Protein AF-0000000084729477 (afdb_homodimer)

Nearest PDB structures (foldseek):
  8aan-assembly1_A  TM=8.736E-01  e=3.290E-15  Escherichia coli
  7sgc-assembly1_C  TM=8.597E-01  e=2.446E-15  Escherichia coli
  7uog-assembly1_C  TM=8.609E-01  e=5.286E-15  Escherichia coli K-12
  1rep-assembly1_C  TM=8.759E-01  e=2.805E-13  Escherichia coli
  7spm-assembly1_C  TM=8.538E-01  e=1.461E-13  Escherichia coli

Secondary structure (DSSP, 8-state):
-TT-EEEEEHHHHTS-----HHHHHHHHHHHTTS-TTSPPPTT--EEEEHHHHHHHH--GGGGGGHHHHHHHHHHHHHH--EEEEPGGG-EEEE-SEEEEEEETTTTEEEEEE-GGGGGGTSS--SSEEEEEGGGGTT--SHHHHHHHHHHHHHHHTT-SEEEEEHHHHHHHHT-TTS--SHHHHIIIIIHHHHHHHHHHSSEEEEEEEEEETTEEEEEEEEEEE-------------------------------------------------THHHH---HHHHHHHHHTHHHHHHHTGGGS-TT--S-HHHHHHHHHHHHHSHHHHTT-SSHHHHHS-----/-TT-EEEEEHHHHTS-----HHHHHHHHHHHTTS-TTSPPPTT--EEEEHHHHHHHH--GGGGGGHHHHHHHHHHHHHH--EEEE-GGG-EEEE-SEEEEEEETTTTEEEEEE-GGGGGGTSS--SSEEEEEGGGGTT--SHHHHHHHHHHHHHHHTT-SEEEEEHHHHHHHHT-TTS--SHHHHIIIIIHHHHHHHHHHSSEEEEEEEEEETTEEEEEEEEEEE-------------------------------------------------THHHH---HHHHHHHHTTHHHHHHHTGGGS-TT--S-HHHHHHHHHHHHH-HHHHTT-SSHHHHHS-----

Foldseek 3Di:
DQQFKQKWFLCVLQAFFDAAPLLVLVLRQQLSPDPQQAADDQPDKGKDALVNSCVQANDDPCSVCSLVSNVVSVVVLCVTWGWDQDPPRDIDIGHQFPDWDQDPVRRMIMTGGDPVRRVTRHNDDDRMFMDGNNQCNQPNGLLLVSVVRVCRSQVVVVHFKDKDWPCSVCRSSNNNVHDPDVVCCCVPRPVSSQVRNCPRHQKHKDKDWDDDPPDTTMIMMGMDGHDPPPPPPPPPPPPVPDPPPDDDPDPDDDDPPPDDPPPPPPCPPPPDPDPCLAQFDDPVLLVLVLVVLPVQCVQLVVPDDPPDDDDSNVVSVVCVVQRRDNVRVVSGPCSVVSSPDDPDD/DQQFKQKWFLCVLQAFFDAAPLLVLVLRQQLSPDPQQAADDQPDKGKDALVNSCVQADDFPCSVCSLVSNVVSVVVLCVTWGWDQDPPRDIDIGHQFPDWDQDPVRRMIMTGGDPVRRVTRHNDDDRMFMDGNNQCNQPNGLLLVSVVRVCRSQVVVVHFKDKDWPCSVCRSSNNNVHDPDVVCCCVPRPVSSQVRNCVRHQKHKDKDWDDDPPGTTMIMMGMDGHDPPPPPPPPPPPPVPDPPPPDPDDPDDDDDDDDDPPPPPPCVDSDDDDPCLPQFDDPVLLVLVLVVLPVQCVQLVVPDDPPDDDDSNVVSVVCVVQRRDNVRVVSGPCSVVSSPDDPDD

Solvent-accessible surface area (backbone atoms only — not comparable to full-atom values): 39240 Å² total; per-residue (Å²): 116,51,81,28,45,32,48,35,24,44,68,61,68,64,41,63,59,71,73,52,48,59,29,46,51,54,51,49,57,37,43,22,69,49,61,29,72,39,80,76,57,90,80,54,70,36,71,49,38,36,67,57,48,32,71,55,64,45,65,81,85,58,50,80,44,32,57,60,48,51,54,52,21,51,55,51,42,50,66,41,68,41,80,42,81,45,77,86,72,19,36,36,41,35,29,66,30,42,32,38,34,42,29,69,84,73,38,29,39,33,37,26,68,20,75,89,43,41,76,38,42,20,55,56,86,66,69,56,27,74,47,48,49,53,62,46,44,80,41,79,46,49,50,22,44,53,50,49,54,46,48,51,38,36,45,74,70,72,41,49,61,53,74,35,46,50,68,56,44,27,36,48,66,34,37,71,90,45,55,85,50,64,67,49,34,42,64,67,41,47,47,53,18,42,52,41,41,48,68,66,40,66,35,40,64,48,77,48,75,40,64,60,87,95,40,79,44,34,39,35,39,40,47,47,71,53,77,72,74,66,76,72,74,74,73,77,71,77,66,82,75,75,82,75,80,81,77,82,74,80,83,68,84,76,78,78,79,82,71,82,77,76,82,73,82,70,82,71,72,81,64,71,73,58,68,44,52,70,62,14,45,50,72,68,55,50,53,54,42,49,74,44,20,63,63,49,46,62,63,34,47,86,78,51,61,89,83,65,82,68,54,51,62,53,49,49,61,68,40,41,68,41,36,38,30,29,88,47,27,60,76,50,54,67,54,68,63,51,68,66,54,70,80,77,126,113,51,81,28,43,32,47,34,22,44,68,61,68,62,41,63,58,70,73,52,48,59,29,46,50,54,52,49,57,37,43,23,69,48,63,29,71,40,80,76,58,90,81,54,69,36,70,50,37,37,67,58,47,32,72,55,64,45,64,80,69,58,50,78,45,34,56,61,48,50,54,52,22,50,56,51,42,50,66,41,69,43,80,43,83,45,76,85,73,19,35,36,40,34,29,67,30,41,32,38,33,42,29,69,84,74,38,29,39,34,38,24,65,21,75,88,44,41,77,37,42,20,56,55,85,67,70,56,28,76,47,47,48,55,64,46,42,80,42,79,45,49,48,22,44,52,50,47,53,47,48,51,39,37,46,73,71,71,41,50,62,51,74,35,47,50,69,57,45,25,37,49,66,34,36,71,91,45,55,86,49,64,67,48,34,42,63,69,40,48,48,53,18,43,53,42,41,47,66,66,42,67,35,40,63,47,79,49,75,40,62,60,87,93,39,79,45,34,40,35,37,41,46,46,71,53,76,72,74,66,76,74,74,74,75,76,76,77,68,81,74,76,83,73,81,78,73,80,74,77,88,73,81,83,78,74,86,80,71,83,77,75,82,74,81,70,84,69,72,73,66,70,73,59,67,44,53,71,62,13,45,49,74,69,55,50,53,55,42,51,74,43,20,63,64,46,46,62,63,35,48,87,77,50,61,90,82,65,82,68,54,50,61,52,50,49,60,68,40,43,67,41,37,38,28,28,88,45,29,64,76,51,54,66,56,68,62,54,68,66,53,70,79,76,126

pLDDT: mean 81.52, std 22.79, range [18.45, 98.31]

InterPro domains:
  IPR000525 Initiator Rep protein, WH1 domain [PF01051] (6-151)
  IPR036388 Winged helix-like DNA-binding domain superfamily [G3DSA:1.10.10.10] (1-138)
  IPR036388 Winged helix-like DNA-binding domain superfamily [G3DSA:1.10.10.10] (139-230)
  IPR036390 Winged helix DNA-binding domain superfamily [SSF46785] (8-133)
  IPR036390 Winged helix DNA-binding domain superfamily [SSF46785] (125-227)

Organism: Pneumocystis jirovecii (NCBI:txid42068)

Radius of gyration: 36.99 Å; Cα contacts (8 Å, |Δi|>4): 953; chains: 2; bounding box: 95×132×96 Å

Structure (mmCIF, N/CA/C/O backbone):
data_AF-0000000084729477-model_v1
#
loop_
_entity.id
_entity.type
_entity.pdbx_description
1 polymer 'Initiator Rep protein WH1 domain-containing protein'
#
loop_
_atom_site.group_PDB
_atom_site.id
_atom_site.type_symbol
_atom_site.label_atom_id
_atom_site.label_alt_id
_atom_site.label_comp_id
_atom_site.label_asym_id
_atom_site.label_entity_id
_atom_site.label_seq_id
_atom_site.pdbx_PDB_ins_code
_atom_site.Cartn_x
_atom_site.Cartn_y
_atom_site.Cartn_z
_atom_site.occupancy
_atom_site.B_iso_or_equiv
_atom_site.auth_seq_id
_atom_site.auth_comp_id
_atom_site.auth_asym_id
_atom_site.auth_atom_id
_atom_site.pdbx_PDB_model_num
ATOM 1 N N . MET A 1 1 ? -14.664 13.469 20.062 1 85.44 1 MET A N 1
ATOM 2 C CA . MET A 1 1 ? -13.359 13.219 19.453 1 85.44 1 MET A CA 1
ATOM 3 C C . MET A 1 1 ? -12.539 14.5 19.375 1 85.44 1 MET A C 1
ATOM 5 O O . MET A 1 1 ? -11.305 14.453 19.344 1 85.44 1 MET A O 1
ATOM 9 N N . LYS A 1 2 ? -13.172 15.594 19.5 1 82.69 2 LYS A N 1
ATOM 10 C CA . LYS A 1 2 ? -12.508 16.891 19.312 1 82.69 2 LYS A CA 1
ATOM 11 C C . LYS A 1 2 ? -11.445 17.109 20.391 1 82.69 2 LYS A C 1
ATOM 13 O O . LYS A 1 2 ? -10.414 17.734 20.125 1 82.69 2 LYS A O 1
ATOM 18 N N . ASP A 1 3 ? -11.617 16.531 21.484 1 89.12 3 ASP A N 1
ATOM 19 C CA . ASP A 1 3 ? -10.695 16.781 22.594 1 89.12 3 ASP A CA 1
ATOM 20 C C . ASP A 1 3 ? -9.555 15.773 22.594 1 89.12 3 ASP A C 1
ATOM 22 O O . ASP A 1 3 ? -8.648 15.852 23.438 1 89.12 3 ASP A O 1
ATOM 26 N N . ASN A 1 4 ? -9.617 14.93 21.641 1 94.38 4 ASN A N 1
ATOM 27 C CA . ASN A 1 4 ? -8.516 13.977 21.531 1 94.38 4 ASN A CA 1
ATOM 28 C C . ASN A 1 4 ? -7.199 14.672 21.203 1 94.38 4 ASN A C 1
ATOM 30 O O . ASN A 1 4 ? -7.191 15.758 20.625 1 94.38 4 ASN A O 1
ATOM 34 N N . LEU A 1 5 ? -6.152 14.055 21.609 1 96.44 5 LEU A N 1
ATOM 35 C CA . LEU A 1 5 ? -4.82 14.578 21.328 1 96.44 5 LEU A CA 1
ATOM 36 C C . LEU A 1 5 ? -4.172 13.836 20.172 1 96.44 5 LEU A C 1
ATOM 38 O O . LEU A 1 5 ? -4.172 12.609 20.141 1 96.44 5 LEU A O 1
ATOM 42 N N . VAL A 1 6 ? -3.734 14.609 19.266 1 97.69 6 VAL A N 1
ATOM 43 C CA . VAL A 1 6 ? -2.902 14.062 18.188 1 97.69 6 VAL A CA 1
ATOM 44 C C . VAL A 1 6 ? -1.433 14.125 18.594 1 97.69 6 VAL A C 1
ATOM 46 O O . VAL A 1 6 ? -0.892 15.211 18.828 1 97.69 6 VAL A O 1
ATOM 49 N N . VAL A 1 7 ? -0.83 13 18.734 1 97.75 7 VAL A N 1
ATOM 50 C CA . VAL A 1 7 ? 0.566 12.945 19.156 1 97.75 7 VAL A CA 1
ATOM 51 C C . VAL A 1 7 ? 1.385 12.172 18.125 1 97.75 7 VAL A C 1
ATOM 53 O O . VAL A 1 7 ? 1.021 11.055 17.75 1 97.75 7 VAL A O 1
ATOM 56 N N . GLN A 1 8 ? 2.406 12.758 17.625 1 96.31 8 GLN A N 1
ATOM 57 C CA . GLN A 1 8 ? 3.283 12.172 16.625 1 96.31 8 GLN A CA 1
ATOM 58 C C . GLN A 1 8 ? 4.746 12.484 16.922 1 96.31 8 GLN A C 1
ATOM 60 O O . GLN A 1 8 ? 5.07 13.586 17.359 1 96.31 8 GLN A O 1
ATOM 65 N N . HIS A 1 9 ? 5.578 11.523 16.609 1 95.75 9 HIS A N 1
ATOM 66 C CA . HIS A 1 9 ? 7.004 11.828 16.656 1 95.75 9 HIS A CA 1
ATOM 67 C C . HIS A 1 9 ? 7.359 12.977 15.719 1 95.75 9 HIS A C 1
ATOM 69 O O . HIS A 1 9 ? 6.832 13.062 14.609 1 95.75 9 HIS A O 1
ATOM 75 N N . ASN A 1 10 ? 8.305 13.805 16.094 1 94.69 10 ASN A N 1
ATOM 76 C CA . ASN A 1 10 ? 8.672 14.977 15.312 1 94.69 10 ASN A CA 1
ATOM 77 C C . ASN A 1 10 ? 9.188 14.594 13.93 1 94.69 10 ASN A C 1
ATOM 79 O O . ASN A 1 10 ? 8.984 15.328 12.961 1 94.69 10 ASN A O 1
ATOM 83 N N . ASP A 1 11 ? 9.75 13.453 13.781 1 89.31 11 ASP A N 1
ATOM 84 C CA . ASP A 1 11 ? 10.266 13 12.5 1 89.31 11 ASP A CA 1
ATOM 85 C C . ASP A 1 11 ? 9.133 12.766 11.5 1 89.31 11 ASP A C 1
ATOM 87 O O . ASP A 1 11 ? 9.305 12.969 10.297 1 89.31 11 ASP A O 1
ATOM 91 N N . LEU A 1 12 ? 8.062 12.297 12.039 1 90.12 12 LEU A N 1
ATOM 92 C CA . LEU A 1 12 ? 6.906 12.102 11.172 1 90.12 12 LEU A CA 1
ATOM 93 C C . LEU A 1 12 ? 6.289 13.438 10.781 1 90.12 12 LEU A C 1
ATOM 95 O O . LEU A 1 12 ? 5.883 13.625 9.633 1 90.12 12 LEU A O 1
ATOM 99 N N . VAL A 1 13 ? 6.285 14.344 11.68 1 92.38 13 VAL A N 1
ATOM 100 C CA . VAL A 1 13 ? 5.715 15.672 11.445 1 92.38 13 VAL A CA 1
ATOM 101 C C . VAL A 1 13 ? 6.527 16.406 10.375 1 92.38 13 VAL A C 1
ATOM 103 O O . VAL A 1 13 ? 5.965 17.094 9.531 1 92.38 13 VAL A O 1
ATOM 106 N N . THR A 1 14 ? 7.793 16.188 10.336 1 89.62 14 THR A N 1
ATOM 107 C CA . THR A 1 14 ? 8.656 16.938 9.422 1 89.62 14 THR A CA 1
ATOM 108 C C . THR A 1 14 ? 8.898 16.156 8.141 1 89.62 14 THR A C 1
ATOM 110 O O . THR A 1 14 ? 9.602 16.625 7.242 1 89.62 14 THR A O 1
ATOM 113 N N . ALA A 1 15 ? 8.383 14.953 8.117 1 83.44 15 ALA A N 1
ATOM 114 C CA . ALA A 1 15 ? 8.523 14.172 6.895 1 83.44 15 ALA A CA 1
ATOM 115 C C . ALA A 1 15 ? 7.758 14.812 5.738 1 83.44 15 ALA A C 1
ATOM 117 O O . ALA A 1 15 ? 6.785 15.531 5.957 1 83.44 15 ALA A O 1
ATOM 118 N N . SER A 1 16 ? 8.289 14.516 4.555 1 80 16 SER A N 1
ATOM 119 C CA . SER A 1 16 ? 7.652 15.086 3.369 1 80 16 SER A CA 1
ATOM 120 C C . SER A 1 16 ? 6.609 14.141 2.789 1 80 16 SER A C 1
ATOM 122 O O . SER A 1 16 ? 6.938 13.016 2.4 1 80 16 SER A O 1
ATOM 124 N N . TYR A 1 17 ? 5.406 14.531 2.727 1 80.38 17 TYR A N 1
ATOM 125 C CA . TYR A 1 17 ? 4.344 13.758 2.088 1 80.38 17 TYR A CA 1
ATOM 126 C C . TYR A 1 17 ? 3.207 14.672 1.636 1 80.38 17 TYR A C 1
ATOM 128 O O . TYR A 1 17 ? 3.039 15.773 2.16 1 80.38 17 TYR A O 1
ATOM 136 N N . ALA A 1 18 ? 2.551 14.242 0.608 1 84.88 18 ALA A N 1
ATOM 137 C CA . ALA A 1 18 ? 1.383 14.945 0.091 1 84.88 18 ALA A CA 1
ATOM 138 C C . ALA A 1 18 ? 0.097 14.195 0.411 1 84.88 18 ALA A C 1
ATOM 140 O O . ALA A 1 18 ? 0.065 12.961 0.36 1 84.88 18 ALA A O 1
ATOM 141 N N . MET A 1 19 ? -0.869 14.93 0.823 1 91.31 19 MET A N 1
ATOM 142 C CA . MET A 1 19 ? -2.195 14.383 1.1 1 91.31 19 MET A CA 1
ATOM 143 C C . MET A 1 19 ? -3.275 15.438 0.862 1 91.31 19 MET A C 1
ATOM 145 O O . MET A 1 19 ? -2.984 16.641 0.826 1 91.31 19 MET A O 1
ATOM 149 N N . THR A 1 20 ? -4.473 14.984 0.693 1 93.94 20 THR A N 1
ATOM 150 C CA . THR A 1 20 ? -5.598 15.906 0.644 1 93.94 20 THR A CA 1
ATOM 151 C C . THR A 1 20 ? -6.129 16.188 2.047 1 93.94 20 THR A C 1
ATOM 153 O O . THR A 1 20 ? -5.789 15.477 2.998 1 93.94 20 THR A O 1
ATOM 156 N N . ARG A 1 21 ? -6.906 17.156 2.074 1 94 21 ARG A N 1
ATOM 157 C CA . ARG A 1 21 ? -7.461 17.516 3.373 1 94 21 ARG A CA 1
ATOM 158 C C . ARG A 1 21 ? -8.328 16.391 3.932 1 94 21 ARG A C 1
ATOM 160 O O . ARG A 1 21 ? -8.281 16.094 5.129 1 94 21 ARG A O 1
ATOM 167 N N . HIS A 1 22 ? -9.094 15.742 3.1 1 94.38 22 HIS A N 1
ATOM 168 C CA . HIS A 1 22 ? -9.945 14.648 3.559 1 94.38 22 HIS A CA 1
ATOM 169 C C . HIS A 1 22 ? -9.102 13.469 4.043 1 94.38 22 HIS A C 1
ATOM 171 O O . HIS A 1 22 ? -9.461 12.812 5.027 1 94.38 22 HIS A O 1
ATOM 177 N N . GLU A 1 23 ? -7.996 13.195 3.375 1 96.5 23 GLU A N 1
ATOM 178 C CA . GLU A 1 23 ? -7.066 12.172 3.832 1 96.5 23 GLU A CA 1
ATOM 179 C C . GLU A 1 23 ? -6.484 12.516 5.199 1 96.5 23 GLU A C 1
ATOM 181 O O . GLU A 1 23 ? -6.395 11.656 6.078 1 96.5 23 GLU A O 1
ATOM 186 N N . GLN A 1 24 ? -6.16 13.773 5.355 1 95.62 24 GLN A N 1
ATOM 187 C CA . GLN A 1 24 ? -5.633 14.242 6.633 1 95.62 24 GLN A CA 1
ATOM 188 C C . GLN A 1 24 ? -6.652 14.055 7.75 1 95.62 24 GLN A C 1
ATOM 190 O O . GLN A 1 24 ? -6.293 13.672 8.867 1 95.62 24 GLN A O 1
ATOM 195 N N . ASN A 1 25 ? -7.844 14.398 7.426 1 95.5 25 ASN A N 1
ATOM 196 C CA . ASN A 1 25 ? -8.906 14.258 8.414 1 95.5 25 ASN A CA 1
ATOM 197 C C . ASN A 1 25 ? -9.008 12.82 8.922 1 95.5 25 ASN A C 1
ATOM 199 O O . ASN A 1 25 ? -9.094 12.586 10.125 1 95.5 25 ASN A O 1
ATOM 203 N N . VAL A 1 26 ? -8.938 11.898 7.996 1 96.81 26 VAL A N 1
ATOM 204 C CA . VAL A 1 26 ? -9.031 10.492 8.375 1 96.81 26 VAL A CA 1
ATOM 205 C C . VAL A 1 26 ? -7.797 10.094 9.18 1 96.81 26 VAL A C 1
ATOM 207 O O . VAL A 1 26 ? -7.918 9.531 10.273 1 96.81 26 VAL A O 1
ATOM 210 N N . LEU A 1 27 ? -6.691 10.438 8.688 1 97.12 27 LEU A N 1
ATOM 211 C CA . LEU A 1 27 ? -5.422 10.055 9.297 1 97.12 27 LEU A CA 1
ATOM 212 C C . LEU A 1 27 ? -5.305 10.617 10.711 1 97.12 27 LEU A C 1
ATOM 214 O O . LEU A 1 27 ? -5.07 9.867 11.664 1 97.12 27 LEU A O 1
ATOM 218 N N . LEU A 1 28 ? -5.516 11.898 10.859 1 97 28 LEU A N 1
ATOM 219 C CA . LEU A 1 28 ? -5.285 12.57 12.133 1 97 28 LEU A CA 1
ATOM 220 C C . LEU A 1 28 ? -6.355 12.188 13.148 1 97 28 LEU A C 1
ATOM 222 O O . LEU A 1 28 ? -6.078 12.102 14.344 1 97 28 LEU A O 1
ATOM 226 N N . SER A 1 29 ? -7.574 11.977 12.664 1 97.62 29 SER A N 1
ATOM 227 C CA . SER A 1 29 ? -8.617 11.484 13.562 1 97.62 29 SER A CA 1
ATOM 228 C C . SER A 1 29 ? -8.242 10.125 14.141 1 97.62 29 SER A C 1
ATOM 230 O O . SER A 1 29 ? -8.438 9.875 15.328 1 97.62 29 SER A O 1
ATOM 232 N N . CYS A 1 30 ? -7.695 9.281 13.336 1 97.5 30 CYS A N 1
ATOM 233 C CA . CYS A 1 30 ? -7.312 7.953 13.797 1 97.5 30 CYS A CA 1
ATOM 234 C C . CYS A 1 30 ? -6.086 8.016 14.695 1 97.5 30 CYS A C 1
ATOM 236 O O . CYS A 1 30 ? -6.016 7.316 15.711 1 97.5 30 CYS A O 1
ATOM 238 N N . ILE A 1 31 ? -5.16 8.836 14.367 1 96.88 31 ILE A N 1
ATOM 239 C CA . ILE A 1 31 ? -3.988 9.016 15.219 1 96.88 31 ILE A CA 1
ATOM 240 C C . ILE A 1 31 ? -4.418 9.516 16.594 1 96.88 31 ILE A C 1
ATOM 242 O O . ILE A 1 31 ? -3.854 9.109 17.609 1 96.88 31 ILE A O 1
ATOM 246 N N . SER A 1 32 ? -5.391 10.344 16.625 1 97.5 32 SER A N 1
ATOM 247 C CA . SER A 1 32 ? -5.848 10.945 17.875 1 97.5 32 SER A CA 1
ATOM 248 C C . SER A 1 32 ? -6.438 9.898 18.812 1 97.5 32 SER A C 1
ATOM 250 O O . SER A 1 32 ? -6.633 10.164 20 1 97.5 32 SER A O 1
ATOM 252 N N . GLN A 1 33 ? -6.684 8.75 18.344 1 96.94 33 GLN A N 1
ATOM 253 C CA . GLN A 1 33 ? -7.246 7.668 19.156 1 96.94 33 GLN A CA 1
ATOM 254 C C . GLN A 1 33 ? -6.141 6.832 19.797 1 96.94 33 GLN A C 1
ATOM 256 O O . GLN A 1 33 ? -6.418 5.969 20.641 1 96.94 33 GLN A O 1
ATOM 261 N N . ILE A 1 34 ? -4.977 7.062 19.375 1 96.06 34 ILE A N 1
ATOM 262 C CA . ILE A 1 34 ? -3.846 6.273 19.844 1 96.06 34 ILE A CA 1
ATOM 263 C C . ILE A 1 34 ? -3.336 6.848 21.172 1 96.06 34 ILE A C 1
ATOM 265 O O . ILE A 1 34 ? -3.137 8.062 21.297 1 96.06 34 ILE A O 1
ATOM 269 N N . ASP A 1 35 ? -3.154 6.02 22.188 1 95 35 ASP A N 1
ATOM 270 C CA . ASP A 1 35 ? -2.387 6.41 23.375 1 95 35 ASP A CA 1
ATOM 271 C C . ASP A 1 35 ? -0.885 6.324 23.094 1 95 35 ASP A C 1
ATOM 273 O O . ASP A 1 35 ? -0.298 5.242 23.172 1 95 35 ASP A O 1
ATOM 277 N N . SER A 1 36 ? -0.291 7.406 22.828 1 94.06 36 SER A N 1
ATOM 278 C CA . SER A 1 36 ? 1.078 7.492 22.328 1 94.06 36 SER A CA 1
ATOM 279 C C . SER A 1 36 ? 2.076 6.996 23.375 1 94.06 36 SER A C 1
ATOM 281 O O . SER A 1 36 ? 3.246 6.762 23.062 1 94.06 36 SER A O 1
ATOM 283 N N . ARG A 1 37 ? 1.663 6.824 24.656 1 93.75 37 ARG A N 1
ATOM 284 C CA . ARG A 1 37 ? 2.549 6.379 25.719 1 93.75 37 ARG A CA 1
ATOM 285 C C . ARG A 1 37 ? 2.674 4.855 25.734 1 93.75 37 ARG A C 1
ATOM 287 O O . ARG A 1 37 ? 3.611 4.312 26.312 1 93.75 37 ARG A O 1
ATOM 294 N N . LYS A 1 38 ? 1.701 4.234 25.094 1 93.75 38 LYS A N 1
ATOM 295 C CA . LYS A 1 38 ? 1.644 2.775 25.125 1 93.75 38 LYS A CA 1
ATOM 296 C C . LYS A 1 38 ? 2.084 2.182 23.797 1 93.75 38 LYS A C 1
ATOM 298 O O . LYS A 1 38 ? 2.049 2.861 22.766 1 93.75 38 LYS A O 1
ATOM 303 N N . ARG A 1 39 ? 2.41 0.955 23.906 1 91.19 39 ARG A N 1
ATOM 304 C CA . ARG A 1 39 ? 2.805 0.243 22.688 1 91.19 39 ARG A CA 1
ATOM 305 C C . ARG A 1 39 ? 1.593 -0.066 21.828 1 91.19 39 ARG A C 1
ATOM 307 O O . ARG A 1 39 ? 0.56 -0.518 22.328 1 91.19 39 ARG A O 1
ATOM 314 N N . LEU A 1 40 ? 1.78 0.256 20.578 1 88.88 40 LEU A N 1
ATOM 315 C CA . LEU A 1 40 ? 0.752 -0.112 19.609 1 88.88 40 LEU A CA 1
ATOM 316 C C . LEU A 1 40 ? 0.852 -1.59 19.25 1 88.88 40 LEU A C 1
ATOM 318 O O . LEU A 1 40 ? 1.943 -2.096 18.984 1 88.88 40 LEU A O 1
ATOM 322 N N . GLU A 1 41 ? -0.22 -2.24 19.297 1 82.69 41 GLU A N 1
ATOM 323 C CA . GLU A 1 41 ? -0.249 -3.652 18.938 1 82.69 41 GLU A CA 1
ATOM 324 C C . GLU A 1 41 ? -0.689 -3.842 17.484 1 82.69 41 GLU A C 1
ATOM 326 O O . GLU A 1 41 ? -1.481 -3.055 16.969 1 82.69 41 GLU A O 1
ATOM 331 N N . GLU A 1 42 ? -0.238 -4.918 16.906 1 75.06 42 GLU A N 1
ATOM 332 C CA . GLU A 1 42 ? -0.456 -5.211 15.492 1 75.06 42 GLU A CA 1
ATOM 333 C C . GLU A 1 42 ? -1.944 -5.309 15.172 1 75.06 42 GLU A C 1
ATOM 335 O O . GLU A 1 42 ? -2.375 -4.938 14.078 1 75.06 42 GLU A O 1
ATOM 340 N N . ALA A 1 43 ? -2.602 -5.676 16.031 1 73.75 43 ALA A N 1
ATOM 341 C CA . ALA A 1 43 ? -4.004 -5.996 15.773 1 73.75 43 ALA A CA 1
ATOM 342 C C . ALA A 1 43 ? -4.887 -4.758 15.938 1 73.75 43 ALA A C 1
ATOM 344 O O . ALA A 1 43 ? -6.059 -4.77 15.555 1 73.75 43 ALA A O 1
ATOM 345 N N . GLN A 1 44 ? -4.293 -3.693 16.312 1 89.19 44 GLN A N 1
ATOM 346 C CA . GLN A 1 44 ? -5.156 -2.559 16.625 1 89.19 44 GLN A CA 1
ATOM 347 C C . GLN A 1 44 ? -5.668 -1.89 15.359 1 89.19 44 GLN A C 1
ATOM 349 O O . GLN A 1 44 ? -4.914 -1.7 14.406 1 89.19 44 GLN A O 1
ATOM 354 N N . VAL A 1 45 ? -6.977 -1.598 15.375 1 94 45 VAL A N 1
ATOM 355 C CA . VAL A 1 45 ? -7.688 -0.911 14.297 1 94 45 VAL A CA 1
ATOM 356 C C . VAL A 1 45 ? -8.344 0.358 14.844 1 94 45 VAL A C 1
ATOM 358 O O . VAL A 1 45 ? -8.836 0.375 15.969 1 94 45 VAL A O 1
ATOM 361 N N . PHE A 1 46 ? -8.367 1.397 14.047 1 97 46 PHE A N 1
ATOM 362 C CA . PHE A 1 46 ? -8.938 2.676 14.461 1 97 46 PHE A CA 1
ATOM 363 C C . PHE A 1 46 ? -10.086 3.072 13.539 1 97 46 PHE A C 1
ATOM 365 O O . PHE A 1 46 ? -9.984 2.939 12.32 1 97 46 PHE A O 1
ATOM 372 N N . THR A 1 47 ? -11.125 3.584 14.156 1 97.31 47 THR A N 1
ATOM 373 C CA . THR A 1 47 ? -12.367 3.775 13.43 1 97.31 47 THR A CA 1
ATOM 374 C C . THR A 1 47 ? -12.758 5.25 13.391 1 97.31 47 THR A C 1
ATOM 376 O O . THR A 1 47 ? -12.633 5.957 14.391 1 97.31 47 THR A O 1
ATOM 379 N N . LEU A 1 48 ? -13.18 5.707 12.273 1 97.31 48 LEU A N 1
ATOM 380 C CA . LEU A 1 48 ? -13.836 7 12.102 1 97.31 48 LEU A CA 1
ATOM 381 C C . LEU A 1 48 ? -15.203 6.832 11.461 1 97.31 48 LEU A C 1
ATOM 383 O O . LEU A 1 48 ? -15.312 6.32 10.344 1 97.31 48 LEU A O 1
ATOM 387 N N . THR A 1 49 ? -16.219 7.219 12.188 1 96.5 49 THR A N 1
ATOM 388 C CA . THR A 1 49 ? -17.578 7.133 11.633 1 96.5 49 THR A CA 1
ATOM 389 C C . THR A 1 49 ? -17.906 8.391 10.836 1 96.5 49 THR A C 1
ATOM 391 O O . THR A 1 49 ? -17.297 9.438 11.039 1 96.5 49 THR A O 1
ATOM 394 N N . VAL A 1 50 ? -18.875 8.18 9.984 1 94.19 50 VAL A N 1
ATOM 395 C CA . VAL A 1 50 ? -19.375 9.305 9.203 1 94.19 50 VAL A CA 1
ATOM 396 C C . VAL A 1 50 ? -19.891 10.391 10.148 1 94.19 50 VAL A C 1
ATOM 398 O O . VAL A 1 50 ? -19.672 11.586 9.906 1 94.19 50 VAL A O 1
ATOM 401 N N . GLU A 1 51 ? -20.578 10.008 11.141 1 93.25 51 GLU A N 1
ATOM 402 C CA . GLU A 1 51 ? -21.109 10.953 12.117 1 93.25 51 GLU A CA 1
ATOM 403 C C . GLU A 1 51 ? -19.984 11.734 12.797 1 93.25 51 GLU A C 1
ATOM 405 O O . GLU A 1 51 ? -20.078 12.953 12.938 1 93.25 51 GLU A O 1
ATOM 410 N N . GLN A 1 52 ? -19 11.055 13.211 1 94.12 52 GLN A N 1
ATOM 411 C CA . GLN A 1 52 ? -17.844 11.711 13.828 1 94.12 52 GLN A CA 1
ATOM 412 C C . GLN A 1 52 ? -17.188 12.695 12.859 1 94.12 52 GLN A C 1
ATOM 414 O O . GLN A 1 52 ? -16.859 13.82 13.242 1 94.12 52 GLN A O 1
ATOM 419 N N . ALA A 1 53 ? -17 12.258 11.648 1 93.75 53 ALA A N 1
ATOM 420 C CA . ALA A 1 53 ? -16.406 13.125 10.633 1 93.75 53 ALA A CA 1
ATOM 421 C C . ALA A 1 53 ? -17.25 14.367 10.406 1 93.75 53 ALA A C 1
ATOM 423 O O . ALA A 1 53 ? -16.719 15.477 10.305 1 93.75 53 ALA A O 1
ATOM 424 N N . ARG A 1 54 ? -18.5 14.133 10.352 1 91.06 54 ARG A N 1
ATOM 425 C CA . ARG A 1 54 ? -19.422 15.25 10.148 1 91.06 54 ARG A CA 1
ATOM 426 C C . ARG A 1 54 ? -19.312 16.25 11.297 1 91.06 54 ARG A C 1
ATOM 428 O O . ARG A 1 54 ? -19.25 17.453 11.062 1 91.06 54 ARG A O 1
ATOM 435 N N . ASP A 1 55 ? -19.312 15.797 12.43 1 91 55 ASP A N 1
ATOM 436 C CA . ASP A 1 55 ? -19.266 16.641 13.617 1 91 55 ASP A CA 1
ATOM 437 C C . ASP A 1 55 ? -17.953 17.438 13.68 1 91 55 ASP A C 1
ATOM 439 O O . ASP A 1 55 ? -17.938 18.578 14.141 1 91 55 ASP A O 1
ATOM 443 N N . LEU A 1 56 ? -16.969 16.828 13.156 1 91.31 56 LEU A N 1
ATOM 444 C CA . LEU A 1 56 ? -15.656 17.438 13.289 1 91.31 56 LEU A CA 1
ATOM 445 C C . LEU A 1 56 ? -15.367 18.391 12.141 1 91.31 56 LEU A C 1
ATOM 447 O O . LEU A 1 56 ? -14.859 19.5 12.359 1 91.31 56 LEU A O 1
ATOM 451 N N . PHE A 1 57 ? -15.719 17.938 10.93 1 90.94 57 PHE A N 1
ATOM 452 C CA . PHE A 1 57 ? -15.062 18.609 9.805 1 90.94 57 PHE A CA 1
ATOM 453 C C . PHE A 1 57 ? -16.094 19.266 8.891 1 90.94 57 PHE A C 1
ATOM 455 O O . PHE A 1 57 ? -15.719 19.969 7.945 1 90.94 57 PHE A O 1
ATOM 462 N N . TYR A 1 58 ? -17.25 19 9.109 1 85.06 58 TYR A N 1
ATOM 463 C CA . TYR A 1 58 ? -18.25 19.531 8.188 1 85.06 58 TYR A CA 1
ATOM 464 C C . TYR A 1 58 ? -19.109 20.594 8.875 1 85.06 58 TYR A C 1
ATOM 466 O O . TYR A 1 58 ? -19.344 20.516 10.078 1 85.06 58 TYR A O 1
ATOM 474 N N . ASN A 1 59 ? -19.281 21.562 7.977 1 75.75 59 ASN A N 1
ATOM 475 C CA . ASN A 1 59 ? -20.203 22.609 8.398 1 75.75 59 ASN A CA 1
ATOM 476 C C . ASN A 1 59 ? -21.359 22.75 7.422 1 75.75 59 ASN A C 1
ATOM 478 O O . ASN A 1 59 ? -21.188 22.562 6.215 1 75.75 59 ASN A O 1
ATOM 482 N N . GLY A 1 60 ? -22.5 22.812 7.949 1 67 60 GLY A N 1
ATOM 483 C CA . GLY A 1 60 ? -23.672 23.172 7.168 1 67 60 GLY A CA 1
ATOM 484 C C . GLY A 1 60 ? -24.078 22.078 6.191 1 67 60 GLY A C 1
ATOM 485 O O . GLY A 1 60 ? -24.188 20.906 6.559 1 67 60 GLY A O 1
ATOM 486 N N . ASN A 1 61 ? -24.234 22.422 4.797 1 60.22 61 ASN A N 1
ATOM 487 C CA . ASN A 1 61 ? -24.922 21.672 3.756 1 60.22 61 ASN A CA 1
ATOM 488 C C . ASN A 1 61 ? -24.031 20.578 3.174 1 60.22 61 ASN A C 1
ATOM 490 O O . ASN A 1 61 ? -24.531 19.688 2.469 1 60.22 61 ASN A O 1
ATOM 494 N N . ASP A 1 62 ? -22.781 20.516 3.486 1 68.19 62 ASP A N 1
ATOM 495 C CA . ASP A 1 62 ? -21.938 19.547 2.814 1 68.19 62 ASP A CA 1
ATOM 496 C C . ASP A 1 62 ? -21.891 18.234 3.596 1 68.19 62 ASP A C 1
ATOM 498 O O . ASP A 1 62 ? -21.203 17.281 3.191 1 68.19 62 ASP A O 1
ATOM 502 N N . GLN A 1 63 ? -22.828 18.125 4.566 1 71.69 63 GLN A N 1
ATOM 503 C CA . GLN A 1 63 ? -22.828 16.953 5.43 1 71.69 63 GLN A CA 1
ATOM 504 C C . GLN A 1 63 ? -23.281 15.711 4.672 1 71.69 63 GLN A C 1
ATOM 506 O O . GLN A 1 63 ? -22.906 14.586 5.02 1 71.69 63 GLN A O 1
ATOM 511 N N . TYR A 1 64 ? -23.875 15.977 3.598 1 73.75 64 TYR A N 1
ATOM 512 C CA . TYR A 1 64 ? -24.422 14.859 2.83 1 73.75 64 TYR A CA 1
ATOM 513 C C . TYR A 1 64 ? -23.328 14.141 2.061 1 73.75 64 TYR A C 1
ATOM 515 O O . TYR A 1 64 ? -23.484 12.977 1.681 1 73.75 64 TYR A O 1
ATOM 523 N N . ASN A 1 65 ? -22.203 14.75 1.959 1 86.62 65 ASN A N 1
ATOM 524 C CA . ASN A 1 65 ? -21.094 14.18 1.203 1 86.62 65 ASN A CA 1
ATOM 525 C C . ASN A 1 65 ? -20.109 13.438 2.113 1 86.62 65 ASN A C 1
ATOM 527 O O . ASN A 1 65 ? -19.188 12.789 1.633 1 86.62 65 ASN A O 1
ATOM 531 N N . ALA A 1 66 ? -20.453 13.477 3.363 1 88.38 66 ALA A N 1
ATOM 532 C CA . ALA A 1 66 ? -19.484 12.961 4.328 1 88.38 66 ALA A CA 1
ATOM 533 C C . ALA A 1 66 ? -19.203 11.484 4.082 1 88.38 66 ALA A C 1
ATOM 535 O O . ALA A 1 66 ? -18.047 11.047 4.156 1 88.38 66 ALA A O 1
ATOM 536 N N . TYR A 1 67 ? -20.219 10.828 3.734 1 89.5 67 TYR A N 1
ATOM 537 C CA . TYR A 1 67 ? -20.062 9.398 3.488 1 89.5 67 TYR A CA 1
ATOM 538 C C . TYR A 1 67 ? -19.156 9.156 2.295 1 89.5 67 TYR A C 1
ATOM 540 O O . TYR A 1 67 ? -18.188 8.398 2.395 1 89.5 67 TYR A O 1
ATOM 548 N N . ARG A 1 68 ? -19.438 9.719 1.276 1 90.75 68 ARG A N 1
ATOM 549 C CA . ARG A 1 68 ? -18.656 9.586 0.055 1 90.75 68 ARG A CA 1
ATOM 550 C C . ARG A 1 68 ? -17.219 10.07 0.272 1 90.75 68 ARG A C 1
ATOM 552 O O . ARG A 1 68 ? -16.266 9.414 -0.153 1 90.75 68 ARG A O 1
ATOM 559 N N . ASP A 1 69 ? -17.094 11.211 0.905 1 92.38 69 ASP A N 1
ATOM 560 C CA . ASP A 1 69 ? -15.773 11.797 1.139 1 92.38 69 ASP A CA 1
ATOM 561 C C . ASP A 1 69 ? -14.906 10.883 2.004 1 92.38 69 ASP A C 1
ATOM 563 O O . ASP A 1 69 ? -13.719 10.695 1.725 1 92.38 69 ASP A O 1
ATOM 567 N N . LEU A 1 70 ? -15.562 10.375 2.979 1 93.62 70 LEU A N 1
ATOM 568 C CA . LEU A 1 70 ? -14.836 9.492 3.891 1 93.62 70 LEU A CA 1
ATOM 569 C C . LEU A 1 70 ? -14.367 8.234 3.176 1 93.62 70 LEU A C 1
ATOM 571 O O . LEU A 1 70 ? -13.219 7.812 3.342 1 93.62 70 LEU A O 1
ATOM 575 N N . LYS A 1 71 ? -15.211 7.672 2.42 1 92.69 71 LYS A N 1
ATOM 576 C CA . LYS A 1 71 ? -14.859 6.469 1.668 1 92.69 71 LYS A CA 1
ATOM 577 C C . LYS A 1 71 ? -13.727 6.75 0.681 1 92.69 71 LYS A C 1
ATOM 579 O O . LYS A 1 71 ? -12.727 6.031 0.654 1 92.69 71 LYS A O 1
ATOM 584 N N . THR A 1 72 ? -13.859 7.762 -0.05 1 94.69 72 THR A N 1
ATOM 585 C CA . THR A 1 72 ? -12.867 8.141 -1.048 1 94.69 72 THR A CA 1
ATOM 586 C C . THR A 1 72 ? -11.539 8.5 -0.381 1 94.69 72 THR A C 1
ATOM 588 O O . THR A 1 72 ? -10.477 8.094 -0.851 1 94.69 72 THR A O 1
ATOM 591 N N . ALA A 1 73 ? -11.617 9.219 0.655 1 95.75 73 ALA A N 1
ATOM 592 C CA . ALA A 1 73 ? -10.422 9.648 1.373 1 95.75 73 ALA A CA 1
ATOM 593 C C . ALA A 1 73 ? -9.664 8.445 1.933 1 95.75 73 ALA A C 1
ATOM 595 O O . ALA A 1 73 ? -8.43 8.406 1.882 1 95.75 73 ALA A O 1
ATOM 596 N N . SER A 1 74 ? -10.406 7.523 2.455 1 96 74 SER A N 1
ATOM 597 C CA . SER A 1 74 ? -9.766 6.344 3.033 1 96 74 SER A CA 1
ATOM 598 C C . SER A 1 74 ? -9.094 5.5 1.958 1 96 74 SER A C 1
ATOM 600 O O . SER A 1 74 ? -8 4.965 2.178 1 96 74 SER A O 1
ATOM 602 N N . GLU A 1 75 ? -9.695 5.398 0.844 1 94.69 75 GLU A N 1
ATOM 603 C CA . GLU A 1 75 ? -9.102 4.664 -0.267 1 94.69 75 GLU A CA 1
ATOM 604 C C . GLU A 1 75 ? -7.84 5.359 -0.778 1 94.69 75 GLU A C 1
ATOM 606 O O . GLU A 1 75 ? -6.848 4.703 -1.096 1 94.69 75 GLU A O 1
ATOM 611 N N . ARG A 1 76 ? -7.906 6.617 -0.862 1 95.62 76 ARG A N 1
ATOM 612 C CA . ARG A 1 76 ? -6.742 7.379 -1.298 1 95.62 76 ARG A CA 1
ATOM 613 C C . ARG A 1 76 ? -5.617 7.297 -0.272 1 95.62 76 ARG A C 1
ATOM 615 O O . ARG A 1 76 ? -4.445 7.18 -0.636 1 95.62 76 ARG A O 1
ATOM 622 N N . LEU A 1 77 ? -6.012 7.43 0.936 1 96.44 77 LEU A N 1
ATOM 623 C CA . LEU A 1 77 ? -5.039 7.312 2.016 1 96.44 77 LEU A CA 1
ATOM 624 C C . LEU A 1 77 ? -4.34 5.957 1.971 1 96.44 77 LEU A C 1
ATOM 626 O O . LEU A 1 77 ? -3.127 5.871 2.176 1 96.44 77 LEU A O 1
ATOM 630 N N . PHE A 1 78 ? -5.105 4.945 1.701 1 96 78 PHE A N 1
ATOM 631 C CA . PHE A 1 78 ? -4.582 3.59 1.562 1 96 78 PHE A CA 1
ATOM 632 C C . PHE A 1 78 ? -3.502 3.533 0.491 1 96 78 PHE A C 1
ATOM 634 O O . PHE A 1 78 ? -2.545 2.764 0.606 1 96 78 PHE A O 1
ATOM 641 N N . GLU A 1 79 ? -3.572 4.344 -0.456 1 94.56 79 GLU A N 1
ATOM 642 C CA . GLU A 1 79 ? -2.67 4.312 -1.602 1 94.56 79 GLU A CA 1
ATOM 643 C C . GLU A 1 79 ? -1.415 5.141 -1.338 1 94.56 79 GLU A C 1
ATOM 645 O O . GLU A 1 79 ? -0.42 5.016 -2.055 1 94.56 79 GLU A O 1
ATOM 650 N N . ARG A 1 80 ? -1.469 5.969 -0.402 1 92.38 80 ARG A N 1
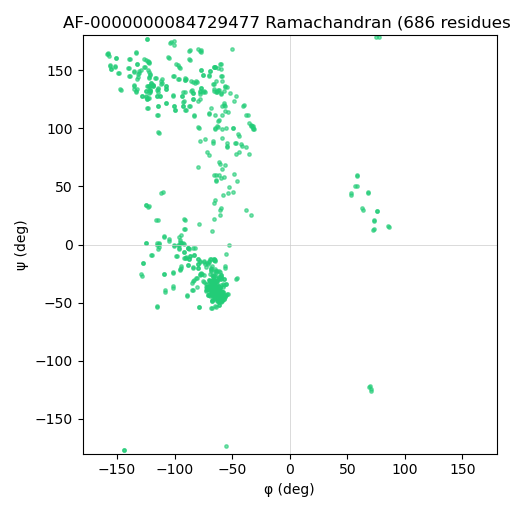ATOM 651 C CA . ARG A 1 80 ? -0.339 6.855 -0.146 1 92.38 80 ARG A CA 1
ATOM 652 C C . ARG A 1 80 ? 0.88 6.066 0.323 1 92.38 80 ARG A C 1
ATOM 654 O O . ARG A 1 80 ? 0.755 5.141 1.127 1 92.38 80 ARG A O 1
ATOM 661 N N . LYS A 1 81 ? 1.952 6.445 -0.193 1 90.56 81 LYS A N 1
ATOM 662 C CA . LYS A 1 81 ? 3.201 5.781 0.173 1 90.56 81 LYS A CA 1
ATOM 663 C C . LYS A 1 81 ? 4.211 6.781 0.734 1 90.56 81 LYS A C 1
ATOM 665 O O . LYS A 1 81 ? 4.09 7.988 0.504 1 90.56 81 LYS A O 1
ATOM 670 N N . ILE A 1 82 ? 5.164 6.316 1.503 1 84.12 82 ILE A N 1
ATOM 671 C CA . ILE A 1 82 ? 6.273 7.07 2.078 1 84.12 82 ILE A CA 1
ATOM 672 C C . ILE A 1 82 ? 7.598 6.418 1.69 1 84.12 82 ILE A C 1
ATOM 674 O O . ILE A 1 82 ? 7.746 5.195 1.79 1 84.12 82 ILE A O 1
ATOM 678 N N . ARG A 1 83 ? 8.438 7.219 1.157 1 82.88 83 ARG A N 1
ATOM 679 C CA . ARG A 1 83 ? 9.797 6.773 0.873 1 82.88 83 ARG A CA 1
ATOM 680 C C . ARG A 1 83 ? 10.789 7.395 1.849 1 82.88 83 ARG A C 1
ATOM 682 O O . ARG A 1 83 ? 10.898 8.617 1.942 1 82.88 83 ARG A O 1
ATOM 689 N N . LEU A 1 84 ? 11.523 6.57 2.576 1 80.5 84 LEU A N 1
ATOM 690 C CA . LEU A 1 84 ? 12.492 7.043 3.561 1 80.5 84 LEU A CA 1
ATOM 691 C C . LEU A 1 84 ? 13.891 6.535 3.23 1 80.5 84 LEU A C 1
ATOM 693 O O . LEU A 1 84 ? 14.07 5.363 2.904 1 80.5 84 LEU A O 1
ATOM 697 N N . GLN A 1 85 ? 14.812 7.457 3.283 1 81.19 85 GLN A N 1
ATOM 698 C CA . GLN A 1 85 ? 16.203 7.051 3.141 1 81.19 85 GLN A CA 1
ATOM 699 C C . GLN A 1 85 ? 16.781 6.586 4.477 1 81.19 85 GLN A C 1
ATOM 701 O O . GLN A 1 85 ? 16.719 7.309 5.473 1 81.19 85 GLN A O 1
ATOM 706 N N . LEU A 1 86 ? 17.281 5.406 4.426 1 85.75 86 LEU A N 1
ATOM 707 C CA . LEU A 1 86 ? 17.891 4.84 5.625 1 85.75 86 LEU A CA 1
ATOM 708 C C . LEU A 1 86 ? 19.422 4.883 5.535 1 85.75 86 LEU A C 1
ATOM 710 O O . LEU A 1 86 ? 19.969 5.402 4.562 1 85.75 86 LEU A O 1
ATOM 714 N N . ASP A 1 87 ? 19.969 4.5 6.645 1 85.31 87 ASP A N 1
ATOM 715 C CA . ASP A 1 87 ? 21.438 4.441 6.648 1 85.31 87 ASP A CA 1
ATOM 716 C C . ASP A 1 87 ? 21.953 3.457 5.598 1 85.31 87 ASP A C 1
ATOM 718 O O . ASP A 1 87 ? 21.219 2.561 5.172 1 85.31 87 ASP A O 1
ATOM 722 N N . ASN A 1 88 ? 23.219 3.674 5.133 1 89.88 88 ASN A N 1
ATOM 723 C CA . ASN A 1 88 ? 23.906 2.758 4.234 1 89.88 88 ASN A CA 1
ATOM 724 C C . ASN A 1 88 ? 23.203 2.641 2.891 1 89.88 88 ASN A C 1
ATOM 726 O O . ASN A 1 88 ? 23.062 1.542 2.348 1 89.88 88 ASN A O 1
ATOM 730 N N . ASP A 1 89 ? 22.516 3.75 2.479 1 86.81 89 ASP A N 1
ATOM 731 C CA . ASP A 1 89 ? 21.922 3.893 1.153 1 86.81 89 ASP A CA 1
ATOM 732 C C . ASP A 1 89 ? 20.688 3.02 1.013 1 86.81 89 ASP A C 1
ATOM 734 O O . ASP A 1 89 ? 20.219 2.764 -0.101 1 86.81 89 ASP A O 1
ATOM 738 N N . LYS A 1 90 ? 20.266 2.549 2.154 1 90.25 90 LYS A N 1
ATOM 739 C CA . LYS A 1 90 ? 19.016 1.789 2.125 1 90.25 90 LYS A CA 1
ATOM 740 C C . LYS A 1 90 ? 17.812 2.715 1.969 1 90.25 90 LYS A C 1
ATOM 742 O O . LYS A 1 90 ? 17.844 3.861 2.42 1 90.25 90 LYS A O 1
ATOM 747 N N . GLU A 1 91 ? 16.875 2.166 1.265 1 89.25 91 GLU A N 1
ATOM 748 C CA . GLU A 1 91 ? 15.633 2.906 1.059 1 89.25 91 GLU A CA 1
ATOM 749 C C . GLU A 1 91 ? 14.43 2.113 1.562 1 89.25 91 GLU A C 1
ATOM 751 O O . GLU A 1 91 ? 14.266 0.941 1.216 1 89.25 91 GLU A O 1
ATOM 756 N N . LEU A 1 92 ? 13.656 2.674 2.396 1 90.88 92 LEU A N 1
ATOM 757 C CA . LEU A 1 92 ? 12.422 2.076 2.891 1 90.88 92 LEU A CA 1
ATOM 758 C C . LEU A 1 92 ? 11.211 2.65 2.162 1 90.88 92 LEU A C 1
ATOM 760 O O . LEU A 1 92 ? 11.008 3.867 2.145 1 90.88 92 LEU A O 1
ATOM 764 N N . LEU A 1 93 ? 10.5 1.785 1.507 1 92.38 93 LEU A N 1
ATOM 765 C CA . LEU A 1 93 ? 9.18 2.098 0.963 1 92.38 93 LEU A CA 1
ATOM 766 C C . LEU A 1 93 ? 8.078 1.565 1.872 1 92.38 93 LEU A C 1
ATOM 768 O O . LEU A 1 93 ? 7.98 0.356 2.096 1 92.38 93 LEU A O 1
ATOM 772 N N . THR A 1 94 ? 7.293 2.439 2.439 1 93.12 94 THR A N 1
ATOM 773 C CA . THR A 1 94 ? 6.211 2.037 3.33 1 93.12 94 THR A CA 1
ATOM 774 C C . THR A 1 94 ? 5.004 2.955 3.162 1 93.12 94 THR A C 1
ATOM 776 O O . THR A 1 94 ? 4.93 3.721 2.197 1 93.12 94 THR A O 1
ATOM 779 N N . ARG A 1 95 ? 3.986 2.664 4.012 1 93.56 95 ARG A N 1
ATOM 780 C CA . ARG A 1 95 ? 2.752 3.443 3.971 1 93.56 95 ARG A CA 1
ATOM 781 C C . ARG A 1 95 ? 2.311 3.848 5.371 1 93.56 95 ARG A C 1
ATOM 783 O O . ARG A 1 95 ? 2.824 3.328 6.363 1 93.56 95 ARG A O 1
ATOM 790 N N . PHE A 1 96 ? 1.349 4.852 5.395 1 93.5 96 PHE A N 1
ATOM 791 C CA . PHE A 1 96 ? 0.738 5.18 6.676 1 93.5 96 PHE A CA 1
ATOM 792 C C . PHE A 1 96 ? -0.211 4.074 7.125 1 93.5 96 PHE A C 1
ATOM 794 O O . PHE A 1 96 ? -0.216 3.691 8.297 1 93.5 96 PHE A O 1
ATOM 801 N N . VAL A 1 97 ? -0.868 3.574 6.109 1 95.56 97 VAL A N 1
ATOM 802 C CA . VAL A 1 97 ? -1.985 2.678 6.387 1 95.56 97 VAL A CA 1
ATOM 803 C C . VAL A 1 97 ? -1.823 1.388 5.586 1 95.56 97 VAL A C 1
ATOM 805 O O . VAL A 1 97 ? -1.667 1.424 4.363 1 95.56 97 VAL A O 1
ATOM 808 N N . GLN A 1 98 ? -1.902 0.275 6.281 1 94.12 98 GLN A N 1
ATOM 809 C CA . GLN A 1 98 ? -1.708 -0.989 5.578 1 94.12 98 GLN A CA 1
ATOM 810 C C . GLN A 1 98 ? -3.045 -1.598 5.16 1 94.12 98 GLN A C 1
ATOM 812 O O . GLN A 1 98 ? -3.098 -2.426 4.25 1 94.12 98 GLN A O 1
ATOM 817 N N . SER A 1 99 ? -4.141 -1.2 5.832 1 95.5 99 SER A N 1
ATOM 818 C CA . SER A 1 99 ? -5.426 -1.746 5.418 1 95.5 99 SER A CA 1
ATOM 819 C C . SER A 1 99 ? -6.574 -0.82 5.816 1 95.5 99 SER A C 1
ATOM 821 O O . SER A 1 99 ? -6.438 -0.022 6.746 1 95.5 99 SER A O 1
ATOM 823 N N . VAL A 1 100 ? -7.602 -0.942 5.074 1 96.12 100 VAL A N 1
ATOM 824 C CA . VAL A 1 100 ? -8.828 -0.191 5.301 1 96.12 100 VAL A CA 1
ATOM 825 C C . VAL A 1 100 ? -10.031 -1.129 5.219 1 96.12 100 VAL A C 1
ATOM 827 O O . VAL A 1 100 ? -10.109 -1.97 4.32 1 96.12 100 VAL A O 1
ATOM 830 N N . ILE A 1 101 ? -10.922 -1.085 6.156 1 94.5 101 ILE A N 1
ATOM 831 C CA . ILE A 1 101 ? -12.211 -1.765 6.094 1 94.5 101 ILE A CA 1
ATOM 832 C C . ILE A 1 101 ? -13.336 -0.734 6.059 1 94.5 101 ILE A C 1
ATOM 834 O O . ILE A 1 101 ? -13.477 0.073 6.98 1 94.5 101 ILE A O 1
ATOM 838 N N . PHE A 1 102 ? -14.039 -0.789 5.039 1 92.75 102 PHE A N 1
ATOM 839 C CA . PHE A 1 102 ? -15.234 0.046 4.949 1 92.75 102 PHE A CA 1
ATOM 840 C C . PHE A 1 102 ? -16.469 -0.718 5.418 1 92.75 102 PHE A C 1
ATOM 842 O O . PHE A 1 102 ? -16.734 -1.821 4.941 1 92.75 102 PHE A O 1
ATOM 849 N N . ASP A 1 103 ? -17.172 -0.129 6.32 1 94.12 103 ASP A N 1
ATOM 850 C CA . ASP A 1 103 ? -18.406 -0.681 6.852 1 94.12 103 ASP A CA 1
ATOM 851 C C . ASP A 1 103 ? -19.609 0.188 6.469 1 94.12 103 ASP A C 1
ATOM 853 O O . ASP A 1 103 ? -19.953 1.127 7.188 1 94.12 103 ASP A O 1
ATOM 857 N N . PRO A 1 104 ? -20.25 -0.191 5.438 1 90.62 104 PRO A N 1
ATOM 858 C CA . PRO A 1 104 ? -21.359 0.648 4.984 1 90.62 104 PRO A CA 1
ATOM 859 C C . PRO A 1 104 ? -22.516 0.694 5.988 1 90.62 104 PRO A C 1
ATOM 861 O O . PRO A 1 104 ? -23.234 1.696 6.066 1 90.62 104 PRO A O 1
ATOM 864 N N . ASN A 1 105 ? -22.75 -0.348 6.688 1 92.31 105 ASN A N 1
ATOM 865 C CA . ASN A 1 105 ? -23.844 -0.39 7.648 1 92.31 105 ASN A CA 1
ATOM 866 C C . ASN A 1 105 ? -23.594 0.559 8.82 1 92.31 105 ASN A C 1
ATOM 868 O O . ASN A 1 105 ? -24.516 1.243 9.273 1 92.31 105 ASN A O 1
ATOM 872 N N . ALA A 1 106 ? -22.406 0.578 9.266 1 92.12 106 ALA A N 1
ATOM 873 C CA . ALA A 1 106 ? -22.062 1.464 10.375 1 92.12 106 ALA A CA 1
ATOM 874 C C . ALA A 1 106 ? -21.688 2.855 9.867 1 92.12 106 ALA A C 1
ATOM 876 O O . ALA A 1 106 ? -21.562 3.797 10.656 1 92.12 106 ALA A O 1
ATOM 877 N N . GLY A 1 107 ? -21.531 2.99 8.562 1 92.19 107 GLY A N 1
ATOM 878 C CA . GLY A 1 107 ? -21.016 4.246 8.047 1 92.19 107 GLY A CA 1
ATOM 879 C C . GLY A 1 107 ? -19.656 4.605 8.617 1 92.19 107 GLY A C 1
ATOM 880 O O . GLY A 1 107 ? -19.469 5.707 9.141 1 92.19 107 GLY A O 1
ATOM 881 N N . ALA A 1 108 ? -18.781 3.689 8.555 1 95.88 108 ALA A N 1
ATOM 882 C CA . ALA A 1 108 ? -17.5 3.873 9.227 1 95.88 108 ALA A CA 1
ATOM 883 C C . ALA A 1 108 ? -16.359 3.322 8.383 1 95.88 108 ALA A C 1
ATOM 885 O O . ALA A 1 108 ? -16.562 2.434 7.551 1 95.88 108 ALA A O 1
ATOM 886 N N . VAL A 1 109 ? -15.25 3.912 8.594 1 96.62 109 VAL A N 1
ATOM 887 C CA . VAL A 1 109 ? -14.008 3.393 8.039 1 96.62 109 VAL A CA 1
ATOM 888 C C . VAL A 1 109 ? -13.086 2.943 9.172 1 96.62 109 VAL A C 1
ATOM 890 O O . VAL A 1 109 ? -12.961 3.627 10.188 1 96.62 109 VAL A O 1
ATOM 893 N N . ASN A 1 110 ? -12.523 1.786 9 1 96.81 110 ASN A N 1
ATOM 894 C CA . ASN A 1 110 ? -11.539 1.237 9.922 1 96.81 110 ASN A CA 1
ATOM 895 C C . ASN A 1 110 ? -10.156 1.147 9.281 1 96.81 110 ASN A C 1
ATOM 897 O O . ASN A 1 110 ? -10.008 0.587 8.195 1 96.81 110 ASN A O 1
ATOM 901 N N . ILE A 1 111 ? -9.195 1.702 9.977 1 96.81 111 ILE A N 1
ATOM 902 C CA . ILE A 1 111 ? -7.867 1.716 9.375 1 96.81 111 ILE A CA 1
ATOM 903 C C . ILE A 1 111 ? -6.879 0.992 10.289 1 96.81 111 ILE A C 1
ATOM 905 O O . ILE A 1 111 ? -7.016 1.03 11.516 1 96.81 111 ILE A O 1
ATOM 909 N N . ARG A 1 112 ? -5.938 0.347 9.688 1 95.62 112 ARG A N 1
ATOM 910 C CA . ARG A 1 112 ? -4.766 -0.205 10.359 1 95.62 112 ARG A CA 1
ATOM 911 C C . ARG A 1 112 ? -3.49 0.48 9.891 1 95.62 112 ARG A C 1
ATOM 913 O O . ARG A 1 112 ? -3.232 0.559 8.688 1 95.62 112 ARG A O 1
ATOM 920 N N . PHE A 1 113 ? -2.746 0.929 10.859 1 94.88 113 PHE A N 1
ATOM 921 C CA . PHE A 1 113 ? -1.503 1.601 10.508 1 94.88 113 PHE A CA 1
ATOM 922 C C . PHE A 1 113 ? -0.432 0.587 10.117 1 94.88 113 PHE A C 1
ATOM 924 O O . PHE A 1 113 ? -0.445 -0.55 10.594 1 94.88 113 PHE A O 1
ATOM 931 N N . ALA A 1 114 ? 0.424 1.035 9.25 1 93.5 114 ALA A N 1
ATOM 932 C CA . ALA A 1 114 ? 1.561 0.199 8.875 1 93.5 114 ALA A CA 1
ATOM 933 C C . ALA A 1 114 ? 2.547 0.061 10.031 1 93.5 114 ALA A C 1
ATOM 935 O O . ALA A 1 114 ? 2.752 1.006 10.797 1 93.5 114 ALA A O 1
ATOM 936 N N . THR A 1 115 ? 3.213 -1.025 10.094 1 91.56 115 THR A N 1
ATOM 937 C CA . THR A 1 115 ? 4.102 -1.354 11.203 1 91.56 115 THR A CA 1
ATOM 938 C C . THR A 1 115 ? 5.262 -0.363 11.281 1 91.56 115 THR A C 1
ATOM 940 O O . THR A 1 115 ? 5.676 0.031 12.375 1 91.56 115 THR A O 1
ATOM 943 N N . ASP A 1 116 ? 5.734 0.064 10.188 1 91.06 116 ASP A N 1
ATOM 944 C CA . ASP A 1 116 ? 6.906 0.934 10.141 1 91.06 116 ASP A CA 1
ATOM 945 C C . ASP A 1 116 ? 6.586 2.316 10.703 1 91.06 116 ASP A C 1
ATOM 947 O O . ASP A 1 116 ? 7.496 3.098 11 1 91.06 116 ASP A O 1
ATOM 951 N N . ILE A 1 117 ? 5.363 2.621 10.898 1 91.06 117 ILE A N 1
ATOM 952 C CA . ILE A 1 117 ? 5.004 3.951 11.383 1 91.06 117 ILE A CA 1
ATOM 953 C C . ILE A 1 117 ? 4.781 3.912 12.891 1 91.06 117 ILE A C 1
ATOM 955 O O . ILE A 1 117 ? 4.715 4.957 13.547 1 91.06 117 ILE A O 1
ATOM 959 N N . TYR A 1 118 ? 4.738 2.748 13.461 1 92.31 118 TYR A N 1
ATOM 960 C CA . TYR A 1 118 ? 4.438 2.57 14.883 1 92.31 118 TYR A CA 1
ATOM 961 C C . TYR A 1 118 ? 5.395 3.375 15.75 1 92.31 118 TYR A C 1
ATOM 963 O O . TYR A 1 118 ? 4.969 4.082 16.656 1 92.31 118 TYR A O 1
ATOM 971 N N . PRO A 1 119 ? 6.652 3.32 15.391 1 91.5 119 PRO A N 1
ATOM 972 C CA . PRO A 1 119 ? 7.59 4.039 16.266 1 91.5 119 PRO A CA 1
ATOM 973 C C . PRO A 1 119 ? 7.352 5.547 16.266 1 91.5 119 PRO A C 1
ATOM 975 O O . PRO A 1 119 ? 7.832 6.246 17.156 1 91.5 119 PRO A O 1
ATOM 978 N N . TYR A 1 120 ? 6.613 5.98 15.359 1 93.31 120 TYR A N 1
ATOM 979 C CA . TYR A 1 120 ? 6.387 7.414 15.242 1 93.31 120 TYR A CA 1
ATOM 980 C C . TYR A 1 120 ? 5.047 7.805 15.852 1 93.31 120 TYR A C 1
ATOM 982 O O . TYR A 1 120 ? 4.711 8.992 15.922 1 93.31 120 TYR A O 1
ATOM 990 N N . LEU A 1 121 ? 4.312 6.836 16.344 1 95.44 121 LEU A N 1
ATOM 991 C CA . LEU A 1 121 ? 2.98 7.109 16.875 1 95.44 121 LEU A CA 1
ATOM 992 C C . LEU A 1 121 ? 2.83 6.555 18.297 1 95.44 121 LEU A C 1
ATOM 994 O O . LEU A 1 121 ? 1.883 6.902 19 1 95.44 121 LEU A O 1
ATOM 998 N N . SER A 1 122 ? 3.74 5.672 18.672 1 94.56 122 SER A N 1
ATOM 999 C CA . SER A 1 122 ? 3.568 4.945 19.922 1 94.56 122 SER A CA 1
ATOM 1000 C C . SER A 1 122 ? 4.852 4.961 20.75 1 94.56 122 SER A C 1
ATOM 1002 O O . SER A 1 122 ? 5.938 5.176 20.219 1 94.56 122 SER A O 1
ATOM 1004 N N . GLU A 1 123 ? 4.684 4.801 22.047 1 95 123 GLU A N 1
ATOM 1005 C CA . GLU A 1 123 ? 5.793 4.781 23 1 95 123 GLU A CA 1
ATOM 1006 C C . GLU A 1 123 ? 6.668 6.02 22.844 1 95 123 GLU A C 1
ATOM 1008 O O . GLU A 1 123 ? 7.895 5.918 22.781 1 95 123 GLU A O 1
ATOM 1013 N N . LEU A 1 124 ? 5.957 7.078 22.719 1 94.62 124 LEU A N 1
ATOM 1014 C CA . LEU A 1 124 ? 6.668 8.344 22.562 1 94.62 124 LEU A CA 1
ATOM 1015 C C . LEU A 1 124 ? 6.988 8.953 23.922 1 94.62 124 LEU A C 1
ATOM 1017 O O . LEU A 1 124 ? 6.086 9.195 24.734 1 94.62 124 LEU A O 1
ATOM 1021 N N . GLU A 1 125 ? 8.227 9.125 24.203 1 93.19 125 GLU A N 1
ATOM 1022 C CA . GLU A 1 125 ? 8.648 9.727 25.469 1 93.19 125 GLU A CA 1
ATOM 1023 C C . GLU A 1 125 ? 9.203 11.133 25.266 1 93.19 125 GLU A C 1
ATOM 1025 O O . GLU A 1 125 ? 8.984 12.016 26.094 1 93.19 125 GLU A O 1
ATOM 1030 N N . LYS A 1 126 ? 9.945 11.203 24.156 1 92.12 126 LYS A N 1
ATOM 1031 C CA . LYS A 1 126 ? 10.531 12.5 23.828 1 92.12 126 LYS A CA 1
ATOM 1032 C C . LYS A 1 126 ? 10.453 12.773 22.328 1 92.12 126 LYS A C 1
ATOM 1034 O O . LYS A 1 126 ? 10.102 11.891 21.547 1 92.12 126 LYS A O 1
ATOM 1039 N N . ASN A 1 127 ? 10.57 14.086 22 1 94.06 127 ASN A N 1
ATOM 1040 C CA . ASN A 1 127 ? 10.68 14.508 20.609 1 94.06 127 ASN A CA 1
ATOM 1041 C C . ASN A 1 127 ? 9.383 14.25 19.844 1 94.06 127 ASN A C 1
ATOM 1043 O O . ASN A 1 127 ? 9.398 13.625 18.781 1 94.06 127 ASN A O 1
ATOM 1047 N N . PHE A 1 128 ? 8.375 14.617 20.516 1 96.56 128 PHE A N 1
ATOM 1048 C CA . PHE A 1 128 ? 7.09 14.461 19.844 1 96.56 128 PHE A CA 1
ATOM 1049 C C . PHE A 1 128 ? 6.316 15.773 19.844 1 96.56 128 PHE A C 1
ATOM 1051 O O . PHE A 1 128 ? 6.664 16.703 20.562 1 96.56 128 PHE A O 1
ATOM 1058 N N . THR A 1 129 ? 5.371 15.906 18.953 1 97.12 129 THR A N 1
ATOM 1059 C CA . THR A 1 129 ? 4.434 17.016 18.797 1 97.12 129 THR A CA 1
ATOM 1060 C C . THR A 1 129 ? 3.031 16.594 19.234 1 97.12 129 THR A C 1
ATOM 1062 O O . THR A 1 129 ? 2.584 15.484 18.938 1 97.12 129 THR A O 1
ATOM 1065 N N . LYS A 1 130 ? 2.428 17.453 20.016 1 97.25 130 LYS A N 1
ATOM 1066 C CA . LYS A 1 130 ? 1.097 17.141 20.531 1 97.25 130 LYS A CA 1
ATOM 1067 C C . LYS A 1 130 ? 0.175 18.359 20.422 1 97.25 130 LYS A C 1
ATOM 1069 O O . LYS A 1 130 ? 0.587 19.484 20.688 1 97.25 130 LYS A O 1
ATOM 1074 N N . TYR A 1 131 ? -1.038 18.156 20 1 96.62 131 TYR A N 1
ATOM 1075 C CA . TYR A 1 131 ? -2.07 19.188 19.938 1 96.62 131 TYR A CA 1
ATOM 1076 C C . TYR A 1 131 ? -3.461 18.562 19.938 1 96.62 131 TYR A C 1
ATOM 1078 O O . TYR A 1 131 ? -3.611 17.359 19.734 1 96.62 131 TYR A O 1
ATOM 1086 N N . ARG A 1 132 ? -4.449 19.359 20.203 1 96.38 132 ARG A N 1
ATOM 1087 C CA . ARG A 1 132 ? -5.824 18.859 20.172 1 96.38 132 ARG A CA 1
ATOM 1088 C C . ARG A 1 132 ? -6.355 18.812 18.75 1 96.38 132 ARG A C 1
ATOM 1090 O O . ARG A 1 132 ? -6.102 19.734 17.953 1 96.38 132 ARG A O 1
ATOM 1097 N N . LEU A 1 133 ? -7.094 17.75 18.469 1 96.5 133 LEU A N 1
ATOM 1098 C CA . LEU A 1 133 ? -7.711 17.609 17.141 1 96.5 133 LEU A CA 1
ATOM 1099 C C . LEU A 1 133 ? -8.57 18.828 16.828 1 96.5 133 LEU A C 1
ATOM 1101 O O . LEU A 1 133 ? -8.609 19.281 15.672 1 96.5 133 LEU A O 1
ATOM 1105 N N . ALA A 1 134 ? -9.211 19.453 17.75 1 94.69 134 ALA A N 1
ATOM 1106 C CA . ALA A 1 134 ? -10.094 20.609 17.609 1 94.69 134 ALA A CA 1
ATOM 1107 C C . ALA A 1 134 ? -9.352 21.797 17 1 94.69 134 ALA A C 1
ATOM 1109 O O . ALA A 1 134 ? -9.953 22.641 16.328 1 94.69 134 ALA A O 1
ATOM 1110 N N . ASN A 1 135 ? -8.023 21.797 17.219 1 95.31 135 ASN A N 1
ATOM 1111 C CA . ASN A 1 135 ? -7.234 22.938 16.781 1 95.31 135 ASN A CA 1
ATOM 1112 C C . ASN A 1 135 ? -7.16 23.031 15.258 1 95.31 135 ASN A C 1
ATOM 1114 O O . ASN A 1 135 ? -6.848 24.078 14.711 1 95.31 135 ASN A O 1
ATOM 1118 N N . ILE A 1 136 ? -7.422 21.906 14.594 1 95.5 136 ILE A N 1
ATOM 1119 C CA . ILE A 1 136 ? -7.195 21.938 13.156 1 95.5 136 ILE A CA 1
ATOM 1120 C C . ILE A 1 136 ? -8.523 21.797 12.422 1 95.5 136 ILE A C 1
ATOM 1122 O O . ILE A 1 136 ? -8.562 21.797 11.188 1 95.5 136 ILE A O 1
ATOM 1126 N N . VAL A 1 137 ? -9.594 21.688 13.078 1 93.69 137 VAL A N 1
ATOM 1127 C CA . VAL A 1 137 ? -10.883 21.391 12.469 1 93.69 137 VAL A CA 1
ATOM 1128 C C . VAL A 1 137 ? -11.32 22.531 11.57 1 93.69 137 VAL A C 1
ATOM 1130 O O . VAL A 1 137 ? -11.977 22.328 10.547 1 93.69 137 VAL A O 1
ATOM 1133 N N . GLN A 1 138 ? -10.922 23.734 11.922 1 93.5 138 GLN A N 1
ATOM 1134 C CA . GLN A 1 138 ? -11.367 24.906 11.172 1 93.5 138 GLN A CA 1
ATOM 1135 C C . GLN A 1 138 ? -10.383 25.25 10.047 1 93.5 138 GLN A C 1
ATOM 1137 O O . GLN A 1 138 ? -10.625 26.156 9.258 1 93.5 138 GLN A O 1
ATOM 1142 N N . LEU A 1 139 ? -9.328 24.562 10.047 1 96.25 139 LEU A N 1
ATOM 1143 C CA . LEU A 1 139 ? -8.367 24.766 8.969 1 96.25 139 LEU A CA 1
ATOM 1144 C C . LEU A 1 139 ? -8.758 23.953 7.73 1 96.25 139 LEU A C 1
ATOM 1146 O O . LEU A 1 139 ? -8.562 22.734 7.691 1 96.25 139 LEU A O 1
ATOM 1150 N N . THR A 1 140 ? -9.156 24.609 6.688 1 93 140 THR A N 1
ATOM 1151 C CA . THR A 1 140 ? -9.711 23.922 5.531 1 93 140 THR A CA 1
ATOM 1152 C C . THR A 1 140 ? -8.633 23.656 4.484 1 93 140 THR A C 1
ATOM 1154 O O . THR A 1 140 ? -8.797 22.797 3.617 1 93 140 THR A O 1
ATOM 1157 N N . SER A 1 141 ? -7.562 24.391 4.605 1 94.69 141 SER A N 1
ATOM 1158 C CA . SER A 1 141 ? -6.449 24.172 3.693 1 94.69 141 SER A CA 1
ATOM 1159 C C . SER A 1 141 ? -5.527 23.062 4.207 1 94.69 141 SER A C 1
ATOM 1161 O O . SER A 1 141 ? -5.148 23.062 5.379 1 94.69 141 SER A O 1
ATOM 1163 N N . VAL A 1 142 ? -5.211 22.156 3.264 1 95.25 142 VAL A N 1
ATOM 1164 C CA . VAL A 1 142 ? -4.289 21.094 3.621 1 95.25 142 VAL A CA 1
ATOM 1165 C C . VAL A 1 142 ? -2.951 21.672 4.059 1 95.25 142 VAL A C 1
ATOM 1167 O O . VAL A 1 142 ? -2.299 21.156 4.961 1 95.25 142 VAL A O 1
ATOM 1170 N N . TYR A 1 143 ? -2.607 22.828 3.553 1 96.75 143 TYR A N 1
ATOM 1171 C CA . TYR A 1 143 ? -1.328 23.453 3.85 1 96.75 143 TYR A CA 1
ATOM 1172 C C . TYR A 1 143 ? -1.372 24.172 5.195 1 96.75 143 TYR A C 1
ATOM 1174 O O . TYR A 1 143 ? -0.353 24.281 5.883 1 96.75 143 TYR A O 1
ATOM 1182 N N . ALA A 1 144 ? -2.535 24.625 5.555 1 97.69 144 ALA A N 1
ATOM 1183 C CA . ALA A 1 144 ? -2.688 25.234 6.871 1 97.69 144 ALA A CA 1
ATOM 1184 C C . ALA A 1 144 ? -2.467 24.219 7.984 1 97.69 144 ALA A C 1
ATOM 1186 O O . ALA A 1 144 ? -1.775 24.5 8.969 1 97.69 144 ALA A O 1
ATOM 1187 N N . VAL A 1 145 ? -3.016 23.062 7.766 1 97.25 145 VAL A N 1
ATOM 1188 C CA . VAL A 1 145 ? -2.852 22 8.758 1 97.25 145 VAL A CA 1
ATOM 1189 C C . VAL A 1 145 ? -1.381 21.609 8.852 1 97.25 145 VAL A C 1
ATOM 1191 O O . VAL A 1 145 ? -0.829 21.484 9.945 1 97.25 145 VAL A O 1
ATOM 1194 N N . ARG A 1 146 ? -0.799 21.422 7.738 1 96.56 146 ARG A N 1
ATOM 1195 C CA . ARG A 1 146 ? 0.604 21.031 7.676 1 96.56 146 ARG A CA 1
ATOM 1196 C C . ARG A 1 146 ? 1.495 22.062 8.352 1 96.56 146 ARG A C 1
ATOM 1198 O O . ARG A 1 146 ? 2.352 21.719 9.164 1 96.56 146 ARG A O 1
ATOM 1205 N N . LEU A 1 147 ? 1.312 23.312 8.023 1 97.31 147 LEU A N 1
ATOM 1206 C CA . LEU A 1 147 ? 2.107 24.375 8.609 1 97.31 147 LEU A CA 1
ATOM 1207 C C . LEU A 1 147 ? 1.847 24.484 10.109 1 97.31 147 LEU A C 1
ATOM 1209 O O . LEU A 1 147 ? 2.77 24.75 10.891 1 97.31 147 LEU A O 1
ATOM 1213 N N . TYR A 1 148 ? 0.609 24.312 10.5 1 98 148 TYR A N 1
ATOM 1214 C CA . TYR A 1 148 ? 0.258 24.344 11.914 1 98 148 TYR A CA 1
ATOM 1215 C C . TYR A 1 148 ? 1.019 23.266 12.68 1 98 148 TYR A C 1
ATOM 1217 O O . TYR A 1 148 ? 1.587 23.531 13.742 1 98 148 TYR A O 1
ATOM 1225 N N . GLU A 1 149 ? 1.065 22.047 12.172 1 96.75 149 GLU A N 1
ATOM 1226 C CA . GLU A 1 149 ? 1.79 20.969 12.82 1 96.75 149 GLU A CA 1
ATOM 1227 C C . GLU A 1 149 ? 3.273 21.297 12.953 1 96.75 149 GLU A C 1
ATOM 1229 O O . GLU A 1 149 ? 3.879 21.031 14 1 96.75 149 GLU A O 1
ATOM 1234 N N . LEU A 1 150 ? 3.797 21.828 11.914 1 96.56 150 LEU A N 1
ATOM 1235 C CA . LEU A 1 150 ? 5.203 22.219 11.938 1 96.56 150 LEU A CA 1
ATOM 1236 C C . LEU A 1 150 ? 5.449 23.297 12.992 1 96.56 150 LEU A C 1
ATOM 1238 O O . LEU A 1 150 ? 6.43 23.219 13.742 1 96.56 150 LEU A O 1
ATOM 1242 N N . LEU A 1 151 ? 4.543 24.219 13.039 1 97.56 151 LEU A N 1
ATOM 1243 C CA . LEU A 1 151 ? 4.629 25.297 14.008 1 97.56 151 LEU A CA 1
ATOM 1244 C C . LEU A 1 151 ? 4.625 24.766 15.438 1 97.56 151 LEU A C 1
ATOM 1246 O O . LEU A 1 151 ? 5.453 25.156 16.25 1 97.56 151 LEU A O 1
ATOM 1250 N N . ILE A 1 152 ? 3.711 23.891 15.695 1 97.62 152 ILE A N 1
ATOM 1251 C CA . ILE A 1 152 ? 3.609 23.312 17.031 1 97.62 152 ILE A CA 1
ATOM 1252 C C . ILE A 1 152 ? 4.879 22.516 17.344 1 97.62 152 ILE A C 1
ATOM 1254 O O . ILE A 1 152 ? 5.379 22.562 18.469 1 97.62 152 ILE A O 1
ATOM 1258 N N . CYS A 1 153 ? 5.383 21.797 16.406 1 97.19 153 CYS A N 1
ATOM 1259 C CA . CYS A 1 153 ? 6.625 21.047 16.562 1 97.19 153 CYS A CA 1
ATOM 1260 C C . CYS A 1 153 ? 7.773 21.969 16.953 1 97.19 153 CYS A C 1
ATOM 1262 O O . CYS A 1 153 ? 8.484 21.688 17.922 1 97.19 153 CYS A O 1
ATOM 1264 N N . TRP A 1 154 ? 7.906 23.062 16.281 1 97.38 154 TRP A N 1
ATOM 1265 C CA . TRP A 1 154 ? 9 24 16.516 1 97.38 154 TRP A CA 1
ATOM 1266 C C . TRP A 1 154 ? 8.836 24.703 17.859 1 97.38 154 TRP A C 1
ATOM 1268 O O . TRP A 1 154 ? 9.805 24.875 18.609 1 97.38 154 TRP A O 1
ATOM 1278 N N . LEU A 1 155 ? 7.656 25.094 18.125 1 97 155 LEU A N 1
ATOM 1279 C CA . LEU A 1 155 ? 7.391 25.719 19.406 1 97 155 LEU A CA 1
ATOM 1280 C C . LEU A 1 155 ? 7.734 24.781 20.547 1 97 155 LEU A C 1
ATOM 1282 O O . LEU A 1 155 ? 8.297 25.203 21.562 1 97 155 LEU A O 1
ATOM 1286 N N . GLY A 1 156 ? 7.383 23.516 20.359 1 95.38 156 GLY A N 1
ATOM 1287 C CA . GLY A 1 156 ? 7.715 22.5 21.344 1 95.38 156 GLY A CA 1
ATOM 1288 C C . GLY A 1 156 ? 9.211 22.344 21.562 1 95.38 156 GLY A C 1
ATOM 1289 O O . GLY A 1 156 ? 9.641 21.891 22.625 1 95.38 156 GLY A O 1
ATOM 1290 N N . GLN A 1 157 ? 9.945 22.734 20.594 1 95.88 157 GLN A N 1
ATOM 1291 C CA . GLN A 1 157 ? 11.406 22.656 20.672 1 95.88 157 GLN A CA 1
ATOM 1292 C C . GLN A 1 157 ? 12 23.969 21.141 1 95.88 157 GLN A C 1
ATOM 1294 O O . GLN A 1 157 ? 13.227 24.141 21.125 1 95.88 157 GLN A O 1
ATOM 1299 N N . GLY A 1 158 ? 11.18 24.875 21.422 1 95.44 158 GLY A N 1
ATOM 1300 C CA . GLY A 1 158 ? 11.617 26.172 21.938 1 95.44 158 GLY A CA 1
ATOM 1301 C C . GLY A 1 158 ? 11.984 27.141 20.828 1 95.44 158 GLY A C 1
ATOM 1302 O O . GLY A 1 158 ? 12.617 28.172 21.094 1 95.44 158 GLY A O 1
ATOM 1303 N N . LEU A 1 159 ? 11.586 26.828 19.688 1 96.62 159 LEU A N 1
ATOM 1304 C CA . LEU A 1 159 ? 11.891 27.703 18.562 1 96.62 159 LEU A CA 1
ATOM 1305 C C . LEU A 1 159 ? 10.711 28.641 18.25 1 96.62 159 LEU A C 1
ATOM 1307 O O . LEU A 1 159 ? 9.555 28.219 18.328 1 96.62 159 LEU A O 1
ATOM 1311 N N . HIS A 1 160 ? 11.086 29.875 17.875 1 97.44 160 HIS A N 1
ATOM 1312 C CA . HIS A 1 160 ? 10.047 30.859 17.562 1 97.44 160 HIS A CA 1
ATOM 1313 C C . HIS A 1 160 ? 10.25 31.438 16.172 1 97.44 160 HIS A C 1
ATOM 1315 O O . HIS A 1 160 ? 9.5 32.312 15.75 1 97.44 160 HIS A O 1
ATOM 1321 N N . ASN A 1 161 ? 11.242 30.938 15.555 1 97.44 161 ASN A N 1
ATOM 1322 C CA . ASN A 1 161 ? 11.523 31.328 14.172 1 97.44 161 ASN A CA 1
ATOM 1323 C C . ASN A 1 161 ? 12.18 30.188 13.398 1 97.44 161 ASN A C 1
ATOM 1325 O O . ASN A 1 161 ? 12.883 29.359 13.984 1 97.44 161 ASN A O 1
ATOM 1329 N N . LYS A 1 162 ? 11.891 30.125 12.148 1 97.25 162 LYS A N 1
ATOM 1330 C CA . LYS A 1 162 ? 12.469 29.125 11.242 1 97.25 162 LYS A CA 1
ATOM 1331 C C . LYS A 1 162 ? 12.641 29.703 9.836 1 97.25 162 LYS A C 1
ATOM 1333 O O . LYS A 1 162 ? 11.734 30.359 9.32 1 97.25 162 LYS A O 1
ATOM 1338 N N . GLU A 1 163 ? 13.828 29.469 9.266 1 97 163 GLU A N 1
ATOM 1339 C CA . GLU A 1 163 ? 14.102 29.891 7.898 1 97 163 GLU A CA 1
ATOM 1340 C C . GLU A 1 163 ? 14.367 28.688 6.988 1 97 163 GLU A C 1
ATOM 1342 O O . GLU A 1 163 ? 15.023 27.734 7.391 1 97 163 GLU A O 1
ATOM 1347 N N . PHE A 1 164 ? 13.883 28.828 5.738 1 95.88 164 PHE A N 1
ATOM 1348 C CA . PHE A 1 164 ? 14.039 27.766 4.762 1 95.88 164 PHE A CA 1
ATOM 1349 C C . PHE A 1 164 ? 14.477 28.312 3.412 1 95.88 164 PHE A C 1
ATOM 1351 O O . PHE A 1 164 ? 14.078 29.422 3.033 1 95.88 164 PHE A O 1
ATOM 1358 N N . ASP A 1 165 ? 15.227 27.359 2.82 1 95.56 165 ASP A N 1
ATOM 1359 C CA . ASP A 1 165 ? 15.273 27.5 1.369 1 95.56 165 ASP A CA 1
ATOM 1360 C C . ASP A 1 165 ? 13.93 27.156 0.735 1 95.56 165 ASP A C 1
ATOM 1362 O O . ASP A 1 165 ? 13.258 26.219 1.161 1 95.56 165 ASP A O 1
ATOM 1366 N N . ILE A 1 166 ? 13.664 27.891 -0.325 1 95.44 166 ILE A N 1
ATOM 1367 C CA . ILE A 1 166 ? 12.344 27.734 -0.92 1 95.44 166 ILE A CA 1
ATOM 1368 C C . ILE A 1 166 ? 12.148 26.297 -1.375 1 95.44 166 ILE A C 1
ATOM 1370 O O . ILE A 1 166 ? 11.055 25.734 -1.231 1 95.44 166 ILE A O 1
ATOM 1374 N N . ASP A 1 167 ? 13.102 25.703 -1.915 1 93.5 167 ASP A N 1
ATOM 1375 C CA . ASP A 1 167 ? 12.984 24.328 -2.371 1 93.5 167 ASP A CA 1
ATOM 1376 C C . ASP A 1 167 ? 12.789 23.375 -1.193 1 93.5 167 ASP A C 1
ATOM 1378 O O . ASP A 1 167 ? 12.023 22.406 -1.282 1 93.5 167 ASP A O 1
ATOM 1382 N N . ASP A 1 168 ? 13.438 23.641 -0.149 1 93.5 168 ASP A N 1
ATOM 1383 C CA . ASP A 1 168 ? 13.273 22.844 1.062 1 93.5 168 ASP A CA 1
ATOM 1384 C C . ASP A 1 168 ? 11.859 23 1.629 1 93.5 168 ASP A C 1
ATOM 1386 O O . ASP A 1 168 ? 11.273 22.031 2.113 1 93.5 168 ASP A O 1
ATOM 1390 N N . PHE A 1 169 ? 11.422 24.172 1.54 1 95.44 169 PHE A N 1
ATOM 1391 C CA . PHE A 1 169 ? 10.07 24.422 2.016 1 95.44 169 PHE A CA 1
ATOM 1392 C C . PHE A 1 169 ? 9.047 23.672 1.168 1 95.44 169 PHE A C 1
ATOM 1394 O O . PHE A 1 169 ? 8.102 23.094 1.7 1 95.44 169 PHE A O 1
ATOM 1401 N N . ARG A 1 170 ? 9.266 23.688 -0.094 1 94.88 170 ARG A N 1
ATOM 1402 C CA . ARG A 1 170 ? 8.375 22.953 -0.992 1 94.88 170 ARG A CA 1
ATOM 1403 C C . ARG A 1 170 ? 8.344 21.469 -0.64 1 94.88 170 ARG A C 1
ATOM 1405 O O . ARG A 1 170 ? 7.273 20.859 -0.616 1 94.88 170 ARG A O 1
ATOM 1412 N N . ARG A 1 171 ? 9.445 20.969 -0.356 1 90.88 171 ARG A N 1
ATOM 1413 C CA . ARG A 1 171 ? 9.531 19.578 0.027 1 90.88 171 ARG A CA 1
ATOM 1414 C C . ARG A 1 171 ? 8.797 19.312 1.338 1 90.88 171 ARG A C 1
ATOM 1416 O O . ARG A 1 171 ? 8.062 18.328 1.462 1 90.88 171 ARG A O 1
ATOM 1423 N N . LEU A 1 172 ? 9 20.203 2.203 1 91.31 172 LEU A N 1
ATOM 1424 C CA . LEU A 1 172 ? 8.391 20.062 3.523 1 91.31 172 LEU A CA 1
ATOM 1425 C C . LEU A 1 172 ? 6.871 20.109 3.43 1 91.31 172 LEU A C 1
ATOM 1427 O O . LEU A 1 172 ? 6.18 19.359 4.133 1 91.31 172 LEU A O 1
ATOM 1431 N N . MET A 1 173 ? 6.418 20.938 2.51 1 94.19 173 MET A N 1
ATOM 1432 C CA . MET A 1 173 ? 4.977 21.109 2.375 1 94.19 173 MET A CA 1
ATOM 1433 C C . MET A 1 173 ? 4.383 20.094 1.416 1 94.19 173 MET A C 1
ATOM 1435 O O . MET A 1 173 ? 3.166 20.031 1.245 1 94.19 173 MET A O 1
ATOM 1439 N N . GLY A 1 174 ? 5.199 19.328 0.854 1 89.69 174 GLY A N 1
ATOM 1440 C CA . GLY A 1 174 ? 4.734 18.297 -0.057 1 89.69 174 GLY A CA 1
ATOM 1441 C C . GLY A 1 174 ? 4.32 18.828 -1.412 1 89.69 174 GLY A C 1
ATOM 1442 O O . GLY A 1 174 ? 3.395 18.312 -2.037 1 89.69 174 GLY A O 1
ATOM 1443 N N . VAL A 1 175 ? 4.879 19.922 -1.896 1 93.19 175 VAL A N 1
ATOM 1444 C CA . VAL A 1 175 ? 4.488 20.531 -3.164 1 93.19 175 VAL A CA 1
ATOM 1445 C C . VAL A 1 175 ? 5.715 20.672 -4.062 1 93.19 175 VAL A C 1
ATOM 1447 O O . VAL A 1 175 ? 5.844 21.672 -4.789 1 93.19 175 VAL A O 1
ATOM 1450 N N . ASP A 1 176 ? 6.605 19.75 -3.975 1 87.44 176 ASP A N 1
ATOM 1451 C CA . ASP A 1 176 ? 7.855 19.812 -4.727 1 87.44 176 ASP A CA 1
ATOM 1452 C C . ASP A 1 176 ? 7.594 19.766 -6.23 1 87.44 176 ASP A C 1
ATOM 1454 O O . ASP A 1 176 ? 8.383 20.281 -7.023 1 87.44 176 ASP A O 1
ATOM 1458 N N . ASP A 1 177 ? 6.523 19.266 -6.664 1 87.38 177 ASP A N 1
ATOM 1459 C CA . ASP A 1 177 ? 6.211 19.141 -8.086 1 87.38 177 ASP A CA 1
ATOM 1460 C C . ASP A 1 177 ? 5.105 20.109 -8.492 1 87.38 177 ASP A C 1
ATOM 1462 O O . ASP A 1 177 ? 4.598 20.047 -9.617 1 87.38 177 ASP A O 1
ATOM 1466 N N . LYS A 1 178 ? 4.766 20.953 -7.555 1 88.81 178 LYS A N 1
ATOM 1467 C CA . LYS A 1 178 ? 3.682 21.906 -7.789 1 88.81 178 LYS A CA 1
ATOM 1468 C C . LYS A 1 178 ? 4.137 23.328 -7.516 1 88.81 178 LYS A C 1
ATOM 1470 O O . LYS A 1 178 ? 5.109 23.547 -6.789 1 88.81 178 LYS A O 1
ATOM 1475 N N . TYR A 1 179 ? 3.475 24.219 -8.203 1 90.38 179 TYR A N 1
ATOM 1476 C CA . TYR A 1 179 ? 3.658 25.641 -7.957 1 90.38 179 TYR A CA 1
ATOM 1477 C C . TYR A 1 179 ? 5.113 26.047 -8.156 1 90.38 179 TYR A C 1
ATOM 1479 O O . TYR A 1 179 ? 5.719 26.672 -7.281 1 90.38 179 TYR A O 1
ATOM 1487 N N . SER A 1 180 ? 5.598 25.859 -9.266 1 89.62 180 SER A N 1
ATOM 1488 C CA . SER A 1 180 ? 7.004 26.094 -9.578 1 89.62 180 SER A CA 1
ATOM 1489 C C . SER A 1 180 ? 7.34 27.578 -9.5 1 89.62 180 SER A C 1
ATOM 1491 O O . SER A 1 180 ? 8.445 27.953 -9.102 1 89.62 180 SER A O 1
ATOM 1493 N N . GLN A 1 181 ? 6.344 28.375 -9.812 1 92.62 181 GLN A N 1
ATOM 1494 C CA . GLN A 1 181 ? 6.551 29.812 -9.672 1 92.62 181 GLN A CA 1
ATOM 1495 C C . GLN A 1 181 ? 6.305 30.266 -8.234 1 92.62 181 GLN A C 1
ATOM 1497 O O . GLN A 1 181 ? 5.312 29.875 -7.617 1 92.62 181 GLN A O 1
ATOM 1502 N N . PHE A 1 182 ? 7.137 31.141 -7.793 1 94.25 182 PHE A N 1
ATOM 1503 C CA . PHE A 1 182 ? 7.055 31.562 -6.406 1 94.25 182 PHE A CA 1
ATOM 1504 C C . PHE A 1 182 ? 5.719 32.25 -6.125 1 94.25 182 PHE A C 1
ATOM 1506 O O . PHE A 1 182 ? 5.145 32.062 -5.047 1 94.25 182 PHE A O 1
ATOM 1513 N N . GLY A 1 183 ? 5.305 33 -7 1 95.06 183 GLY A N 1
ATOM 1514 C CA . GLY A 1 183 ? 4.02 33.656 -6.824 1 95.06 183 GLY A CA 1
ATOM 1515 C C . GLY A 1 183 ? 2.889 32.688 -6.543 1 95.06 183 GLY A C 1
ATOM 1516 O O . GLY A 1 183 ? 2.037 32.938 -5.691 1 95.06 183 GLY A O 1
ATOM 1517 N N . GLN A 1 184 ? 2.9 31.625 -7.258 1 96.31 184 GLN A N 1
ATOM 1518 C CA . GLN A 1 184 ? 1.874 30.609 -7.059 1 96.31 184 GLN A CA 1
ATOM 1519 C C . GLN A 1 184 ? 2.018 29.953 -5.691 1 96.31 184 GLN A C 1
ATOM 1521 O O . GLN A 1 184 ? 1.02 29.672 -5.027 1 96.31 184 GLN A O 1
ATOM 1526 N N . LEU A 1 185 ? 3.238 29.703 -5.34 1 96.94 185 LEU A N 1
ATOM 1527 C CA . LEU A 1 185 ? 3.496 29.125 -4.023 1 96.94 185 LEU A CA 1
ATOM 1528 C C . LEU A 1 185 ? 2.969 30.031 -2.922 1 96.94 185 LEU A C 1
ATOM 1530 O O . LEU A 1 185 ? 2.293 29.578 -1.998 1 96.94 185 LEU A O 1
ATOM 1534 N N . LYS A 1 186 ? 3.285 31.297 -3.027 1 97.06 186 LYS A N 1
ATOM 1535 C CA . LYS A 1 186 ? 2.871 32.281 -2.051 1 97.06 186 LYS A CA 1
ATOM 1536 C C . LYS A 1 186 ? 1.35 32.375 -1.973 1 97.06 186 LYS A C 1
ATOM 1538 O O . LYS A 1 186 ? 0.773 32.312 -0.885 1 97.06 186 LYS A O 1
ATOM 1543 N N . ASP A 1 187 ? 0.692 32.375 -3.092 1 97.06 187 ASP A N 1
ATOM 1544 C CA . ASP A 1 187 ? -0.734 32.688 -3.16 1 97.06 187 ASP A CA 1
ATOM 1545 C C . ASP A 1 187 ? -1.575 31.438 -2.828 1 97.06 187 ASP A C 1
ATOM 1547 O O . ASP A 1 187 ? -2.672 31.562 -2.279 1 97.06 187 ASP A O 1
ATOM 1551 N N . ARG A 1 188 ? -0.981 30.328 -3.188 1 96.75 188 ARG A N 1
ATOM 1552 C CA . ARG A 1 188 ? -1.811 29.125 -3.102 1 96.75 188 ARG A CA 1
ATOM 1553 C C . ARG A 1 188 ? -1.487 28.328 -1.845 1 96.75 188 ARG A C 1
ATOM 1555 O O . ARG A 1 188 ? -2.342 27.609 -1.323 1 96.75 188 ARG A O 1
ATOM 1562 N N . VAL A 1 189 ? -0.326 28.484 -1.35 1 97.12 189 VAL A N 1
ATOM 1563 C CA . VAL A 1 189 ? 0.106 27.641 -0.247 1 97.12 189 VAL A CA 1
ATOM 1564 C C . VAL A 1 189 ? 0.323 28.484 1.006 1 97.12 189 VAL A C 1
ATOM 1566 O O . VAL A 1 189 ? -0.346 28.281 2.021 1 97.12 189 VAL A O 1
ATOM 1569 N N . ILE A 1 190 ? 1.084 29.5 0.926 1 98.06 190 ILE A N 1
ATOM 1570 C CA . ILE A 1 190 ? 1.591 30.203 2.098 1 98.06 190 ILE A CA 1
ATOM 1571 C C . ILE A 1 190 ? 0.507 31.125 2.654 1 98.06 190 ILE A C 1
ATOM 1573 O O . ILE A 1 190 ? 0.123 31.016 3.82 1 98.06 190 ILE A O 1
ATOM 1577 N N . THR A 1 191 ? -0.002 31.938 1.829 1 98.12 191 THR A N 1
ATOM 1578 C CA . THR A 1 191 ? -0.926 32.969 2.279 1 98.12 191 THR A CA 1
ATOM 1579 C C . THR A 1 191 ? -2.186 32.344 2.875 1 98.12 191 THR A C 1
ATOM 1581 O O . THR A 1 191 ? -2.582 32.688 3.992 1 98.12 191 THR A O 1
ATOM 1584 N N . PRO A 1 192 ? -2.705 31.422 2.141 1 97.81 192 PRO A N 1
ATOM 1585 C CA . PRO A 1 192 ? -3.902 30.828 2.736 1 97.81 192 PRO A CA 1
ATOM 1586 C C . PRO A 1 192 ? -3.615 30.125 4.062 1 97.81 192 PRO A C 1
ATOM 1588 O O . PRO A 1 192 ? -4.438 30.172 4.984 1 97.81 192 PRO A O 1
ATOM 1591 N N . ALA A 1 193 ? -2.545 29.5 4.199 1 98.12 193 ALA A N 1
ATOM 1592 C CA . ALA A 1 193 ? -2.182 28.797 5.434 1 98.12 193 ALA A CA 1
ATOM 1593 C C . ALA A 1 193 ? -2.002 29.781 6.586 1 98.12 193 ALA A C 1
ATOM 1595 O O . ALA A 1 193 ? -2.514 29.562 7.684 1 98.12 193 ALA A O 1
ATOM 1596 N N . LEU A 1 194 ? -1.363 30.875 6.328 1 98.31 194 LEU A N 1
ATOM 1597 C CA . LEU A 1 194 ? -1.133 31.891 7.344 1 98.31 194 LEU A CA 1
ATOM 1598 C C . LEU A 1 194 ? -2.451 32.5 7.812 1 98.31 194 LEU A C 1
ATOM 1600 O O . LEU A 1 194 ? -2.668 32.656 9.016 1 98.31 194 LEU A O 1
ATOM 1604 N N . GLU A 1 195 ? -3.24 32.812 6.871 1 98.25 195 GLU A N 1
ATOM 1605 C CA . GLU A 1 195 ? -4.52 33.438 7.18 1 98.25 195 GLU A CA 1
ATOM 1606 C C . GLU A 1 195 ? -5.375 32.531 8.07 1 98.25 195 GLU A C 1
ATOM 1608 O O . GLU A 1 195 ? -5.934 32.969 9.07 1 98.25 195 GLU A O 1
ATOM 1613 N N . GLN A 1 196 ? -5.379 31.297 7.734 1 98 196 GLN A N 1
ATOM 1614 C CA . GLN A 1 196 ? -6.207 30.375 8.5 1 98 196 GLN A CA 1
ATOM 1615 C C . GLN A 1 196 ? -5.633 30.156 9.891 1 98 196 GLN A C 1
ATOM 1617 O O . GLN A 1 196 ? -6.367 30.156 10.883 1 98 196 GLN A O 1
ATOM 1622 N N . ILE A 1 197 ? -4.371 29.984 10.023 1 98.19 197 ILE A N 1
ATOM 1623 C CA . ILE A 1 197 ? -3.744 29.75 11.32 1 98.19 197 ILE A CA 1
ATOM 1624 C C . ILE A 1 197 ? -3.959 30.969 12.211 1 98.19 197 ILE A C 1
ATOM 1626 O O . ILE A 1 197 ? -4.344 30.844 13.375 1 98.19 197 ILE A O 1
ATOM 1630 N N . ASN A 1 198 ? -3.793 32.094 11.68 1 98.06 198 ASN A N 1
ATOM 1631 C CA . ASN A 1 198 ? -3.93 33.344 12.453 1 98.06 198 ASN A CA 1
ATOM 1632 C C . ASN A 1 198 ? -5.379 33.594 12.859 1 98.06 198 ASN A C 1
ATOM 1634 O O . ASN A 1 198 ? -5.645 34.156 13.922 1 98.06 198 ASN A O 1
ATOM 1638 N N . GLU A 1 199 ? -6.184 33.156 12.031 1 97.38 199 GLU A N 1
ATOM 1639 C CA . GLU A 1 199 ? -7.598 33.406 12.281 1 97.38 199 GLU A CA 1
ATOM 1640 C C . GLU A 1 199 ? -8.195 32.375 13.227 1 97.38 199 GLU A C 1
ATOM 1642 O O . GLU A 1 199 ? -8.977 32.719 14.125 1 97.38 199 GLU A O 1
ATOM 1647 N N . PHE A 1 200 ? -7.793 31.156 13.078 1 96.44 200 PHE A N 1
ATOM 1648 C CA . PHE A 1 200 ? -8.617 30.125 13.688 1 96.44 200 PHE A CA 1
ATOM 1649 C C . PHE A 1 200 ? -7.852 29.406 14.797 1 96.44 200 PHE A C 1
ATOM 1651 O O . PHE A 1 200 ? -8.383 28.484 15.43 1 96.44 200 PHE A O 1
ATOM 1658 N N . THR A 1 201 ? -6.664 29.75 15.094 1 96.56 201 THR A N 1
ATOM 1659 C CA . THR A 1 201 ? -5.91 29.094 16.156 1 96.56 201 THR A CA 1
ATOM 1660 C C . THR A 1 201 ? -5.422 30.109 17.188 1 96.56 201 THR A C 1
ATOM 1662 O O . THR A 1 201 ? -5.68 31.297 17.047 1 96.56 201 THR A O 1
ATOM 1665 N N . ASP A 1 202 ? -4.793 29.578 18.188 1 95.88 202 ASP A N 1
ATOM 1666 C CA . ASP A 1 202 ? -4.266 30.438 19.25 1 95.88 202 ASP A CA 1
ATOM 1667 C C . ASP A 1 202 ? -2.824 30.844 18.969 1 95.88 202 ASP A C 1
ATOM 1669 O O . ASP A 1 202 ? -2.088 31.234 19.875 1 95.88 202 ASP A O 1
ATOM 1673 N N . HIS A 1 203 ? -2.479 30.766 17.766 1 97.25 203 HIS A N 1
ATOM 1674 C CA . HIS A 1 203 ? -1.109 31.094 17.375 1 97.25 203 HIS A CA 1
ATOM 1675 C C . HIS A 1 203 ? -1.078 32.188 16.344 1 97.25 203 HIS A C 1
ATOM 1677 O O . HIS A 1 203 ? -2.029 32.375 15.57 1 97.25 203 HIS A O 1
ATOM 1683 N N . GLU A 1 204 ? -0.044 32.938 16.406 1 97.44 204 GLU A N 1
ATOM 1684 C CA . GLU A 1 204 ? 0.238 33.938 15.391 1 97.44 204 GLU A CA 1
ATOM 1685 C C . GLU A 1 204 ? 1.498 33.625 14.602 1 97.44 204 GLU A C 1
ATOM 1687 O O . GLU A 1 204 ? 2.51 33.219 15.18 1 97.44 204 GLU A O 1
ATOM 1692 N N . ILE A 1 205 ? 1.41 33.688 13.336 1 97.94 205 ILE A N 1
ATOM 1693 C CA . ILE A 1 205 ? 2.541 33.375 12.469 1 97.94 205 ILE A CA 1
ATOM 1694 C C . ILE A 1 205 ? 2.703 34.469 11.406 1 97.94 205 ILE A C 1
ATOM 1696 O O . ILE A 1 205 ? 1.715 34.969 10.859 1 97.94 205 ILE A O 1
ATOM 1700 N N . ARG A 1 206 ? 3.877 34.906 11.203 1 98.19 206 ARG A N 1
ATOM 1701 C CA . ARG A 1 206 ? 4.254 35.875 10.18 1 98.19 206 ARG A CA 1
ATOM 1702 C C . ARG A 1 206 ? 5.32 35.312 9.25 1 98.19 206 ARG A C 1
ATOM 1704 O O . ARG A 1 206 ? 6.016 34.344 9.609 1 98.19 206 ARG A O 1
ATOM 1711 N N . VAL A 1 207 ? 5.352 35.906 8.031 1 98.06 207 VAL A N 1
ATOM 1712 C CA . VAL A 1 207 ? 6.297 35.375 7.047 1 98.06 207 VAL A CA 1
ATOM 1713 C C . VAL A 1 207 ? 7.066 36.531 6.41 1 98.06 207 VAL A C 1
ATOM 1715 O O . VAL A 1 207 ? 6.539 37.625 6.273 1 98.06 207 VAL A O 1
ATOM 1718 N N . SER A 1 208 ? 8.297 36.344 6.148 1 97.44 208 SER A N 1
ATOM 1719 C CA . SER A 1 208 ? 9.125 37.25 5.336 1 97.44 208 SER A CA 1
ATOM 1720 C C . SER A 1 208 ? 9.859 36.469 4.246 1 97.44 208 SER A C 1
ATOM 1722 O O . SER A 1 208 ? 10.117 35.281 4.391 1 97.44 208 SER A O 1
ATOM 1724 N N . TYR A 1 209 ? 10.102 37.156 3.166 1 96.88 209 TYR A N 1
ATOM 1725 C CA . TYR A 1 209 ? 10.781 36.562 2.018 1 96.88 209 TYR A CA 1
ATOM 1726 C C . TYR A 1 209 ? 12.094 37.281 1.727 1 96.88 209 TYR A C 1
ATOM 1728 O O . TYR A 1 209 ? 12.164 38.5 1.831 1 96.88 209 TYR A O 1
ATOM 1736 N N . ARG A 1 210 ? 13.102 36.531 1.44 1 95.31 210 ARG A N 1
ATOM 1737 C CA . ARG A 1 210 ? 14.391 37.156 1.132 1 95.31 210 ARG A CA 1
ATOM 1738 C C . ARG A 1 210 ? 14.859 36.781 -0.271 1 95.31 210 ARG A C 1
ATOM 1740 O O . ARG A 1 210 ? 14.812 35.594 -0.649 1 95.31 210 ARG A O 1
ATOM 1747 N N . LYS A 1 211 ? 15.344 37.75 -0.938 1 94 211 LYS A N 1
ATOM 1748 C CA . LYS A 1 211 ? 15.859 37.562 -2.291 1 94 211 LYS A CA 1
ATOM 1749 C C . LYS A 1 211 ? 17.375 37.469 -2.291 1 94 211 LYS A C 1
ATOM 1751 O O . LYS A 1 211 ? 18.047 38.031 -1.417 1 94 211 LYS A O 1
ATOM 1756 N N . VAL A 1 212 ? 17.828 36.688 -3.129 1 92.5 212 VAL A N 1
ATOM 1757 C CA . VAL A 1 212 ? 19.234 36.688 -3.525 1 92.5 212 VAL A CA 1
ATOM 1758 C C . VAL A 1 212 ? 19.359 37.094 -4.996 1 92.5 212 VAL A C 1
ATOM 1760 O O . VAL A 1 212 ? 18.953 36.344 -5.883 1 92.5 212 VAL A O 1
ATOM 1763 N N . GLY A 1 213 ? 19.906 38.25 -5.223 1 92.31 213 GLY A N 1
ATOM 1764 C CA . GLY A 1 213 ? 19.797 38.812 -6.559 1 92.31 213 GLY A CA 1
ATOM 1765 C C . GLY A 1 213 ? 18.391 39.219 -6.918 1 92.31 213 GLY A C 1
ATOM 1766 O O . GLY A 1 213 ? 17.766 40.031 -6.211 1 92.31 213 GLY A O 1
ATOM 1767 N N . ARG A 1 214 ? 17.859 38.688 -7.98 1 91.31 214 ARG A N 1
ATOM 1768 C CA . ARG A 1 214 ? 16.547 39.062 -8.453 1 91.31 214 ARG A CA 1
ATOM 1769 C C . ARG A 1 214 ? 15.516 37.969 -8.133 1 91.31 214 ARG A C 1
ATOM 1771 O O . ARG A 1 214 ? 14.344 38.094 -8.492 1 91.31 214 ARG A O 1
ATOM 1778 N N . VAL A 1 215 ? 16 36.969 -7.422 1 91.38 215 VAL A N 1
ATOM 1779 C CA . VAL A 1 215 ? 15.109 35.812 -7.254 1 91.38 215 VAL A CA 1
ATOM 1780 C C . VAL A 1 215 ? 14.883 35.562 -5.766 1 91.38 215 VAL A C 1
ATOM 1782 O O . VAL A 1 215 ? 15.812 35.656 -4.961 1 91.38 215 VAL A O 1
ATOM 1785 N N . PHE A 1 216 ? 13.672 35.312 -5.414 1 94.06 216 PHE A N 1
ATOM 1786 C CA . PHE A 1 216 ? 13.367 34.875 -4.055 1 94.06 216 PHE A CA 1
ATOM 1787 C C . PHE A 1 216 ? 14.023 33.531 -3.75 1 94.06 216 PHE A C 1
ATOM 1789 O O . PHE A 1 216 ? 13.883 32.594 -4.52 1 94.06 216 PHE A O 1
ATOM 1796 N N . ARG A 1 217 ? 14.695 33.469 -2.598 1 94.56 217 ARG A N 1
ATOM 1797 C CA . ARG A 1 217 ? 15.43 32.25 -2.322 1 94.56 217 ARG A CA 1
ATOM 1798 C C . ARG A 1 217 ? 15.078 31.688 -0.943 1 94.56 217 ARG A C 1
ATOM 1800 O O . ARG A 1 217 ? 15.141 30.484 -0.719 1 94.56 217 ARG A O 1
ATOM 1807 N N . PHE A 1 218 ? 14.664 32.656 -0.071 1 96.75 218 PHE A N 1
ATOM 1808 C CA . PHE A 1 218 ? 14.477 32.188 1.301 1 96.75 218 PHE A CA 1
ATOM 1809 C C . PHE A 1 218 ? 13.117 32.656 1.835 1 96.75 218 PHE A C 1
ATOM 1811 O O . PHE A 1 218 ? 12.617 33.719 1.452 1 96.75 218 PHE A O 1
ATOM 1818 N N . ILE A 1 219 ? 12.594 31.781 2.695 1 97.62 219 ILE A N 1
ATOM 1819 C CA . ILE A 1 219 ? 11.367 32.062 3.434 1 97.62 219 ILE A CA 1
ATOM 1820 C C . ILE A 1 219 ? 11.633 31.969 4.934 1 97.62 219 ILE A C 1
ATOM 1822 O O . ILE A 1 219 ? 12.219 31 5.41 1 97.62 219 ILE A O 1
ATOM 1826 N N . ALA A 1 220 ? 11.195 33 5.621 1 97.69 220 ALA A N 1
ATOM 1827 C CA . ALA A 1 220 ? 11.398 33 7.07 1 97.69 220 ALA A CA 1
ATOM 1828 C C . ALA A 1 220 ? 10.07 33.188 7.805 1 97.69 220 ALA A C 1
ATOM 1830 O O . ALA A 1 220 ? 9.289 34.094 7.48 1 97.69 220 ALA A O 1
ATOM 1831 N N . PHE A 1 221 ? 9.898 32.312 8.797 1 98.31 221 PHE A N 1
ATOM 1832 C CA . PHE A 1 221 ? 8.688 32.375 9.609 1 98.31 221 PHE A CA 1
ATOM 1833 C C . PHE A 1 221 ? 9.016 32.812 11.031 1 98.31 221 PHE A C 1
ATOM 1835 O O . PHE A 1 221 ? 10.047 32.438 11.578 1 98.31 221 PHE A O 1
ATOM 1842 N N . SER A 1 222 ? 8.117 33.656 11.594 1 98.31 222 SER A N 1
ATOM 1843 C CA . SER A 1 222 ? 8.086 33.969 13.016 1 98.31 222 SER A CA 1
ATOM 1844 C C . SER A 1 222 ? 6.727 33.656 13.625 1 98.31 222 SER A C 1
ATOM 1846 O O . SER A 1 222 ? 5.688 33.969 13.039 1 98.31 222 SER A O 1
ATOM 1848 N N . PHE A 1 223 ? 6.762 33.062 14.781 1 97.31 223 PHE A N 1
ATOM 1849 C CA . PHE A 1 223 ? 5.496 32.594 15.32 1 97.31 223 PHE A CA 1
ATOM 1850 C C . PHE A 1 223 ? 5.523 32.562 16.844 1 97.31 223 PHE A C 1
ATOM 1852 O O . PHE A 1 223 ? 6.59 32.469 17.453 1 97.31 223 PHE A O 1
ATOM 1859 N N . ASN A 1 224 ? 4.297 32.719 17.406 1 96.12 224 ASN A N 1
ATOM 1860 C CA . ASN A 1 224 ? 4.094 32.75 18.859 1 96.12 224 ASN A CA 1
ATOM 1861 C C . ASN A 1 224 ? 2.662 32.375 19.234 1 96.12 224 ASN A C 1
ATOM 1863 O O . ASN A 1 224 ? 1.788 32.312 18.359 1 96.12 224 ASN A O 1
ATOM 1867 N N . VAL A 1 225 ? 2.535 32.031 20.5 1 95.06 225 VAL A N 1
ATOM 1868 C CA . VAL A 1 225 ? 1.188 31.844 21.031 1 95.06 225 VAL A CA 1
ATOM 1869 C C . VAL A 1 225 ? 0.525 33.188 21.266 1 95.06 225 VAL A C 1
ATOM 1871 O O . VAL A 1 225 ? 1.152 34.125 21.797 1 95.06 225 VAL A O 1
ATOM 1874 N N . LYS A 1 226 ? -0.68 33.312 20.781 1 93 226 LYS A N 1
ATOM 1875 C CA . LYS A 1 226 ? -1.399 34.562 20.984 1 93 226 LYS A CA 1
ATOM 1876 C C . LYS A 1 226 ? -1.623 34.844 22.469 1 93 226 LYS A C 1
ATOM 1878 O O . LYS A 1 226 ? -1.813 33.906 23.266 1 93 226 LYS A O 1
ATOM 1883 N N . ASP A 1 227 ? -1.33 36.094 22.875 1 81.44 227 ASP A N 1
ATOM 1884 C CA . ASP A 1 227 ? -1.569 36.5 24.266 1 81.44 227 ASP A CA 1
ATOM 1885 C C . ASP A 1 227 ? -3.053 36.406 24.609 1 81.44 227 ASP A C 1
ATOM 1887 O O . ASP A 1 227 ? -3.91 36.75 23.781 1 81.44 227 ASP A O 1
ATOM 1891 N N . ARG A 1 228 ? -3.424 35.469 25.359 1 58.84 228 ARG A N 1
ATOM 1892 C CA . ARG A 1 228 ? -4.805 35.438 25.828 1 58.84 228 ARG A CA 1
ATOM 1893 C C . ARG A 1 228 ? -5.234 36.812 26.344 1 58.84 228 ARG A C 1
ATOM 1895 O O . ARG A 1 228 ? -4.539 37.406 27.172 1 58.84 228 ARG A O 1
ATOM 1902 N N . GLU A 1 229 ? -5.707 37.688 25.578 1 49.34 229 GLU A N 1
ATOM 1903 C CA . GLU A 1 229 ? -6.234 38.906 26.188 1 49.34 229 GLU A CA 1
ATOM 1904 C C . GLU A 1 229 ? -6.816 38.625 27.578 1 49.34 229 GLU A C 1
ATOM 1906 O O . GLU A 1 229 ? -7.598 37.688 27.75 1 49.34 229 GLU A O 1
ATOM 1911 N N . LYS A 1 230 ? -6.059 38.906 28.641 1 43.66 230 LYS A N 1
ATOM 1912 C CA . LYS A 1 230 ? -6.684 39 29.953 1 43.66 230 LYS A CA 1
ATOM 1913 C C . LYS A 1 230 ? -8.07 39.625 29.859 1 43.66 230 LYS A C 1
ATOM 1915 O O . LYS A 1 230 ? -8.266 40.594 29.125 1 43.66 230 LYS A O 1
ATOM 1920 N N . PRO A 1 231 ? -9.125 38.844 30.109 1 41.91 231 PRO A N 1
ATOM 1921 C CA . PRO A 1 231 ? -10.398 39.562 30.125 1 41.91 231 PRO A CA 1
ATOM 1922 C C . PRO A 1 231 ? -10.258 41 30.625 1 41.91 231 PRO A C 1
ATOM 1924 O O . PRO A 1 231 ? -9.562 41.25 31.609 1 41.91 231 PRO A O 1
ATOM 1927 N N . LYS A 1 232 ? -10.203 41.906 29.719 1 40.34 232 LYS A N 1
ATOM 1928 C CA . LYS A 1 232 ? -10.305 43.281 30.188 1 40.34 232 LYS A CA 1
ATOM 1929 C C . LYS A 1 232 ? -11.211 43.406 31.406 1 40.34 232 LYS A C 1
ATOM 1931 O O . LYS A 1 232 ? -12.352 42.938 31.375 1 40.34 232 LYS A O 1
ATOM 1936 N N . ALA A 1 233 ? -10.633 43.531 32.531 1 38.19 233 ALA A N 1
ATOM 1937 C CA . ALA A 1 233 ? -11.391 43.875 33.75 1 38.19 233 ALA A CA 1
ATOM 1938 C C . ALA A 1 233 ? -12.422 44.938 33.438 1 38.19 233 ALA A C 1
ATOM 1940 O O . ALA A 1 233 ? -12.078 46.031 32.969 1 38.19 233 ALA A O 1
ATOM 1941 N N . ILE A 1 234 ? -13.617 44.531 32.938 1 36.78 234 ILE A N 1
ATOM 1942 C CA . ILE A 1 234 ? -14.711 45.469 32.906 1 36.78 234 ILE A CA 1
ATOM 1943 C C . ILE A 1 234 ? -14.672 46.375 34.125 1 36.78 234 ILE A C 1
ATOM 1945 O O . ILE A 1 234 ? -14.797 45.875 35.25 1 36.78 234 ILE A O 1
ATOM 1949 N N . GLU A 1 235 ? -13.82 47.344 34.125 1 32.44 235 GLU A N 1
ATOM 1950 C CA . GLU A 1 235 ? -13.922 48.375 35.156 1 32.44 235 GLU A CA 1
ATOM 1951 C C . GLU A 1 235 ? -15.375 48.812 35.344 1 32.44 235 GLU A C 1
ATOM 1953 O O . GLU A 1 235 ? -16.016 49.344 34.438 1 32.44 235 GLU A O 1
ATOM 1958 N N . THR A 1 236 ? -16.188 48 36.094 1 31.66 236 THR A N 1
ATOM 1959 C CA . THR A 1 236 ? -17.531 48.344 36.531 1 31.66 236 THR A CA 1
ATOM 1960 C C . THR A 1 236 ? -17.562 49.781 37.094 1 31.66 236 THR A C 1
ATOM 1962 O O . THR A 1 236 ? -17.047 50 38.188 1 31.66 236 THR A O 1
ATOM 1965 N N . THR A 1 237 ? -17.094 50.75 36.281 1 29.03 237 THR A N 1
ATOM 1966 C CA . THR A 1 237 ? -17.297 52.062 36.812 1 29.03 237 THR A CA 1
ATOM 1967 C C . THR A 1 237 ? -18.766 52.312 37.156 1 29.03 237 THR A C 1
ATOM 1969 O O . THR A 1 237 ? -19.609 52.312 36.25 1 29.03 237 THR A O 1
ATOM 1972 N N . THR A 1 238 ? -19.25 51.906 38.312 1 26.09 238 THR A N 1
ATOM 1973 C CA . THR A 1 238 ? -20.531 52.156 38.969 1 26.09 238 THR A CA 1
ATOM 1974 C C . THR A 1 238 ? -20.859 53.625 38.969 1 26.09 238 THR A C 1
ATOM 1976 O O . THR A 1 238 ? -20.297 54.406 39.75 1 26.09 238 THR A O 1
ATOM 1979 N N . LYS A 1 239 ? -20.656 54.281 37.75 1 28.56 239 LYS A N 1
ATOM 1980 C CA . LYS A 1 239 ? -21.125 55.625 38.031 1 28.56 239 LYS A CA 1
ATOM 1981 C C . LYS A 1 239 ? -22.562 55.625 38.531 1 28.56 239 LYS A C 1
ATOM 1983 O O . LYS A 1 239 ? -23.438 54.969 37.938 1 28.56 239 LYS A O 1
ATOM 1988 N N . PRO A 1 240 ? -22.953 56.094 39.75 1 27.03 240 PRO A N 1
ATOM 1989 C CA . PRO A 1 240 ? -24.281 56.219 40.312 1 27.03 240 PRO A CA 1
ATOM 1990 C C . PRO A 1 240 ? -25.234 57.062 39.5 1 27.03 240 PRO A C 1
ATOM 1992 O O . PRO A 1 240 ? -25 58.281 39.312 1 27.03 240 PRO A O 1
ATOM 1995 N N . SER A 1 241 ? -25.453 56.656 38.219 1 23.92 241 SER A N 1
ATOM 1996 C CA . SER A 1 241 ? -26.141 57.625 37.344 1 23.92 241 SER A CA 1
ATOM 1997 C C . SER A 1 241 ? -27.469 58.031 37.938 1 23.92 241 SER A C 1
ATOM 1999 O O . SER A 1 241 ? -28.219 57.219 38.469 1 23.92 241 SER A O 1
ATOM 2001 N N . LYS A 1 242 ? -27.562 59.25 38.281 1 20.36 242 LYS A N 1
ATOM 2002 C CA . LYS A 1 242 ? -28.625 60.125 38.812 1 20.36 242 LYS A CA 1
ATOM 2003 C C . LYS A 1 242 ? -29.906 59.969 38 1 20.36 242 LYS A C 1
ATOM 2005 O O . LYS A 1 242 ? -29.859 59.812 36.781 1 20.36 242 LYS A O 1
ATOM 2010 N N . ARG A 1 243 ? -31.016 59.625 38.656 1 23.33 243 ARG A N 1
ATOM 2011 C CA . ARG A 1 243 ? -32.406 59.312 38.344 1 23.33 243 ARG A CA 1
ATOM 2012 C C . ARG A 1 243 ? -33.062 60.469 37.625 1 23.33 243 ARG A C 1
ATOM 2014 O O . ARG A 1 243 ? -33.781 61.281 38.25 1 23.33 243 ARG A O 1
ATOM 2021 N N . SER A 1 244 ? -32.375 61.156 36.625 1 18.45 244 SER A N 1
ATOM 2022 C CA . SER A 1 244 ? -33.031 62.406 36.219 1 18.45 244 SER A CA 1
ATOM 2023 C C . SER A 1 244 ? -34.438 62.156 35.75 1 18.45 244 SER A C 1
ATOM 2025 O O . SER A 1 244 ? -34.719 61.156 35.094 1 18.45 244 SER A O 1
ATOM 2027 N N . LYS A 1 245 ? -35.406 62.844 36.438 1 22.88 245 LYS A N 1
ATOM 2028 C CA . LYS A 1 245 ? -36.875 62.969 36.375 1 22.88 245 LYS A CA 1
ATOM 2029 C C . LYS A 1 245 ? -37.344 63.5 35.031 1 22.88 245 LYS A C 1
ATOM 2031 O O . LYS A 1 245 ? -38.469 63.969 34.875 1 22.88 245 LYS A O 1
ATOM 2036 N N . THR A 1 246 ? -36.562 63.188 33.781 1 19.78 246 THR A N 1
ATOM 2037 C CA . THR A 1 246 ? -36.844 64 32.594 1 19.78 246 THR A CA 1
ATOM 2038 C C . THR A 1 246 ? -38.312 63.938 32.219 1 19.78 246 THR A C 1
ATOM 2040 O O . THR A 1 246 ? -38.938 62.875 32.344 1 19.78 246 THR A O 1
ATOM 2043 N N . GLN A 1 247 ? -38.938 65.125 31.859 1 20.89 247 GLN A N 1
ATOM 2044 C CA . GLN A 1 247 ? -40.156 65.812 31.562 1 20.89 247 GLN A CA 1
ATOM 2045 C C . GLN A 1 247 ? -40.906 65.188 30.391 1 20.89 247 GLN A C 1
ATOM 2047 O O . GLN A 1 247 ? -40.281 64.562 29.531 1 20.89 247 GLN A O 1
ATOM 2052 N N . ASN A 1 248 ? -42.188 65.125 30.5 1 22.45 248 ASN A N 1
ATOM 2053 C CA . ASN A 1 248 ? -43.375 64.438 29.891 1 22.45 248 ASN A CA 1
ATOM 2054 C C . ASN A 1 248 ? -43.562 64.938 28.438 1 22.45 248 ASN A C 1
ATOM 2056 O O . ASN A 1 248 ? -44.594 64.688 27.844 1 22.45 248 ASN A O 1
ATOM 2060 N N . ARG A 1 249 ? -42.531 65.688 27.844 1 22 249 ARG A N 1
ATOM 2061 C CA . ARG A 1 249 ? -43.188 66.438 26.781 1 22 249 ARG A CA 1
ATOM 2062 C C . ARG A 1 249 ? -43.844 65.5 25.766 1 22 249 ARG A C 1
ATOM 2064 O O . ARG A 1 249 ? -43.375 64.375 25.516 1 22 249 ARG A O 1
ATOM 2071 N N . PRO A 1 250 ? -44.906 66.062 25.188 1 23.92 250 PRO A N 1
ATOM 2072 C CA . PRO A 1 250 ? -46 65.562 24.328 1 23.92 250 PRO A CA 1
ATOM 2073 C C . PRO A 1 250 ? -45.5 65.062 22.969 1 23.92 250 PRO A C 1
ATOM 2075 O O . PRO A 1 250 ? -44.688 65.75 22.328 1 23.92 250 PRO A O 1
ATOM 2078 N N . LEU A 1 251 ? -45.344 63.75 22.766 1 22.88 251 LEU A N 1
ATOM 2079 C CA . LEU A 1 251 ? -44.656 62.938 21.766 1 22.88 251 LEU A CA 1
ATOM 2080 C C . LEU A 1 251 ? -45.219 63.25 20.359 1 22.88 251 LEU A C 1
ATOM 2082 O O . LEU A 1 251 ? -46.344 62.875 20.047 1 22.88 251 LEU A O 1
ATOM 2086 N N . SER A 1 252 ? -44.969 64.5 20 1 20.98 252 SER A N 1
ATOM 2087 C CA . SER A 1 252 ? -45.5 64.938 18.719 1 20.98 252 SER A CA 1
ATOM 2088 C C . SER A 1 252 ? -45.156 63.969 17.609 1 20.98 252 SER A C 1
ATOM 2090 O O . SER A 1 252 ? -44.25 63.156 17.75 1 20.98 252 SER A O 1
ATOM 2092 N N . GLU A 1 253 ? -45.812 64.125 16.391 1 23.16 253 GLU A N 1
ATOM 2093 C CA . GLU A 1 253 ? -46.344 63.406 15.25 1 23.16 253 GLU A CA 1
ATOM 2094 C C . GLU A 1 253 ? -45.219 63.031 14.273 1 23.16 253 GLU A C 1
ATOM 2096 O O . GLU A 1 253 ? -44.625 63.906 13.641 1 23.16 253 GLU A O 1
ATOM 2101 N N . PRO A 1 254 ? -44.281 62.156 14.602 1 22.02 254 PRO A N 1
ATOM 2102 C CA . PRO A 1 254 ? -43.031 62.031 13.875 1 22.02 254 PRO A CA 1
ATOM 2103 C C . PRO A 1 254 ? -43.219 61.688 12.398 1 22.02 254 PRO A C 1
ATOM 2105 O O . PRO A 1 254 ? -44.094 60.906 12.062 1 22.02 254 PRO A O 1
ATOM 2108 N N . PHE A 1 255 ? -42.906 62.625 11.562 1 22.08 255 PHE A N 1
ATOM 2109 C CA . PHE A 1 255 ? -42.969 62.688 10.102 1 22.08 255 PHE A CA 1
ATOM 2110 C C . PHE A 1 255 ? -42.188 61.531 9.484 1 22.08 255 PHE A C 1
ATOM 2112 O O . PHE A 1 255 ? -41 61.344 9.805 1 22.08 255 PHE A O 1
ATOM 2119 N N . ARG A 1 256 ? -42.812 60.438 9.023 1 22.44 256 ARG A N 1
ATOM 2120 C CA . ARG A 1 256 ? -42.469 59.125 8.547 1 22.44 256 ARG A CA 1
ATOM 2121 C C . ARG A 1 256 ? -41.562 59.188 7.324 1 22.44 256 ARG A C 1
ATOM 2123 O O . ARG A 1 256 ? -42 59.469 6.219 1 22.44 256 ARG A O 1
ATOM 2130 N N . ASP A 1 257 ? -40.375 59.875 7.449 1 21.16 257 ASP A N 1
ATOM 2131 C CA . ASP A 1 257 ? -39.75 60.094 6.152 1 21.16 257 ASP A CA 1
ATOM 2132 C C . ASP A 1 257 ? -39.469 58.75 5.457 1 21.16 257 ASP A C 1
ATOM 2134 O O . ASP A 1 257 ? -38.906 57.844 6.066 1 21.16 257 ASP A O 1
ATOM 2138 N N . PRO A 1 258 ? -39.969 58.344 4.293 1 22.67 258 PRO A N 1
ATOM 2139 C CA . PRO A 1 258 ? -40.188 57.156 3.502 1 22.67 258 PRO A CA 1
ATOM 2140 C C . PRO A 1 258 ? -38.906 56.469 3.104 1 22.67 258 PRO A C 1
ATOM 2142 O O . PRO A 1 258 ? -38.875 55.25 2.879 1 22.67 258 PRO A O 1
ATOM 2145 N N . ASN A 1 259 ? -37.844 57.156 2.715 1 23.89 259 ASN A N 1
ATOM 2146 C CA . ASN A 1 259 ? -37.125 56.812 1.485 1 23.89 259 ASN A CA 1
ATOM 2147 C C . ASN A 1 259 ? -36.094 55.719 1.717 1 23.89 259 ASN A C 1
ATOM 2149 O O . ASN A 1 259 ? -35.438 55.25 0.779 1 23.89 259 ASN A O 1
ATOM 2153 N N . THR A 1 260 ? -35.406 55.562 2.859 1 23.28 260 THR A N 1
ATOM 2154 C CA . THR A 1 260 ? -34.062 55.062 2.686 1 23.28 260 THR A CA 1
ATOM 2155 C C . THR A 1 260 ? -34.094 53.562 2.428 1 23.28 260 THR A C 1
ATOM 2157 O O . THR A 1 260 ? -34.469 52.781 3.295 1 23.28 260 THR A O 1
ATOM 2160 N N . LEU A 1 261 ? -34.188 53.062 1.227 1 22.17 261 LEU A N 1
ATOM 2161 C CA . LEU A 1 261 ? -34.344 51.688 0.754 1 22.17 261 LEU A CA 1
ATOM 2162 C C . LEU A 1 261 ? -33.188 50.812 1.186 1 22.17 261 LEU A C 1
ATOM 2164 O O . LEU A 1 261 ? -32.062 51 0.727 1 22.17 261 LEU A O 1
ATOM 2168 N N . ASP A 1 262 ? -32.938 50.438 2.424 1 21.11 262 ASP A N 1
ATOM 2169 C CA . ASP A 1 262 ? -31.797 49.625 2.867 1 21.11 262 ASP A CA 1
ATOM 2170 C C . ASP A 1 262 ? -31.781 48.281 2.172 1 21.11 262 ASP A C 1
ATOM 2172 O O . ASP A 1 262 ? -32.75 47.531 2.242 1 21.11 262 ASP A O 1
ATOM 2176 N N . LEU A 1 263 ? -30.984 48.062 1.115 1 23.11 263 LEU A N 1
ATOM 2177 C CA . LEU A 1 263 ? -30.859 46.906 0.243 1 23.11 263 LEU A CA 1
ATOM 2178 C C . LEU A 1 263 ? -30.359 45.688 1.021 1 23.11 263 LEU A C 1
ATOM 2180 O O . LEU A 1 263 ? -29.172 45.594 1.348 1 23.11 263 LEU A O 1
ATOM 2184 N N . PHE A 1 264 ? -30.875 45.188 2.061 1 22.3 264 PHE A N 1
ATOM 2185 C CA . PHE A 1 264 ? -30.406 44.062 2.85 1 22.3 264 PHE A CA 1
ATOM 2186 C C . PHE A 1 264 ? -30.484 42.75 2.047 1 22.3 264 PHE A C 1
ATOM 2188 O O . PHE A 1 264 ? -31.562 42.219 1.875 1 22.3 264 PHE A O 1
ATOM 2195 N N . THR A 1 265 ? -29.828 42.531 0.878 1 25.5 265 THR A N 1
ATOM 2196 C CA . THR A 1 265 ? -30.172 41.25 0.251 1 25.5 265 THR A CA 1
ATOM 2197 C C . THR A 1 265 ? -29.672 40.094 1.095 1 25.5 265 THR A C 1
ATOM 2199 O O . THR A 1 265 ? -28.469 39.969 1.354 1 25.5 265 THR A O 1
ATOM 2202 N N . GLY A 1 266 ? -30.266 39.531 1.995 1 26.05 266 GLY A N 1
ATOM 2203 C CA . GLY A 1 266 ? -30.125 38.438 2.941 1 26.05 266 GLY A CA 1
ATOM 2204 C C . GLY A 1 266 ? -29.938 37.062 2.271 1 26.05 266 GLY A C 1
ATOM 2205 O O . GLY A 1 266 ? -30.125 36.031 2.9 1 26.05 266 GLY A O 1
ATOM 2206 N N . ILE A 1 267 ? -29.438 36.906 1.053 1 26.75 267 ILE A N 1
ATOM 2207 C CA . ILE A 1 267 ? -29.656 35.562 0.5 1 26.75 267 ILE A CA 1
ATOM 2208 C C . ILE A 1 267 ? -28.766 34.562 1.229 1 26.75 267 ILE A C 1
ATOM 2210 O O . ILE A 1 267 ? -27.547 34.656 1.181 1 26.75 267 ILE A O 1
ATOM 2214 N N . MET A 1 268 ? -29.094 34.156 2.305 1 26.78 268 MET A N 1
ATOM 2215 C CA . MET A 1 268 ? -28.484 33.094 3.121 1 26.78 268 MET A CA 1
ATOM 2216 C C . MET A 1 268 ? -28.328 31.812 2.328 1 26.78 268 MET A C 1
ATOM 2218 O O . MET A 1 268 ? -28 30.766 2.895 1 26.78 268 MET A O 1
ATOM 2222 N N . ASP A 1 269 ? -28.734 31.719 1.031 1 28.17 269 ASP A N 1
ATOM 2223 C CA . ASP A 1 269 ? -28.984 30.375 0.556 1 28.17 269 ASP A CA 1
ATOM 2224 C C . ASP A 1 269 ? -27.719 29.531 0.587 1 28.17 269 ASP A C 1
ATOM 2226 O O . ASP A 1 269 ? -26.656 29.969 0.141 1 28.17 269 ASP A O 1
ATOM 2230 N N . ASN A 1 270 ? -27.547 28.719 1.528 1 31.83 270 ASN A N 1
ATOM 2231 C CA . ASN A 1 270 ? -26.656 27.562 1.559 1 31.83 270 ASN A CA 1
ATOM 2232 C C . ASN A 1 270 ? -26.531 26.906 0.182 1 31.83 270 ASN A C 1
ATOM 2234 O O . ASN A 1 270 ? -27.062 25.828 -0.05 1 31.83 270 ASN A O 1
ATOM 2238 N N . GLU A 1 271 ? -26.734 27.578 -0.91 1 33.31 271 GLU A N 1
ATOM 2239 C CA . GLU A 1 271 ? -26.891 26.969 -2.225 1 33.31 271 GLU A CA 1
ATOM 2240 C C . GLU A 1 271 ? -25.609 26.266 -2.658 1 33.31 271 GLU A C 1
ATOM 2242 O O . GLU A 1 271 ? -24.547 26.875 -2.697 1 33.31 271 GLU A O 1
ATOM 2247 N N . LYS A 1 272 ? -25.594 24.906 -2.471 1 41.47 272 LYS A N 1
ATOM 2248 C CA . LYS A 1 272 ? -24.609 23.984 -3.053 1 41.47 272 LYS A CA 1
ATOM 2249 C C . LYS A 1 272 ? -24.141 24.469 -4.422 1 41.47 272 LYS A C 1
ATOM 2251 O O . LYS A 1 272 ? -24.969 24.812 -5.277 1 41.47 272 LYS A O 1
ATOM 2256 N N . GLN A 1 273 ? -23.125 24.969 -4.434 1 50.12 273 GLN A N 1
ATOM 2257 C CA . GLN A 1 273 ? -22.625 25.344 -5.754 1 50.12 273 GLN A CA 1
ATOM 2258 C C . GLN A 1 273 ? -22.953 24.266 -6.789 1 50.12 273 GLN A C 1
ATOM 2260 O O . GLN A 1 273 ? -22.719 23.078 -6.551 1 50.12 273 GLN A O 1
ATOM 2265 N N . PRO A 1 274 ? -23.641 24.5 -7.781 1 60.41 274 PRO A N 1
ATOM 2266 C CA . PRO A 1 274 ? -24.094 23.484 -8.734 1 60.41 274 PRO A CA 1
ATOM 2267 C C . PRO A 1 274 ? -22.922 22.688 -9.328 1 60.41 274 PRO A C 1
ATOM 2269 O O . PRO A 1 274 ? -21.828 23.219 -9.492 1 60.41 274 PRO A O 1
ATOM 2272 N N . ALA A 1 275 ? -23.109 21.391 -9.391 1 65 275 ALA A N 1
ATOM 2273 C CA . ALA A 1 275 ? -22.094 20.438 -9.836 1 65 275 ALA A CA 1
ATOM 2274 C C . ALA A 1 275 ? -21.406 20.906 -11.117 1 65 275 ALA A C 1
ATOM 2276 O O . ALA A 1 275 ? -20.219 20.672 -11.312 1 65 275 ALA A O 1
ATOM 2277 N N . TRP A 1 276 ? -22.094 21.625 -11.867 1 73.75 276 TRP A N 1
ATOM 2278 C CA . TRP A 1 276 ? -21.547 22.031 -13.164 1 73.75 276 TRP A CA 1
ATOM 2279 C C . TRP A 1 276 ? -20.484 23.109 -13 1 73.75 276 TRP A C 1
ATOM 2281 O O . TRP A 1 276 ? -19.625 23.281 -13.875 1 73.75 276 TRP A O 1
ATOM 2291 N N . GLN A 1 277 ? -20.406 23.672 -11.922 1 73.25 277 GLN A N 1
ATOM 2292 C CA . GLN A 1 277 ? -19.406 24.703 -11.68 1 73.25 277 GLN A CA 1
ATOM 2293 C C . GLN A 1 277 ? -18.031 24.109 -11.375 1 73.25 277 GLN A C 1
ATOM 2295 O O . GLN A 1 277 ? -17 24.734 -11.625 1 73.25 277 GLN A O 1
ATOM 2300 N N . ILE A 1 278 ? -18.078 22.875 -10.977 1 70.94 278 ILE A N 1
ATOM 2301 C CA . ILE A 1 278 ? -16.844 22.203 -10.57 1 70.94 278 ILE A CA 1
ATOM 2302 C C . ILE A 1 278 ? -16.359 21.297 -11.695 1 70.94 278 ILE A C 1
ATOM 2304 O O . ILE A 1 278 ? -15.156 21.203 -11.938 1 70.94 278 ILE A O 1
ATOM 2308 N N . LYS A 1 279 ? -17.203 20.688 -12.414 1 73.81 279 LYS A N 1
ATOM 2309 C CA . LYS A 1 279 ? -16.812 19.656 -13.359 1 73.81 279 LYS A CA 1
ATOM 2310 C C . LYS A 1 279 ? -17.078 20.078 -14.797 1 73.81 279 LYS A C 1
ATOM 2312 O O . LYS A 1 279 ? -16.719 19.375 -15.742 1 73.81 279 LYS A O 1
ATOM 2317 N N . GLY A 1 280 ? -17.641 21.156 -14.961 1 80.5 280 GLY A N 1
ATOM 2318 C CA . GLY A 1 280 ? -18.141 21.547 -16.266 1 80.5 280 GLY A CA 1
ATOM 2319 C C . GLY A 1 280 ? -19.438 20.875 -16.641 1 80.5 280 GLY A C 1
ATOM 2320 O O . GLY A 1 280 ? -19.922 20 -15.922 1 80.5 280 GLY A O 1
ATOM 2321 N N . LEU A 1 281 ? -19.922 21.188 -17.734 1 84.38 281 LEU A N 1
ATOM 2322 C CA . LEU A 1 281 ? -21.203 20.656 -18.188 1 84.38 281 LEU A CA 1
ATOM 2323 C C . LEU A 1 281 ? -21.016 19.375 -18.984 1 84.38 281 LEU A C 1
ATOM 2325 O O . LEU A 1 281 ? -20.031 19.234 -19.734 1 84.38 281 LEU A O 1
ATOM 2329 N N . THR A 1 282 ? -21.859 18.438 -18.828 1 83.06 282 THR A N 1
ATOM 2330 C CA . THR A 1 282 ? -21.906 17.234 -19.641 1 83.06 282 THR A CA 1
ATOM 2331 C C . THR A 1 282 ? -22.547 17.516 -21 1 83.06 282 THR A C 1
ATOM 2333 O O . THR A 1 282 ? -23.219 18.531 -21.172 1 83.06 282 THR A O 1
ATOM 2336 N N . ASP A 1 283 ? -22.375 16.578 -21.891 1 83.5 283 ASP A N 1
ATOM 2337 C CA . ASP A 1 283 ? -23 16.734 -23.203 1 83.5 283 ASP A CA 1
ATOM 2338 C C . ASP A 1 283 ? -24.516 16.781 -23.094 1 83.5 283 ASP A C 1
ATOM 2340 O O . ASP A 1 283 ? -25.188 17.547 -23.797 1 83.5 283 ASP A O 1
ATOM 2344 N N . LYS A 1 284 ? -25.047 16.047 -22.203 1 82.94 284 LYS A N 1
ATOM 2345 C CA . LYS A 1 284 ? -26.5 16.031 -22 1 82.94 284 LYS A CA 1
ATOM 2346 C C . LYS A 1 284 ? -26.984 17.359 -21.469 1 82.94 284 LYS A C 1
ATOM 2348 O O . LYS A 1 284 ? -28.031 17.859 -21.891 1 82.94 284 LYS A O 1
ATOM 2353 N N . GLN A 1 285 ? -26.297 17.906 -20.641 1 83.19 285 GLN A N 1
ATOM 2354 C CA . GLN A 1 285 ? -26.625 19.203 -20.047 1 83.19 285 GLN A CA 1
ATOM 2355 C C . GLN A 1 285 ? -26.516 20.312 -21.078 1 83.19 285 GLN A C 1
ATOM 2357 O O . GLN A 1 285 ? -27.375 21.203 -21.141 1 83.19 285 GLN A O 1
ATOM 2362 N N . ILE A 1 286 ? -25.531 20.219 -21.859 1 87.88 286 ILE A N 1
ATOM 2363 C CA . ILE A 1 286 ? -25.312 21.219 -22.891 1 87.88 286 ILE A CA 1
ATOM 2364 C C . ILE A 1 286 ? -26.422 21.125 -23.938 1 87.88 286 ILE A C 1
ATOM 2366 O O . ILE A 1 286 ? -26.953 22.141 -24.406 1 87.88 286 ILE A O 1
ATOM 2370 N N . ASN A 1 287 ? -26.828 19.953 -24.172 1 84.5 287 ASN A N 1
ATOM 2371 C CA . ASN A 1 287 ? -27.922 19.75 -25.109 1 84.5 287 ASN A CA 1
ATOM 2372 C C . ASN A 1 287 ? -29.234 20.297 -24.547 1 84.5 287 ASN A C 1
ATOM 2374 O O . ASN A 1 287 ? -30.062 20.844 -25.281 1 84.5 287 ASN A O 1
ATOM 2378 N N . LYS A 1 288 ? -29.406 20.188 -23.297 1 85 288 LYS A N 1
ATOM 2379 C CA . LYS A 1 288 ? -30.578 20.75 -22.625 1 85 288 LYS A CA 1
ATOM 2380 C C . LYS A 1 288 ? -30.578 22.281 -22.703 1 85 288 LYS A C 1
ATOM 2382 O O . LYS A 1 288 ? -31.609 22.891 -22.953 1 85 288 LYS A O 1
ATOM 2387 N N . ILE A 1 289 ? -29.469 22.781 -22.547 1 86.62 289 ILE A N 1
ATOM 2388 C CA . ILE A 1 289 ? -29.297 24.234 -22.609 1 86.62 289 ILE A CA 1
ATOM 2389 C C . ILE A 1 289 ? -29.5 24.719 -24.031 1 86.62 289 ILE A C 1
ATOM 2391 O O . ILE A 1 289 ? -30.094 25.766 -24.266 1 86.62 289 ILE A O 1
ATOM 2395 N N . ALA A 1 290 ? -29.156 23.875 -24.906 1 84.88 290 ALA A N 1
ATOM 2396 C CA . ALA A 1 290 ? -29.234 24.219 -26.328 1 84.88 290 ALA A CA 1
ATOM 2397 C C . ALA A 1 290 ? -30.688 24.359 -26.766 1 84.88 290 ALA A C 1
ATOM 2399 O O . ALA A 1 290 ? -30.984 25.062 -27.734 1 84.88 290 ALA A O 1
ATOM 2400 N N . ILE A 1 291 ? -31.547 23.766 -26.078 1 85.12 291 ILE A N 1
ATOM 2401 C CA . ILE A 1 291 ? -32.969 23.906 -26.359 1 85.12 291 ILE A CA 1
ATOM 2402 C C . ILE A 1 291 ? -33.406 25.359 -26.188 1 85.12 291 ILE A C 1
ATOM 2404 O O . ILE A 1 291 ? -34.25 25.859 -26.922 1 85.12 291 ILE A O 1
ATOM 2408 N N . TYR A 1 292 ? -32.75 26.031 -25.328 1 84.75 292 TYR A N 1
ATOM 2409 C CA . TYR A 1 292 ? -33 27.438 -25.062 1 84.75 292 TYR A CA 1
ATOM 2410 C C . TYR A 1 292 ? -31.875 28.312 -25.562 1 84.75 292 TYR A C 1
ATOM 2412 O O . TYR A 1 292 ? -31.438 29.234 -24.875 1 84.75 292 TYR A O 1
ATOM 2420 N N . ALA A 1 293 ? -31.469 28.047 -26.672 1 85.75 293 ALA A N 1
ATOM 2421 C CA . ALA A 1 293 ? -30.266 28.641 -27.219 1 85.75 293 ALA A CA 1
ATOM 2422 C C . ALA A 1 293 ? -30.375 30.156 -27.297 1 85.75 293 ALA A C 1
ATOM 2424 O O . ALA A 1 293 ? -29.438 30.875 -26.969 1 85.75 293 ALA A O 1
ATOM 2425 N N . ASP A 1 294 ? -31.484 30.625 -27.562 1 83.19 294 ASP A N 1
ATOM 2426 C CA . ASP A 1 294 ? -31.703 32.062 -27.719 1 83.19 294 ASP A CA 1
ATOM 2427 C C . ASP A 1 294 ? -31.531 32.781 -26.391 1 83.19 294 ASP A C 1
ATOM 2429 O O . ASP A 1 294 ? -30.844 33.812 -26.312 1 83.19 294 ASP A O 1
ATOM 2433 N N . GLU A 1 295 ? -32.156 32.25 -25.438 1 84.06 295 GLU A N 1
ATOM 2434 C CA . GLU A 1 295 ? -32.125 32.844 -24.109 1 84.06 295 GLU A CA 1
ATOM 2435 C C . GLU A 1 295 ? -30.703 32.781 -23.531 1 84.06 295 GLU A C 1
ATOM 2437 O O . GLU A 1 295 ? -30.219 33.75 -22.938 1 84.06 295 GLU A O 1
ATOM 2442 N N . PHE A 1 296 ? -30.062 31.672 -23.719 1 88.06 296 PHE A N 1
ATOM 2443 C CA . PHE A 1 296 ? -28.719 31.469 -23.172 1 88.06 296 PHE A CA 1
ATOM 2444 C C . PHE A 1 296 ? -27.703 32.344 -23.859 1 88.06 296 PHE A C 1
ATOM 2446 O O . PHE A 1 296 ? -26.859 32.969 -23.219 1 88.06 296 PHE A O 1
ATOM 2453 N N . THR A 1 297 ? -27.781 32.438 -25.188 1 86 297 THR A N 1
ATOM 2454 C CA . THR A 1 297 ? -26.828 33.219 -25.938 1 86 297 THR A CA 1
ATOM 2455 C C . THR A 1 297 ? -27.062 34.719 -25.672 1 86 297 THR A C 1
ATOM 2457 O O . THR A 1 297 ? -26.094 35.5 -25.578 1 86 297 THR A O 1
ATOM 2460 N N . SER A 1 298 ? -28.234 35.062 -25.422 1 82.81 298 SER A N 1
ATOM 2461 C CA . SER A 1 298 ? -28.547 36.438 -25.109 1 82.81 298 SER A CA 1
ATOM 2462 C C . SER A 1 298 ? -28 36.844 -23.734 1 82.81 298 SER A C 1
ATOM 2464 O O . SER A 1 298 ? -27.484 37.938 -23.562 1 82.81 298 SER A O 1
ATOM 2466 N N . ALA A 1 299 ? -28.094 35.906 -22.859 1 83.31 299 ALA A N 1
ATOM 2467 C CA . ALA A 1 299 ? -27.625 36.188 -21.5 1 83.31 299 ALA A CA 1
ATOM 2468 C C . ALA A 1 299 ? -26.109 36.219 -21.438 1 83.31 299 ALA A C 1
ATOM 2470 O O . ALA A 1 299 ? -25.547 36.812 -20.516 1 83.31 299 ALA A O 1
ATOM 2471 N N . ASN A 1 300 ? -25.469 35.656 -22.469 1 86.56 300 ASN A N 1
ATOM 2472 C CA . ASN A 1 300 ? -24.016 35.562 -22.453 1 86.56 300 ASN A CA 1
ATOM 2473 C C . ASN A 1 300 ? -23.406 36.25 -23.688 1 86.56 300 ASN A C 1
ATOM 2475 O O . ASN A 1 300 ? -22.328 35.875 -24.141 1 86.56 300 ASN A O 1
ATOM 2479 N N . SER A 1 301 ? -24 37.219 -24.141 1 81.94 301 SER A N 1
ATOM 2480 C CA . SER A 1 301 ? -23.625 37.906 -25.359 1 81.94 301 SER A CA 1
ATOM 2481 C C . SER A 1 301 ? -22.25 38.562 -25.219 1 81.94 301 SER A C 1
ATOM 2483 O O . SER A 1 301 ? -21.562 38.781 -26.203 1 81.94 301 SER A O 1
ATOM 2485 N N . LYS A 1 302 ? -21.922 38.781 -24.016 1 80.56 302 LYS A N 1
ATOM 2486 C CA . LYS A 1 302 ? -20.625 39.406 -23.781 1 80.56 302 LYS A CA 1
ATOM 2487 C C . LYS A 1 302 ? -19.484 38.469 -24.172 1 80.56 302 LYS A C 1
ATOM 2489 O O . LYS A 1 302 ? -18.375 38.906 -24.453 1 80.56 302 LYS A O 1
ATOM 2494 N N . LEU A 1 303 ? -19.766 37.188 -24.281 1 81.31 303 LEU A N 1
ATOM 2495 C CA . LEU A 1 303 ? -18.75 36.188 -24.609 1 81.31 303 LEU A CA 1
ATOM 2496 C C . LEU A 1 303 ? -18.719 35.906 -26.094 1 81.31 303 LEU A C 1
ATOM 2498 O O . LEU A 1 303 ? -17.875 35.125 -26.578 1 81.31 303 LEU A O 1
ATOM 2502 N N . MET A 1 304 ? -19.516 36.562 -26.797 1 77.75 304 MET A N 1
ATOM 2503 C CA . MET A 1 304 ? -19.656 36.375 -28.234 1 77.75 304 MET A CA 1
ATOM 2504 C C . MET A 1 304 ? -18.703 37.312 -28.984 1 77.75 304 MET A C 1
ATOM 2506 O O . MET A 1 304 ? -18.578 38.5 -28.625 1 77.75 304 MET A O 1
ATOM 2510 N N . SER A 1 305 ? -18.031 36.688 -29.891 1 74.19 305 SER A N 1
ATOM 2511 C CA . SER A 1 305 ? -17.234 37.531 -30.781 1 74.19 305 SER A CA 1
ATOM 2512 C C . SER A 1 305 ? -18.125 38.406 -31.641 1 74.19 305 SER A C 1
ATOM 2514 O O . SER A 1 305 ? -19.156 37.969 -32.125 1 74.19 305 SER A O 1
ATOM 2516 N N . PRO A 1 306 ? -17.766 39.625 -31.672 1 72.19 306 PRO A N 1
ATOM 2517 C CA . PRO A 1 306 ? -18.547 40.562 -32.5 1 72.19 306 PRO A CA 1
ATOM 2518 C C . PRO A 1 306 ? -18.641 40.125 -33.938 1 72.19 306 PRO A C 1
ATOM 2520 O O . PRO A 1 306 ? -19.609 40.469 -34.625 1 72.19 306 PRO A O 1
ATOM 2523 N N . SER A 1 307 ? -17.797 39.281 -34.469 1 68.5 307 SER A N 1
ATOM 2524 C CA . SER A 1 307 ? -17.781 38.875 -35.844 1 68.5 307 SER A CA 1
ATOM 2525 C C . SER A 1 307 ? -18.547 37.594 -36.062 1 68.5 307 SER A C 1
ATOM 2527 O O . SER A 1 307 ? -18.609 37.062 -37.188 1 68.5 307 SER A O 1
ATOM 2529 N N . PHE A 1 308 ? -19.203 37.188 -35.031 1 73.81 308 PHE A N 1
ATOM 2530 C CA . PHE A 1 308 ? -19.875 35.906 -35.188 1 73.81 308 PHE A CA 1
ATOM 2531 C C . PHE A 1 308 ? -21.172 36.031 -35.938 1 73.81 308 PHE A C 1
ATOM 2533 O O . PHE A 1 308 ? -22.016 36.875 -35.594 1 73.81 308 PHE A O 1
ATOM 2540 N N . LYS A 1 309 ? -21.375 35.344 -37 1 72.25 309 LYS A N 1
ATOM 2541 C CA . LYS A 1 309 ? -22.562 35.406 -37.875 1 72.25 309 LYS A CA 1
ATOM 2542 C C . LYS A 1 309 ? -23.344 34.094 -37.844 1 72.25 309 LYS A C 1
ATOM 2544 O O . LYS A 1 309 ? -24.297 33.906 -38.594 1 72.25 309 LYS A O 1
ATOM 2549 N N . GLY A 1 310 ? -23.203 33.344 -36.906 1 73.06 310 GLY A N 1
ATOM 2550 C CA . GLY A 1 310 ? -23.891 32.062 -36.906 1 73.06 310 GLY A CA 1
ATOM 2551 C C . GLY A 1 310 ? -25.141 32.062 -36.062 1 73.06 310 GLY A C 1
ATOM 2552 O O . GLY A 1 310 ? -25.5 33.094 -35.469 1 73.06 310 GLY A O 1
ATOM 2553 N N . ASP A 1 311 ? -25.891 30.953 -36.094 1 79.19 311 ASP A N 1
ATOM 2554 C CA . ASP A 1 311 ? -27.125 30.859 -35.312 1 79.19 311 ASP A CA 1
ATOM 2555 C C . ASP A 1 311 ? -26.812 30.547 -33.844 1 79.19 311 ASP A C 1
ATOM 2557 O O . ASP A 1 311 ? -25.672 30.234 -33.5 1 79.19 311 ASP A O 1
ATOM 2561 N N . TYR A 1 312 ? -27.781 30.672 -33.031 1 80 312 TYR A N 1
ATOM 2562 C CA . TYR A 1 312 ? -27.641 30.484 -31.594 1 80 312 TYR A CA 1
ATOM 2563 C C . TYR A 1 312 ? -27.094 29.094 -31.281 1 80 312 TYR A C 1
ATOM 2565 O O . TYR A 1 312 ? -26.266 28.922 -30.391 1 80 312 TYR A O 1
ATOM 2573 N N . ASN A 1 313 ? -27.516 28.188 -32.094 1 81.31 313 ASN A N 1
ATOM 2574 C CA . ASN A 1 313 ? -27.047 26.828 -31.875 1 81.31 313 ASN A CA 1
ATOM 2575 C C . ASN A 1 313 ? -25.578 26.656 -32.25 1 81.31 313 ASN A C 1
ATOM 2577 O O . ASN A 1 313 ? -24.844 25.922 -31.609 1 81.31 313 ASN A O 1
ATOM 2581 N N . ASP A 1 314 ? -25.203 27.297 -33.281 1 81.12 314 ASP A N 1
ATOM 2582 C CA . ASP A 1 314 ? -23.797 27.297 -33.656 1 81.12 314 ASP A CA 1
ATOM 2583 C C . ASP A 1 314 ? -22.922 27.906 -32.562 1 81.12 314 ASP A C 1
ATOM 2585 O O . ASP A 1 314 ? -21.812 27.438 -32.312 1 81.12 314 ASP A O 1
ATOM 2589 N N . LEU A 1 315 ? -23.453 28.844 -32 1 82.69 315 LEU A N 1
ATOM 2590 C CA . LEU A 1 315 ? -22.703 29.531 -30.953 1 82.69 315 LEU A CA 1
ATOM 2591 C C . LEU A 1 315 ? -22.547 28.641 -29.734 1 82.69 315 LEU A C 1
ATOM 2593 O O . LEU A 1 315 ? -21.469 28.594 -29.125 1 82.69 315 LEU A O 1
ATOM 2597 N N . ILE A 1 316 ? -23.453 27.922 -29.438 1 85.12 316 ILE A N 1
ATOM 2598 C CA . ILE A 1 316 ? -23.375 27 -28.328 1 85.12 316 ILE A CA 1
ATOM 2599 C C . ILE A 1 316 ? -22.375 25.891 -28.641 1 85.12 316 ILE A C 1
ATOM 2601 O O . ILE A 1 316 ? -21.578 25.484 -27.797 1 85.12 316 ILE A O 1
ATOM 2605 N N . ASN A 1 317 ? -22.391 25.484 -29.875 1 83.88 317 ASN A N 1
ATOM 2606 C CA . ASN A 1 317 ? -21.438 24.469 -30.297 1 83.88 317 ASN A CA 1
ATOM 2607 C C . ASN A 1 317 ? -20 25 -30.25 1 83.88 317 ASN A C 1
ATOM 2609 O O . ASN A 1 317 ? -19.078 24.281 -29.891 1 83.88 317 ASN A O 1
ATOM 2613 N N . LEU A 1 318 ? -19.891 26.219 -30.5 1 82.44 318 LEU A N 1
ATOM 2614 C CA . LEU A 1 318 ? -18.594 26.891 -30.406 1 82.44 318 LEU A CA 1
ATOM 2615 C C . LEU A 1 318 ? -18.156 27.016 -28.953 1 82.44 318 LEU A C 1
ATOM 2617 O O . LEU A 1 318 ? -16.969 26.891 -28.641 1 82.44 318 LEU A O 1
ATOM 2621 N N . TRP A 1 319 ? -19.172 27.25 -28.109 1 86.12 319 TRP A N 1
ATOM 2622 C CA . TRP A 1 319 ? -18.875 27.422 -26.703 1 86.12 319 TRP A CA 1
ATOM 2623 C C . TRP A 1 319 ? -18.734 26.078 -26 1 86.12 319 TRP A C 1
ATOM 2625 O O . TRP A 1 319 ? -18.328 26.016 -24.828 1 86.12 319 TRP A O 1
ATOM 2635 N N . ARG A 1 320 ? -18.938 25.016 -26.656 1 86.12 320 ARG A N 1
ATOM 2636 C CA . ARG A 1 320 ? -19.016 23.688 -26.047 1 86.12 320 ARG A CA 1
ATOM 2637 C C . ARG A 1 320 ? -17.734 23.359 -25.297 1 86.12 320 ARG A C 1
ATOM 2639 O O . ARG A 1 320 ? -17.781 22.875 -24.156 1 86.12 320 ARG A O 1
ATOM 2646 N N . PRO A 1 321 ? -16.594 23.656 -25.891 1 83.56 321 PRO A N 1
ATOM 2647 C CA . PRO A 1 321 ? -15.383 23.375 -25.109 1 83.56 321 PRO A CA 1
ATOM 2648 C C . PRO A 1 321 ? -15.273 24.219 -23.844 1 83.56 321 PRO A C 1
ATOM 2650 O O . PRO A 1 321 ? -14.789 23.75 -22.812 1 83.56 321 PRO A O 1
ATOM 2653 N N . MET A 1 322 ? -15.789 25.422 -23.844 1 84.19 322 MET A N 1
ATOM 2654 C CA . MET A 1 322 ? -15.758 26.312 -22.688 1 84.19 322 MET A CA 1
ATOM 2655 C C . MET A 1 322 ? -16.766 25.859 -21.641 1 84.19 322 MET A C 1
ATOM 2657 O O . MET A 1 322 ? -16.5 25.969 -20.438 1 84.19 322 MET A O 1
ATOM 2661 N N . LEU A 1 323 ? -17.75 25.344 -22.094 1 88.75 323 LEU A N 1
ATOM 2662 C CA . LEU A 1 323 ? -18.828 24.922 -21.203 1 88.75 323 LEU A CA 1
ATOM 2663 C C . LEU A 1 323 ? -18.453 23.609 -20.5 1 88.75 323 LEU A C 1
ATOM 2665 O O . LEU A 1 323 ? -18.906 23.359 -19.375 1 88.75 323 LEU A O 1
ATOM 2669 N N . LYS A 1 324 ? -17.578 22.875 -21.141 1 85.44 324 LYS A N 1
ATOM 2670 C CA . LYS A 1 324 ? -17.141 21.609 -20.547 1 85.44 324 LYS A CA 1
ATOM 2671 C C . LYS A 1 324 ? -15.969 21.828 -19.609 1 85.44 324 LYS A C 1
ATOM 2673 O O . LYS A 1 324 ? -15.641 20.953 -18.797 1 85.44 324 LYS A O 1
ATOM 2678 N N . ASP A 1 325 ? -15.43 22.953 -19.688 1 81.19 325 ASP A N 1
ATOM 2679 C CA . ASP A 1 325 ? -14.297 23.328 -18.844 1 81.19 325 ASP A CA 1
ATOM 2680 C C . ASP A 1 325 ? -14.766 24.031 -17.562 1 81.19 325 ASP A C 1
ATOM 2682 O O . ASP A 1 325 ? -15.367 25.109 -17.625 1 81.19 325 ASP A O 1
ATOM 2686 N N . PRO A 1 326 ? -14.406 23.516 -16.469 1 80.12 326 PRO A N 1
ATOM 2687 C CA . PRO A 1 326 ? -14.883 24.094 -15.211 1 80.12 326 PRO A CA 1
ATOM 2688 C C . PRO A 1 326 ? -14.328 25.5 -14.969 1 80.12 326 PRO A C 1
ATOM 2690 O O . PRO A 1 326 ? -14.961 26.297 -14.281 1 80.12 326 PRO A O 1
ATOM 2693 N N . THR A 1 327 ? -13.242 25.766 -15.484 1 80.62 327 THR A N 1
ATOM 2694 C CA . THR A 1 327 ? -12.648 27.078 -15.258 1 80.62 327 THR A CA 1
ATOM 2695 C C . THR A 1 327 ? -13.289 28.125 -16.172 1 80.62 327 THR A C 1
ATOM 2697 O O . THR A 1 327 ? -13.242 29.312 -15.867 1 80.62 327 THR A O 1
ATOM 2700 N N . GLN A 1 328 ? -13.945 27.672 -17.156 1 83.94 328 GLN A N 1
ATOM 2701 C CA . GLN A 1 328 ? -14.5 28.625 -18.109 1 83.94 328 GLN A CA 1
ATOM 2702 C C . GLN A 1 328 ? -16.031 28.688 -18 1 83.94 328 GLN A C 1
ATOM 2704 O O . GLN A 1 328 ? -16.625 29.719 -18.25 1 83.94 328 GLN A O 1
ATOM 2709 N N . VAL A 1 329 ? -16.594 27.641 -17.547 1 87.62 329 VAL A N 1
ATOM 2710 C CA . VAL A 1 329 ? -18.047 27.531 -17.547 1 87.62 329 VAL A CA 1
ATOM 2711 C C . VAL A 1 329 ? -18.641 28.547 -16.562 1 87.62 329 VAL A C 1
ATOM 2713 O O . VAL A 1 329 ? -19.75 29.031 -16.75 1 87.62 329 VAL A O 1
ATOM 2716 N N . ILE A 1 330 ? -17.922 28.844 -15.688 1 80.75 330 ILE A N 1
ATOM 2717 C CA . ILE A 1 330 ? -18.391 29.719 -14.617 1 80.75 330 ILE A CA 1
ATOM 2718 C C . ILE A 1 330 ? -18.594 31.141 -15.156 1 80.75 330 ILE A C 1
ATOM 2720 O O . ILE A 1 330 ? -19.312 31.938 -14.555 1 80.75 330 ILE A O 1
ATOM 2724 N N . LYS A 1 331 ? -18.094 31.406 -16.25 1 82.62 331 LYS A N 1
ATOM 2725 C CA . LYS A 1 331 ? -18.234 32.719 -16.844 1 82.62 331 LYS A CA 1
ATOM 2726 C C . LYS A 1 331 ? -19.609 32.875 -17.5 1 82.62 331 LYS A C 1
ATOM 2728 O O . LYS A 1 331 ? -20.016 34 -17.844 1 82.62 331 LYS A O 1
ATOM 2733 N N . PHE A 1 332 ? -20.172 31.797 -17.594 1 87.5 332 PHE A N 1
ATOM 2734 C CA . PHE A 1 332 ? -21.453 31.812 -18.281 1 87.5 332 PHE A CA 1
ATOM 2735 C C . PHE A 1 332 ? -22.594 32.062 -17.281 1 87.5 332 PHE A C 1
ATOM 2737 O O . PHE A 1 332 ? -22.547 31.547 -16.156 1 87.5 332 PHE A O 1
ATOM 2744 N N . ALA A 1 333 ? -23.484 32.781 -17.75 1 83.69 333 ALA A N 1
ATOM 2745 C CA . ALA A 1 333 ? -24.641 33.125 -16.938 1 83.69 333 ALA A CA 1
ATOM 2746 C C . ALA A 1 333 ? -25.828 32.188 -17.25 1 83.69 333 ALA A C 1
ATOM 2748 O O . ALA A 1 333 ? -25.844 31.531 -18.281 1 83.69 333 ALA A O 1
ATOM 2749 N N . LYS A 1 334 ? -26.797 31.938 -16.344 1 84.44 334 LYS A N 1
ATOM 2750 C CA . LYS A 1 334 ? -28.109 31.312 -16.453 1 84.44 334 LYS A CA 1
ATOM 2751 C C . LYS A 1 334 ? -27.984 29.812 -16.625 1 84.44 334 LYS A C 1
ATOM 2753 O O . LYS A 1 334 ? -28.906 29.156 -17.141 1 84.44 334 LYS A O 1
ATOM 2758 N N . ILE A 1 335 ? -26.875 29.328 -16.25 1 85.06 335 ILE A N 1
ATOM 2759 C CA . ILE A 1 335 ? -26.641 27.891 -16.406 1 85.06 335 ILE A CA 1
ATOM 2760 C C . ILE A 1 335 ? -27.562 27.109 -15.477 1 85.06 335 ILE A C 1
ATOM 2762 O O . ILE A 1 335 ? -28.328 26.25 -15.914 1 85.06 335 ILE A O 1
ATOM 2766 N N . GLN A 1 336 ? -27.516 27.406 -14.328 1 81.75 336 GLN A N 1
ATOM 2767 C CA . GLN A 1 336 ? -28.297 26.672 -13.336 1 81.75 336 GLN A CA 1
ATOM 2768 C C . GLN A 1 336 ? -29.797 26.828 -13.594 1 81.75 336 GLN A C 1
ATOM 2770 O O . GLN A 1 336 ? -30.547 25.859 -13.484 1 81.75 336 GLN A O 1
ATOM 2775 N N . GLU A 1 337 ? -30.219 27.906 -13.906 1 82.88 337 GLU A N 1
ATOM 2776 C CA . GLU A 1 337 ? -31.609 28.203 -14.172 1 82.88 337 GLU A CA 1
ATOM 2777 C C . GLU A 1 337 ? -32.156 27.359 -15.32 1 82.88 337 GLU A C 1
ATOM 2779 O O . GLU A 1 337 ? -33.25 26.828 -15.25 1 82.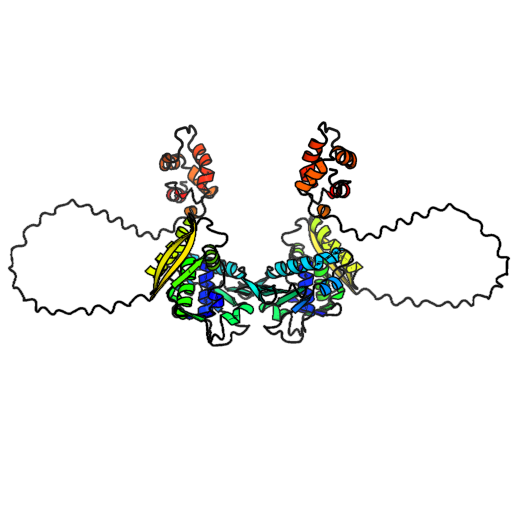88 337 GLU A O 1
ATOM 2784 N N . LEU A 1 338 ? -31.344 27.219 -16.359 1 84.94 338 LEU A N 1
ATOM 2785 C CA . LEU A 1 338 ? -31.781 26.5 -17.547 1 84.94 338 LEU A CA 1
ATOM 2786 C C . LEU A 1 338 ? -31.719 24.984 -17.312 1 84.94 338 LEU A C 1
ATOM 2788 O O . LEU A 1 338 ? -32.531 24.234 -17.859 1 84.94 338 LEU A O 1
ATOM 2792 N N . LEU A 1 339 ? -30.844 24.625 -16.422 1 83.06 339 LEU A N 1
ATOM 2793 C CA . LEU A 1 339 ? -30.734 23.219 -16.062 1 83.06 339 LEU A CA 1
ATOM 2794 C C . LEU A 1 339 ? -31.891 22.781 -15.18 1 83.06 339 LEU A C 1
ATOM 2796 O O . LEU A 1 339 ? -32.312 21.625 -15.203 1 83.06 339 LEU A O 1
ATOM 2800 N N . ASP A 1 340 ? -32.469 23.594 -14.484 1 80.25 340 ASP A N 1
ATOM 2801 C CA . ASP A 1 340 ? -33.531 23.297 -13.531 1 80.25 340 ASP A CA 1
ATOM 2802 C C . ASP A 1 340 ? -34.906 23.391 -14.195 1 80.25 340 ASP A C 1
ATOM 2804 O O . ASP A 1 340 ? -35.906 23.031 -13.594 1 80.25 340 ASP A O 1
ATOM 2808 N N . ARG A 1 341 ? -34.938 23.891 -15.289 1 77.88 341 ARG A N 1
ATOM 2809 C CA . ARG A 1 341 ? -36.219 24.047 -15.953 1 77.88 341 ARG A CA 1
ATOM 2810 C C . ARG A 1 341 ? -36.781 22.688 -16.391 1 77.88 341 ARG A C 1
ATOM 2812 O O . ARG A 1 341 ? -36.062 21.859 -16.938 1 77.88 341 ARG A O 1
ATOM 2819 N N . LYS A 1 342 ? -37.844 22.25 -15.812 1 63.56 342 LYS A N 1
ATOM 2820 C CA . LYS A 1 342 ? -38.562 21.047 -16.188 1 63.56 342 LYS A CA 1
ATOM 2821 C C . LYS A 1 342 ? -39.062 21.109 -17.641 1 63.56 342 LYS A C 1
ATOM 2823 O O . LYS A 1 342 ? -39.406 22.188 -18.125 1 63.56 342 LYS A O 1
ATOM 2828 N N . LYS A 1 343 ? -38.781 20.062 -18.406 1 51.25 343 LYS A N 1
ATOM 2829 C CA . LYS A 1 343 ? -39.25 19.953 -19.766 1 51.25 343 LYS A CA 1
ATOM 2830 C C . LYS A 1 343 ? -40.719 20.375 -19.875 1 51.25 343 LYS A C 1
ATOM 2832 O O . LYS A 1 343 ? -41.562 19.859 -19.141 1 51.25 343 LYS A O 1
ATOM 2837 N N . GLN A 1 344 ? -40.906 21.469 -20.156 1 37.69 344 GLN A N 1
ATOM 2838 C CA . GLN A 1 344 ? -42.312 21.672 -20.547 1 37.69 344 GLN A CA 1
ATOM 2839 C C . GLN A 1 344 ? -42.75 20.625 -21.578 1 37.69 344 GLN A C 1
ATOM 2841 O O . GLN A 1 344 ? -42.094 20.484 -22.625 1 37.69 344 GLN A O 1
ATOM 2846 N N . ASN A 1 345 ? -43.438 19.609 -21.141 1 34.81 345 ASN A N 1
ATOM 2847 C CA . ASN A 1 345 ? -44.25 18.938 -22.156 1 34.81 345 ASN A CA 1
ATOM 2848 C C . ASN A 1 345 ? -44.969 19.922 -23.062 1 34.81 345 ASN A C 1
ATOM 2850 O O . ASN A 1 345 ? -45.531 20.906 -22.578 1 34.81 345 ASN A O 1
ATOM 2854 N N . MET B 1 1 ? 17.703 -22.203 -1.335 1 85.25 1 MET B N 1
ATOM 2855 C CA . MET B 1 1 ? 16.328 -21.719 -1.211 1 85.25 1 MET B CA 1
ATOM 2856 C C . MET B 1 1 ? 15.375 -22.609 -2.004 1 85.25 1 MET B C 1
ATOM 2858 O O . MET B 1 1 ? 14.188 -22.703 -1.678 1 85.25 1 MET B O 1
ATOM 2862 N N . LYS B 1 2 ? 15.891 -23.359 -2.902 1 82.75 2 LYS B N 1
ATOM 2863 C CA . LYS B 1 2 ? 15.062 -24.141 -3.812 1 82.75 2 LYS B CA 1
ATOM 2864 C C . LYS B 1 2 ? 14.281 -25.219 -3.055 1 82.75 2 LYS B C 1
ATOM 2866 O O . LYS B 1 2 ? 13.156 -25.547 -3.43 1 82.75 2 LYS B O 1
ATOM 2871 N N . ASP B 1 3 ? 14.789 -25.625 -1.982 1 89 3 ASP B N 1
ATOM 2872 C CA . ASP B 1 3 ? 14.156 -26.719 -1.255 1 89 3 ASP B CA 1
ATOM 2873 C C . ASP B 1 3 ? 13.172 -26.203 -0.212 1 89 3 ASP B C 1
ATOM 2875 O O . ASP B 1 3 ? 12.508 -26.984 0.467 1 89 3 ASP B O 1
ATOM 2879 N N . ASN B 1 4 ? 13.078 -24.922 -0.209 1 94.25 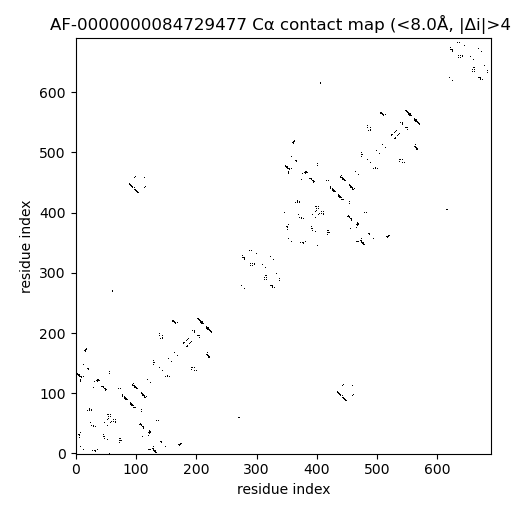4 ASN B N 1
ATOM 2880 C CA . ASN B 1 4 ? 12.102 -24.344 0.708 1 94.25 4 ASN B CA 1
ATOM 2881 C C . ASN B 1 4 ? 10.672 -24.719 0.318 1 94.25 4 ASN B C 1
ATOM 2883 O O . ASN B 1 4 ? 10.398 -25.016 -0.849 1 94.25 4 ASN B O 1
ATOM 2887 N N . LEU B 1 5 ? 9.852 -24.734 1.304 1 96.38 5 LEU B N 1
ATOM 2888 C CA . LEU B 1 5 ? 8.438 -25.031 1.078 1 96.38 5 LEU B CA 1
ATOM 2889 C C . LEU B 1 5 ? 7.605 -23.75 1.069 1 96.38 5 LEU B C 1
ATOM 2891 O O . LEU B 1 5 ? 7.742 -22.922 1.964 1 96.38 5 LEU B O 1
ATOM 2895 N N . VAL B 1 6 ? 6.855 -23.641 0.041 1 97.62 6 VAL B N 1
ATOM 2896 C CA . VAL B 1 6 ? 5.852 -22.578 -0.007 1 97.62 6 VAL B CA 1
ATOM 2897 C C . VAL B 1 6 ? 4.535 -23.094 0.567 1 97.62 6 VAL B C 1
ATOM 2899 O O . VAL B 1 6 ? 3.947 -24.047 0.04 1 97.62 6 VAL B O 1
ATOM 2902 N N . VAL B 1 7 ? 4.121 -22.531 1.642 1 97.75 7 VAL B N 1
ATOM 2903 C CA . VAL B 1 7 ? 2.893 -22.969 2.297 1 97.75 7 VAL B CA 1
ATOM 2904 C C . VAL B 1 7 ? 1.934 -21.781 2.438 1 97.75 7 VAL B C 1
ATOM 2906 O O . VAL B 1 7 ? 2.316 -20.719 2.938 1 97.75 7 VAL B O 1
ATOM 2909 N N . GLN B 1 8 ? 0.762 -21.922 1.951 1 96.31 8 GLN B N 1
ATOM 2910 C CA . GLN B 1 8 ? -0.268 -20.891 1.984 1 96.31 8 GLN B CA 1
ATOM 2911 C C . GLN B 1 8 ? -1.637 -21.484 2.299 1 96.31 8 GLN B C 1
ATOM 2913 O O . GLN B 1 8 ? -1.961 -22.594 1.84 1 96.31 8 GLN B O 1
ATOM 2918 N N . HIS B 1 9 ? -2.404 -20.719 3.02 1 95.69 9 HIS B N 1
ATOM 2919 C CA . HIS B 1 9 ? -3.795 -21.125 3.186 1 95.69 9 HIS B CA 1
ATOM 2920 C C . HIS B 1 9 ? -4.504 -21.219 1.839 1 95.69 9 HIS B C 1
ATOM 2922 O O . HIS B 1 9 ? -4.281 -20.391 0.953 1 95.69 9 HIS B O 1
ATOM 2928 N N . ASN B 1 10 ? -5.41 -22.156 1.695 1 94.62 10 ASN B N 1
ATOM 2929 C CA . ASN B 1 10 ? -6.098 -22.391 0.43 1 94.62 10 ASN B CA 1
ATOM 2930 C C . ASN B 1 10 ? -6.898 -21.172 -0.014 1 94.62 10 ASN B C 1
ATOM 2932 O O . ASN B 1 10 ? -7.027 -20.906 -1.211 1 94.62 10 ASN B O 1
ATOM 2936 N N . ASP B 1 11 ? -7.344 -20.375 0.886 1 89.25 11 ASP B N 1
ATOM 2937 C CA . ASP B 1 11 ? -8.109 -19.188 0.557 1 89.25 11 ASP B CA 1
ATOM 2938 C C . ASP B 1 11 ? -7.242 -18.156 -0.167 1 89.25 11 ASP B C 1
ATOM 2940 O O . ASP B 1 11 ? -7.73 -17.422 -1.022 1 89.25 11 ASP B O 1
ATOM 2944 N N . LEU B 1 12 ? -6.027 -18.125 0.248 1 90 12 LEU B N 1
ATOM 2945 C CA . LEU B 1 12 ? -5.109 -17.219 -0.432 1 90 12 LEU B CA 1
ATOM 2946 C C . LEU B 1 12 ? -4.766 -17.734 -1.826 1 90 12 LEU B C 1
ATOM 2948 O O . LEU B 1 12 ? -4.691 -16.953 -2.779 1 90 12 LEU B O 1
ATOM 2952 N N . VAL B 1 13 ? -4.648 -18.984 -1.958 1 92.31 13 VAL B N 1
ATOM 2953 C CA . VAL B 1 13 ? -4.312 -19.625 -3.229 1 92.31 13 VAL B CA 1
ATOM 2954 C C . VAL B 1 13 ? -5.445 -19.406 -4.23 1 92.31 13 VAL B C 1
ATOM 2956 O O . VAL B 1 13 ? -5.195 -19.156 -5.414 1 92.31 13 VAL B O 1
ATOM 2959 N N . THR B 1 14 ? -6.648 -19.391 -3.771 1 89.44 14 THR B N 1
ATOM 2960 C CA . THR B 1 14 ? -7.789 -19.297 -4.676 1 89.44 14 THR B CA 1
ATOM 2961 C C . THR B 1 14 ? -8.266 -17.859 -4.82 1 89.44 14 THR B C 1
ATOM 2963 O O . THR B 1 14 ? -9.211 -17.578 -5.555 1 89.44 14 THR B O 1
ATOM 2966 N N . ALA B 1 15 ? -7.633 -17 -4.086 1 83.38 15 ALA B N 1
ATOM 2967 C CA . ALA B 1 15 ? -7.988 -15.586 -4.223 1 83.38 15 ALA B CA 1
ATOM 2968 C C . ALA B 1 15 ? -7.621 -15.062 -5.609 1 83.38 15 ALA B C 1
ATOM 2970 O O . ALA B 1 15 ? -6.719 -15.594 -6.262 1 83.38 15 ALA B O 1
ATOM 2971 N N . SER B 1 16 ? -8.383 -14.047 -5.988 1 79.88 16 SER B N 1
ATOM 2972 C CA . SER B 1 16 ? -8.141 -13.469 -7.305 1 79.88 16 SER B CA 1
ATOM 2973 C C . SER B 1 16 ? -7.172 -12.289 -7.219 1 79.88 16 SER B C 1
ATOM 2975 O O . SER B 1 16 ? -7.453 -11.297 -6.539 1 79.88 16 SER B O 1
ATOM 2977 N N . TYR B 1 17 ? -6.078 -12.367 -7.852 1 80.19 17 TYR B N 1
ATOM 2978 C CA . TYR B 1 17 ? -5.129 -11.266 -7.938 1 80.19 17 TYR B CA 1
ATOM 2979 C C . TYR B 1 17 ? -4.254 -11.391 -9.18 1 80.19 17 TYR B C 1
ATOM 2981 O O . TYR B 1 17 ? -4.09 -12.484 -9.719 1 80.19 17 TYR B O 1
ATOM 2989 N N . ALA B 1 18 ? -3.828 -10.273 -9.656 1 84.69 18 ALA B N 1
ATOM 2990 C CA . ALA B 1 18 ? -2.92 -10.211 -10.805 1 84.69 18 ALA B CA 1
ATOM 2991 C C . ALA B 1 18 ? -1.517 -9.805 -10.367 1 84.69 18 ALA B C 1
ATOM 2993 O O . ALA B 1 18 ? -1.355 -8.953 -9.492 1 84.69 18 ALA B O 1
ATOM 2994 N N . MET B 1 19 ? -0.578 -10.469 -10.898 1 91.25 19 MET B N 1
ATOM 2995 C CA . MET B 1 19 ? 0.828 -10.156 -10.656 1 91.25 19 MET B CA 1
ATOM 2996 C C . MET B 1 19 ? 1.688 -10.547 -11.852 1 91.25 19 MET B C 1
ATOM 2998 O O . MET B 1 19 ? 1.262 -11.344 -12.695 1 91.25 19 MET B O 1
ATOM 3002 N N . THR B 1 20 ? 2.846 -9.977 -11.922 1 93.75 20 THR B N 1
ATOM 3003 C CA . THR B 1 20 ? 3.812 -10.422 -12.914 1 93.75 20 THR B CA 1
ATOM 3004 C C . THR B 1 20 ? 4.645 -11.586 -12.391 1 93.75 20 THR B C 1
ATOM 3006 O O . THR B 1 20 ? 4.637 -11.867 -11.188 1 93.75 20 THR B O 1
ATOM 3009 N N . ARG B 1 21 ? 5.289 -12.148 -13.289 1 93.88 21 ARG B N 1
ATOM 3010 C CA . ARG B 1 21 ? 6.109 -13.289 -12.891 1 93.88 21 ARG B CA 1
ATOM 3011 C C . ARG B 1 21 ? 7.211 -12.859 -11.93 1 93.88 21 ARG B C 1
ATOM 3013 O O . ARG B 1 21 ? 7.496 -13.562 -10.953 1 93.88 21 ARG B O 1
ATOM 3020 N N . HIS B 1 22 ? 7.812 -11.734 -12.156 1 94.25 22 HIS B N 1
ATOM 3021 C CA . HIS B 1 22 ? 8.867 -11.25 -11.273 1 94.25 22 HIS B CA 1
ATOM 3022 C C . HIS B 1 22 ? 8.32 -10.938 -9.883 1 94.25 22 HIS B C 1
ATOM 3024 O O . HIS B 1 22 ? 8.984 -11.195 -8.875 1 94.25 22 HIS B O 1
ATOM 3030 N N . GLU B 1 23 ? 7.117 -10.391 -9.82 1 96.38 23 GLU B N 1
ATOM 3031 C C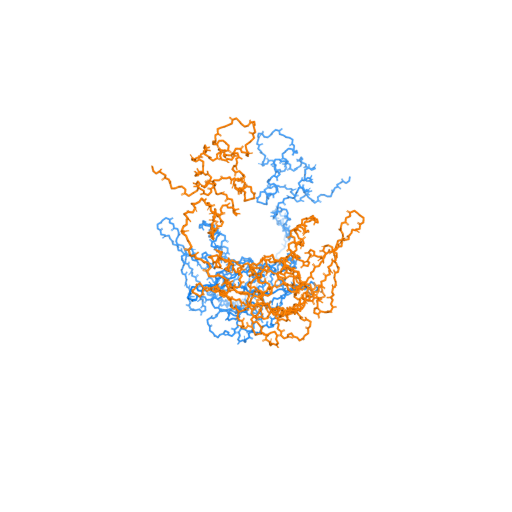A . GLU B 1 23 ? 6.461 -10.156 -8.539 1 96.38 23 GLU B CA 1
ATOM 3032 C C . GLU B 1 23 ? 6.199 -11.469 -7.805 1 96.38 23 GLU B C 1
ATOM 3034 O O . GLU B 1 23 ? 6.43 -11.57 -6.598 1 96.38 23 GLU B O 1
ATOM 3039 N N . GLN B 1 24 ? 5.785 -12.445 -8.555 1 95.5 24 GLN B N 1
ATOM 3040 C CA . GLN B 1 24 ? 5.539 -13.766 -7.98 1 95.5 24 GLN B CA 1
ATOM 3041 C C . GLN B 1 24 ? 6.82 -14.359 -7.402 1 95.5 24 GLN B C 1
ATOM 3043 O O . GLN B 1 24 ? 6.801 -14.977 -6.34 1 95.5 24 GLN B O 1
ATOM 3048 N N . ASN B 1 25 ? 7.844 -14.203 -8.156 1 95.38 25 ASN B N 1
ATOM 3049 C CA . ASN B 1 25 ? 9.133 -14.719 -7.711 1 95.38 25 ASN B CA 1
ATOM 3050 C C . ASN B 1 25 ? 9.523 -14.148 -6.352 1 95.38 25 ASN B C 1
ATOM 3052 O O . ASN B 1 25 ? 9.93 -14.883 -5.453 1 95.38 25 ASN B O 1
ATOM 3056 N N . VAL B 1 26 ? 9.336 -12.867 -6.219 1 96.75 26 VAL B N 1
ATOM 3057 C CA . VAL B 1 26 ? 9.68 -12.211 -4.961 1 96.75 26 VAL B CA 1
ATOM 3058 C C . VAL B 1 26 ? 8.742 -12.695 -3.854 1 96.75 26 VAL B C 1
ATOM 3060 O O . VAL B 1 26 ? 9.195 -13.125 -2.791 1 96.75 26 VAL B O 1
ATOM 3063 N N . LEU B 1 27 ? 7.512 -12.68 -4.148 1 97.06 27 LEU B N 1
ATOM 3064 C CA . LEU B 1 27 ? 6.488 -13.023 -3.168 1 97.06 27 LEU B CA 1
ATOM 3065 C C . LEU B 1 27 ? 6.668 -14.461 -2.678 1 97.06 27 LEU B C 1
ATOM 3067 O O . LEU B 1 27 ? 6.766 -14.703 -1.472 1 97.06 27 LEU B O 1
ATOM 3071 N N . LEU B 1 28 ? 6.77 -15.391 -3.596 1 96.94 28 LEU B N 1
ATOM 3072 C CA . LEU B 1 28 ? 6.789 -16.797 -3.246 1 96.94 28 LEU B CA 1
ATOM 3073 C C . LEU B 1 28 ? 8.117 -17.188 -2.602 1 96.94 28 LEU B C 1
ATOM 3075 O O . LEU B 1 28 ? 8.164 -18.047 -1.725 1 96.94 28 LEU B O 1
ATOM 3079 N N . SER B 1 29 ? 9.188 -16.547 -3.051 1 97.56 29 SER B N 1
ATOM 3080 C CA . SER B 1 29 ? 10.469 -16.766 -2.387 1 97.56 29 SER B CA 1
ATOM 3081 C C . SER B 1 29 ? 10.414 -16.344 -0.924 1 97.56 29 SER B C 1
ATOM 3083 O O . SER B 1 29 ? 10.93 -17.047 -0.049 1 97.56 29 SER B O 1
ATOM 3085 N N . CYS B 1 30 ? 9.781 -15.258 -0.665 1 97.44 30 CYS B N 1
ATOM 3086 C CA . CYS B 1 30 ? 9.68 -14.766 0.705 1 97.44 30 CYS B CA 1
ATOM 3087 C C . CYS B 1 30 ? 8.727 -15.625 1.523 1 97.44 30 CYS B C 1
ATOM 3089 O O . CYS B 1 30 ? 8.992 -15.922 2.689 1 97.44 30 CYS B O 1
ATOM 3091 N N . ILE B 1 31 ? 7.66 -16.031 0.939 1 96.81 31 ILE B N 1
ATOM 3092 C CA . ILE B 1 31 ? 6.723 -16.906 1.626 1 96.81 31 ILE B CA 1
ATOM 3093 C C . ILE B 1 31 ? 7.426 -18.219 2.002 1 96.81 31 ILE B C 1
ATOM 3095 O O . ILE B 1 31 ? 7.184 -18.766 3.078 1 96.81 31 ILE B O 1
ATOM 3099 N N . SER B 1 32 ? 8.273 -18.672 1.166 1 97.44 32 SER B N 1
ATOM 3100 C CA . SER B 1 32 ? 8.961 -19.938 1.376 1 97.44 32 SER B CA 1
ATOM 3101 C C . SER B 1 32 ? 9.883 -19.875 2.588 1 97.44 32 SER B C 1
ATOM 3103 O O . SER B 1 32 ? 10.336 -20.922 3.082 1 97.44 32 SER B O 1
ATOM 3105 N N . GLN B 1 33 ? 10.141 -18.75 3.094 1 96.94 33 GLN B N 1
ATOM 3106 C CA . GLN B 1 33 ? 11.008 -18.562 4.254 1 96.94 33 GLN B CA 1
ATOM 3107 C C . GLN B 1 33 ? 10.203 -18.625 5.551 1 96.94 33 GLN B C 1
ATOM 3109 O O . GLN B 1 33 ? 10.781 -18.641 6.645 1 96.94 33 GLN B O 1
ATOM 3114 N N . ILE B 1 34 ? 8.945 -18.594 5.414 1 96 34 ILE B N 1
ATOM 3115 C CA . ILE B 1 34 ? 8.07 -18.562 6.578 1 96 34 ILE B CA 1
ATOM 3116 C C . ILE B 1 34 ? 7.844 -19.984 7.098 1 96 34 ILE B C 1
ATOM 3118 O O . ILE B 1 34 ? 7.543 -20.891 6.32 1 96 34 ILE B O 1
ATOM 3122 N N . ASP B 1 35 ? 8.023 -20.203 8.398 1 94.94 35 ASP B N 1
ATOM 3123 C CA . ASP B 1 35 ? 7.539 -21.438 9.031 1 94.94 35 ASP B CA 1
ATOM 3124 C C . ASP B 1 35 ? 6.039 -21.344 9.305 1 94.94 35 ASP B C 1
ATOM 3126 O O . ASP B 1 35 ? 5.617 -20.75 10.297 1 94.94 35 ASP B O 1
ATOM 3130 N N . SER B 1 36 ? 5.266 -21.938 8.484 1 94.06 36 SER B N 1
ATOM 3131 C CA . SER B 1 36 ? 3.814 -21.781 8.461 1 94.06 36 SER B CA 1
ATOM 3132 C C . SER B 1 36 ? 3.174 -22.344 9.727 1 94.06 36 SER B C 1
ATOM 3134 O O . SER B 1 36 ? 1.999 -22.094 9.992 1 94.06 36 SER B O 1
ATOM 3136 N N . ARG B 1 37 ? 3.928 -23.125 10.531 1 93.81 37 ARG B N 1
ATOM 3137 C CA . ARG B 1 37 ? 3.396 -23.734 11.742 1 93.81 37 ARG B CA 1
ATOM 3138 C C . ARG B 1 37 ? 3.459 -22.75 12.914 1 93.81 37 ARG B C 1
ATOM 3140 O O . ARG B 1 37 ? 2.771 -22.938 13.922 1 93.81 37 ARG B O 1
ATOM 3147 N N . LYS B 1 38 ? 4.305 -21.766 12.75 1 93.75 38 LYS B N 1
ATOM 3148 C CA . LYS B 1 38 ? 4.535 -20.828 13.844 1 93.75 38 LYS B CA 1
ATOM 3149 C C . LYS B 1 38 ? 3.846 -19.484 13.57 1 93.75 38 LYS B C 1
ATOM 3151 O O . LYS B 1 38 ? 3.539 -19.172 12.422 1 93.75 38 LYS B O 1
ATOM 3156 N N . ARG B 1 39 ? 3.691 -18.797 14.633 1 91.25 39 ARG B N 1
ATOM 3157 C CA . ARG B 1 39 ? 3.09 -17.484 14.516 1 91.25 39 ARG B CA 1
ATOM 3158 C C . ARG B 1 39 ? 4.066 -16.484 13.898 1 91.25 39 ARG B C 1
ATOM 3160 O O . ARG B 1 39 ? 5.238 -16.438 14.273 1 91.25 39 ARG B O 1
ATOM 3167 N N . LEU B 1 40 ? 3.531 -15.797 12.93 1 88.81 40 LEU B N 1
ATOM 3168 C CA . LEU B 1 40 ? 4.312 -14.719 12.344 1 88.81 40 LEU B CA 1
ATOM 3169 C C . LEU B 1 40 ? 4.293 -13.477 13.234 1 88.81 40 LEU B C 1
ATOM 3171 O O . LEU B 1 40 ? 3.232 -13.07 13.711 1 88.81 40 LEU B O 1
ATOM 3175 N N . GLU B 1 41 ? 5.41 -12.961 13.5 1 82.62 41 GLU B N 1
ATOM 3176 C CA . GLU B 1 41 ? 5.508 -11.758 14.32 1 82.62 41 GLU B CA 1
ATOM 3177 C C . GLU B 1 41 ? 5.586 -10.508 13.445 1 82.62 41 GLU B C 1
ATOM 3179 O O . GLU B 1 41 ? 6.133 -10.547 12.344 1 82.62 41 GLU B O 1
ATOM 3184 N N . GLU B 1 42 ? 5.121 -9.43 13.992 1 75 42 GLU B N 1
ATOM 3185 C CA . GLU B 1 42 ? 5.012 -8.164 13.281 1 75 42 GLU B CA 1
ATOM 3186 C C . GLU B 1 42 ? 6.371 -7.684 12.781 1 75 42 GLU B C 1
ATOM 3188 O O . GLU B 1 42 ? 6.469 -7.062 11.727 1 75 42 GLU B O 1
ATOM 3193 N N . ALA B 1 43 ? 7.266 -8.008 13.422 1 73.56 43 ALA B N 1
ATOM 3194 C CA . ALA B 1 43 ? 8.586 -7.441 13.148 1 73.56 43 ALA B CA 1
ATOM 3195 C C . ALA B 1 43 ? 9.336 -8.273 12.109 1 73.56 43 ALA B C 1
ATOM 3197 O O . ALA B 1 43 ? 10.367 -7.852 11.594 1 73.56 43 ALA B O 1
ATOM 3198 N N . GLN B 1 44 ? 8.734 -9.328 11.695 1 89.19 44 GLN B N 1
ATOM 3199 C CA . GLN B 1 44 ? 9.516 -10.203 10.828 1 89.19 44 GLN B CA 1
ATOM 3200 C C . GLN B 1 44 ? 9.617 -9.641 9.414 1 89.19 44 GLN B C 1
ATOM 3202 O O . GLN B 1 44 ? 8.633 -9.133 8.867 1 89.19 44 GLN B O 1
ATOM 3207 N N . VAL B 1 45 ? 10.844 -9.695 8.883 1 93.94 45 VAL B N 1
ATOM 3208 C CA . VAL B 1 45 ? 11.18 -9.258 7.531 1 93.94 45 VAL B CA 1
ATOM 3209 C C . VAL B 1 45 ? 11.805 -10.414 6.758 1 93.94 45 VAL B C 1
ATOM 3211 O O . VAL B 1 45 ? 12.57 -11.203 7.32 1 93.94 45 VAL B O 1
ATOM 3214 N N . PHE B 1 46 ? 11.516 -10.508 5.484 1 96.94 46 PHE B N 1
ATOM 3215 C CA . PHE B 1 46 ? 12.023 -11.586 4.645 1 96.94 46 PHE B CA 1
ATOM 3216 C C . PHE B 1 46 ? 12.852 -11.023 3.494 1 96.94 46 PHE B C 1
ATOM 3218 O O . PHE B 1 46 ? 12.469 -10.039 2.867 1 96.94 46 PHE B O 1
ATOM 3225 N N . THR B 1 47 ? 13.938 -11.711 3.23 1 97.25 47 THR B N 1
ATOM 3226 C CA . THR B 1 47 ? 14.93 -11.148 2.324 1 97.25 47 THR B CA 1
ATOM 3227 C C . THR B 1 47 ? 15.125 -12.047 1.105 1 97.25 47 THR B C 1
ATOM 3229 O O . THR B 1 47 ? 15.18 -13.273 1.234 1 97.25 47 THR B O 1
ATOM 3232 N N . LEU B 1 48 ? 15.203 -11.469 -0.035 1 97.25 48 LEU B N 1
ATOM 3233 C CA . LEU B 1 48 ? 15.641 -12.117 -1.268 1 97.25 48 LEU B CA 1
ATOM 3234 C C . LEU B 1 48 ? 16.812 -11.367 -1.887 1 97.25 48 LEU B C 1
ATOM 3236 O O . LEU B 1 48 ? 16.688 -10.188 -2.225 1 97.25 48 LEU B O 1
ATOM 3240 N N . THR B 1 49 ? 17.922 -12.047 -1.98 1 96.5 49 THR B N 1
ATOM 3241 C CA . THR B 1 49 ? 19.078 -11.414 -2.594 1 96.5 49 THR B CA 1
ATOM 3242 C C . THR B 1 49 ? 19.078 -11.617 -4.109 1 96.5 49 THR B C 1
ATOM 3244 O O . THR B 1 49 ? 18.406 -12.523 -4.613 1 96.5 49 THR B O 1
ATOM 3247 N N . VAL B 1 50 ? 19.812 -10.742 -4.727 1 94.12 50 VAL B N 1
ATOM 3248 C CA . VAL B 1 50 ? 19.969 -10.844 -6.172 1 94.12 50 VAL B CA 1
ATOM 3249 C C . VAL B 1 50 ? 20.578 -12.203 -6.527 1 94.12 50 VAL B C 1
ATOM 3251 O O . VAL B 1 50 ? 20.172 -12.836 -7.504 1 94.12 50 VAL B O 1
ATOM 3254 N N . GLU B 1 51 ? 21.531 -12.602 -5.789 1 93.12 51 GLU B N 1
ATOM 3255 C CA . GLU B 1 51 ? 22.172 -13.891 -6.016 1 93.12 51 GLU B CA 1
ATOM 3256 C C . GLU B 1 51 ? 21.188 -15.039 -5.898 1 93.12 51 GLU B C 1
ATOM 3258 O O . GLU B 1 51 ? 21.156 -15.938 -6.746 1 93.12 51 GLU B O 1
ATOM 3263 N N . GLN B 1 52 ? 20.406 -15.016 -4.891 1 94.06 52 GLN B N 1
ATOM 3264 C CA . GLN B 1 52 ? 19.391 -16.047 -4.707 1 94.06 52 GLN B CA 1
ATOM 3265 C C . GLN B 1 52 ? 18.406 -16.047 -5.871 1 94.06 52 GLN B C 1
ATOM 3267 O O . GLN B 1 52 ? 18.047 -17.109 -6.383 1 94.06 52 GLN B O 1
ATOM 3272 N N . ALA B 1 53 ? 17.969 -14.883 -6.25 1 93.62 53 ALA B N 1
ATOM 3273 C CA . ALA B 1 53 ? 17.031 -14.766 -7.367 1 93.62 53 ALA B CA 1
ATOM 3274 C C . ALA B 1 53 ? 17.641 -15.32 -8.648 1 93.62 53 ALA B C 1
ATOM 3276 O O . ALA B 1 53 ? 16.969 -16.031 -9.406 1 93.62 53 ALA B O 1
ATOM 3277 N N . ARG B 1 54 ? 18.859 -14.984 -8.828 1 90.94 54 ARG B N 1
ATOM 3278 C CA . ARG B 1 54 ? 19.562 -15.461 -10.008 1 90.94 54 ARG B CA 1
ATOM 3279 C C . ARG B 1 54 ? 19.625 -16.984 -10.023 1 90.94 54 ARG B C 1
ATOM 3281 O O . ARG B 1 54 ? 19.375 -17.625 -11.047 1 90.94 54 ARG B O 1
ATOM 3288 N N . ASP B 1 55 ? 19.969 -17.531 -8.977 1 90.88 55 ASP B N 1
ATOM 3289 C CA . ASP B 1 55 ? 20.125 -18.969 -8.852 1 90.88 55 ASP B CA 1
ATOM 3290 C C . ASP B 1 55 ? 18.781 -19.688 -9.078 1 90.88 55 ASP B C 1
ATOM 3292 O O . ASP B 1 55 ? 18.75 -20.781 -9.641 1 90.88 55 ASP B O 1
ATOM 3296 N N . LEU B 1 56 ? 17.781 -19.016 -8.719 1 91.25 56 LEU B N 1
ATOM 3297 C CA . LEU B 1 56 ? 16.469 -19.672 -8.75 1 91.25 56 LEU B CA 1
ATOM 3298 C C . LEU B 1 56 ? 15.805 -19.484 -10.102 1 91.25 56 LEU B C 1
ATOM 3300 O O . LEU B 1 56 ? 15.242 -20.422 -10.664 1 91.25 56 LEU B O 1
ATOM 3304 N N . PHE B 1 57 ? 15.891 -18.234 -10.602 1 90.81 57 PHE B N 1
ATOM 3305 C CA . PHE B 1 57 ? 14.898 -17.922 -11.617 1 90.81 57 PHE B CA 1
ATOM 3306 C C . PHE B 1 57 ? 15.578 -17.547 -12.938 1 90.81 57 PHE B C 1
ATOM 3308 O O . PHE B 1 57 ? 14.906 -17.359 -13.953 1 90.81 57 PHE B O 1
ATOM 3315 N N . TYR B 1 58 ? 16.781 -17.406 -12.898 1 84.69 58 TYR B N 1
ATOM 3316 C CA . TYR B 1 58 ? 17.453 -16.953 -14.117 1 84.69 58 TYR B CA 1
ATOM 3317 C C . TYR B 1 58 ? 18.328 -18.062 -14.695 1 84.69 58 TYR B C 1
ATOM 3319 O O . TYR B 1 58 ? 18.875 -18.875 -13.953 1 84.69 58 TYR B O 1
ATOM 3327 N N . ASN B 1 59 ? 18.141 -18.016 -16.016 1 75.69 59 ASN B N 1
ATOM 3328 C CA . ASN B 1 59 ? 19.016 -18.906 -16.766 1 75.69 59 ASN B CA 1
ATOM 3329 C C . ASN B 1 59 ? 19.859 -18.141 -17.766 1 75.69 59 ASN B C 1
ATOM 3331 O O . ASN B 1 59 ? 19.422 -17.141 -18.328 1 75.69 59 ASN B O 1
ATOM 3335 N N . GLY B 1 60 ? 21.078 -18.453 -17.75 1 66.81 60 GLY B N 1
ATOM 3336 C CA . GLY B 1 60 ? 21.969 -17.969 -18.781 1 66.81 60 GLY B CA 1
ATOM 3337 C C . GLY B 1 60 ? 22.25 -16.484 -18.703 1 66.81 60 GLY B C 1
ATOM 3338 O O . GLY B 1 60 ? 22.562 -15.969 -17.625 1 66.81 60 GLY B O 1
ATOM 3339 N N . ASN B 1 61 ? 21.984 -15.656 -19.875 1 60.38 61 ASN B N 1
ATOM 3340 C CA . ASN B 1 61 ? 22.469 -14.305 -20.141 1 60.38 61 ASN B CA 1
ATOM 3341 C C . ASN B 1 61 ? 21.609 -13.25 -19.469 1 60.38 61 ASN B C 1
ATOM 3343 O O . ASN B 1 61 ? 22.016 -12.086 -19.375 1 60.38 61 ASN B O 1
ATOM 3347 N N . ASP B 1 62 ? 20.484 -13.594 -18.906 1 68.06 62 ASP B N 1
ATOM 3348 C CA . ASP B 1 62 ? 19.625 -12.539 -18.375 1 68.06 62 ASP B CA 1
ATOM 3349 C C . ASP B 1 62 ? 19.938 -12.258 -16.906 1 68.06 62 ASP B C 1
ATOM 3351 O O . ASP B 1 62 ? 19.281 -11.422 -16.281 1 68.06 62 ASP B O 1
ATOM 3355 N N . GLN B 1 63 ? 21.094 -12.805 -16.453 1 71.44 63 GLN B N 1
ATOM 3356 C CA . GLN B 1 63 ? 21.438 -12.672 -15.055 1 71.44 63 GLN B CA 1
ATOM 3357 C C . GLN B 1 63 ? 21.844 -11.234 -14.719 1 71.44 63 GLN B C 1
ATOM 3359 O O . GLN B 1 63 ? 21.703 -10.797 -13.57 1 71.44 63 GLN B O 1
ATOM 3364 N N . TYR B 1 64 ? 22.109 -10.539 -15.734 1 73.69 64 TYR B N 1
ATOM 3365 C CA . TYR B 1 64 ? 22.562 -9.172 -15.516 1 73.69 64 TYR B CA 1
ATOM 3366 C C . TYR B 1 64 ? 21.391 -8.25 -15.18 1 73.69 64 TYR B C 1
ATOM 3368 O O . TYR B 1 64 ? 21.594 -7.184 -14.586 1 73.69 64 TYR B O 1
ATOM 3376 N N . ASN B 1 65 ? 20.219 -8.711 -15.422 1 86.56 65 ASN B N 1
ATOM 3377 C CA . ASN B 1 65 ? 19.031 -7.902 -15.18 1 86.56 65 ASN B CA 1
ATOM 3378 C C . ASN B 1 65 ? 18.406 -8.211 -13.82 1 86.56 65 ASN B C 1
ATOM 3380 O O . ASN B 1 65 ? 17.469 -7.539 -13.398 1 86.56 65 ASN B O 1
ATOM 3384 N N . ALA B 1 66 ? 19.047 -9.125 -13.156 1 88.19 66 ALA B N 1
ATOM 3385 C CA . ALA B 1 66 ? 18.422 -9.617 -11.938 1 88.19 66 ALA B CA 1
ATOM 3386 C C . ALA B 1 66 ? 18.25 -8.5 -10.914 1 88.19 66 ALA B C 1
ATOM 3388 O O . ALA B 1 66 ? 17.219 -8.406 -10.258 1 88.19 66 ALA B O 1
ATOM 3389 N N . TYR B 1 67 ? 19.219 -7.68 -10.891 1 89.38 67 TYR B N 1
ATOM 3390 C CA . TYR B 1 67 ? 19.172 -6.574 -9.945 1 89.38 67 TYR B CA 1
ATOM 3391 C C . TYR B 1 67 ? 18.016 -5.633 -10.266 1 89.38 67 TYR B C 1
ATOM 3393 O O . TYR B 1 67 ? 17.203 -5.324 -9.398 1 89.38 67 TYR B O 1
ATOM 3401 N N . ARG B 1 68 ? 17.984 -5.215 -11.391 1 90.75 68 ARG B N 1
ATOM 3402 C CA . ARG B 1 68 ? 16.938 -4.312 -11.852 1 90.75 68 ARG B CA 1
ATOM 3403 C C . ARG B 1 68 ? 15.555 -4.961 -11.727 1 90.75 68 ARG B C 1
ATOM 3405 O O . ARG B 1 68 ? 14.609 -4.328 -11.258 1 90.75 68 ARG B O 1
ATOM 3412 N N . ASP B 1 69 ? 15.453 -6.191 -12.148 1 92.25 69 ASP B N 1
ATOM 3413 C CA . ASP B 1 69 ? 14.18 -6.906 -12.109 1 92.25 69 ASP B CA 1
ATOM 3414 C C . ASP B 1 69 ? 13.672 -7.047 -10.68 1 92.25 69 ASP B C 1
ATOM 3416 O O . ASP B 1 69 ? 12.484 -6.852 -10.414 1 92.25 69 ASP B O 1
ATOM 3420 N N . LEU B 1 70 ? 14.602 -7.367 -9.859 1 93.62 70 LEU B N 1
ATOM 3421 C CA . LEU B 1 70 ? 14.234 -7.559 -8.461 1 93.62 70 LEU B CA 1
ATOM 3422 C C . LEU B 1 70 ? 13.742 -6.25 -7.844 1 93.62 70 LEU B C 1
ATOM 3424 O O . LEU B 1 70 ? 12.734 -6.23 -7.141 1 93.62 70 LEU B O 1
ATOM 3428 N N . LYS B 1 71 ? 14.438 -5.215 -8.102 1 92.69 71 LYS B N 1
ATOM 3429 C CA . LYS B 1 71 ? 14.047 -3.908 -7.586 1 92.69 71 LYS B CA 1
ATOM 3430 C C . LYS B 1 71 ? 12.68 -3.49 -8.117 1 92.69 71 LYS B C 1
ATOM 3432 O O . LYS B 1 71 ? 11.797 -3.117 -7.352 1 92.69 71 LYS B O 1
ATOM 3437 N N . THR B 1 72 ? 12.516 -3.592 -9.367 1 94.69 72 THR B N 1
ATOM 3438 C CA . THR B 1 72 ? 11.266 -3.211 -10.008 1 94.69 72 THR B CA 1
ATOM 3439 C C . THR B 1 72 ? 10.117 -4.098 -9.531 1 94.69 72 THR B C 1
ATOM 3441 O O . THR B 1 72 ? 9.016 -3.609 -9.258 1 94.69 72 THR B O 1
ATOM 3444 N N . ALA B 1 73 ? 10.367 -5.328 -9.445 1 95.69 73 ALA B N 1
ATOM 3445 C CA . ALA B 1 73 ? 9.344 -6.281 -9.016 1 95.69 73 ALA B CA 1
ATOM 3446 C C . ALA B 1 73 ? 8.898 -5.996 -7.586 1 95.69 73 ALA B C 1
ATOM 3448 O O . ALA B 1 73 ? 7.703 -6.074 -7.277 1 95.69 73 ALA B O 1
ATOM 3449 N N . SER B 1 74 ? 9.852 -5.691 -6.77 1 95.88 74 SER B N 1
ATOM 3450 C CA . SER B 1 74 ? 9.516 -5.422 -5.375 1 95.88 74 SER B CA 1
ATOM 3451 C C . SER B 1 74 ? 8.695 -4.145 -5.242 1 95.88 74 SER B C 1
ATOM 3453 O O . SER B 1 74 ? 7.766 -4.082 -4.434 1 95.88 74 SER B O 1
ATOM 3455 N N . GLU B 1 75 ? 9.008 -3.182 -6.008 1 94.69 75 GLU B N 1
ATOM 3456 C CA . GLU B 1 75 ? 8.234 -1.939 -6 1 94.69 75 GLU B CA 1
ATOM 3457 C C . GLU B 1 75 ? 6.82 -2.162 -6.52 1 94.69 75 GLU B C 1
ATOM 3459 O O . GLU B 1 75 ? 5.863 -1.605 -5.98 1 94.69 75 GLU B O 1
ATOM 3464 N N . ARG B 1 76 ? 6.723 -2.924 -7.516 1 95.56 76 ARG B N 1
ATOM 3465 C CA . ARG B 1 76 ? 5.406 -3.236 -8.062 1 95.56 76 ARG B CA 1
ATOM 3466 C C . ARG B 1 76 ? 4.59 -4.074 -7.082 1 95.56 76 ARG B C 1
ATOM 3468 O O . ARG B 1 76 ? 3.385 -3.855 -6.926 1 95.56 76 ARG B O 1
ATOM 3475 N N . LEU B 1 77 ? 5.258 -5.008 -6.535 1 96.38 77 LEU B N 1
ATOM 3476 C CA . LEU B 1 77 ? 4.605 -5.844 -5.535 1 96.38 77 LEU B CA 1
ATOM 3477 C C . LEU B 1 77 ? 4.082 -5 -4.379 1 96.38 77 LEU B C 1
ATOM 3479 O O . LEU B 1 77 ? 2.977 -5.238 -3.883 1 96.38 77 LEU B O 1
ATOM 3483 N N . PHE B 1 78 ? 4.863 -4.039 -3.982 1 95.94 78 PHE B N 1
ATOM 3484 C CA . PHE B 1 78 ? 4.484 -3.104 -2.93 1 95.94 78 PHE B CA 1
ATOM 3485 C C . PHE B 1 78 ? 3.184 -2.391 -3.277 1 95.94 78 PHE B C 1
ATOM 3487 O O . PHE B 1 78 ? 2.387 -2.078 -2.393 1 95.94 78 PHE B O 1
ATOM 3494 N N . GLU B 1 79 ? 2.928 -2.213 -4.488 1 94.56 79 GLU B N 1
ATOM 3495 C CA . GLU B 1 79 ? 1.773 -1.444 -4.945 1 94.56 79 GLU B CA 1
ATOM 3496 C C . GLU B 1 79 ? 0.539 -2.33 -5.082 1 94.56 79 GLU B C 1
ATOM 3498 O O . GLU B 1 79 ? -0.583 -1.828 -5.184 1 94.56 79 GLU B O 1
ATOM 3503 N N . ARG B 1 80 ? 0.721 -3.564 -5.129 1 92.19 80 ARG B N 1
ATOM 3504 C CA . ARG B 1 80 ? -0.403 -4.469 -5.348 1 92.19 80 ARG B CA 1
ATOM 3505 C C . ARG B 1 80 ? -1.365 -4.441 -4.164 1 92.19 80 ARG B C 1
ATOM 3507 O O . ARG B 1 80 ? -0.937 -4.418 -3.008 1 92.19 80 ARG B O 1
ATOM 3514 N N . LYS B 1 81 ? -2.57 -4.434 -4.496 1 90.44 81 LYS B N 1
ATOM 3515 C CA . LYS B 1 81 ? -3.6 -4.414 -3.461 1 90.44 81 LYS B CA 1
ATOM 3516 C C . LYS B 1 81 ? -4.543 -5.605 -3.602 1 90.44 81 LYS B C 1
ATOM 3518 O O . LYS B 1 81 ? -4.621 -6.219 -4.668 1 90.44 81 LYS B O 1
ATOM 3523 N N . ILE B 1 82 ? -5.215 -5.977 -2.543 1 84.06 82 ILE B N 1
ATOM 3524 C CA . ILE B 1 82 ? -6.223 -7.027 -2.465 1 84.06 82 ILE B CA 1
ATOM 3525 C C . ILE B 1 82 ? -7.52 -6.461 -1.891 1 84.06 82 ILE B C 1
ATOM 3527 O O . ILE B 1 82 ? -7.5 -5.75 -0.882 1 84.06 82 ILE B O 1
ATOM 3531 N N . ARG B 1 83 ? -8.562 -6.691 -2.602 1 82.81 83 ARG B N 1
ATOM 3532 C CA . ARG B 1 83 ? -9.891 -6.34 -2.107 1 82.81 83 ARG B CA 1
ATOM 3533 C C . ARG B 1 83 ? -10.68 -7.586 -1.717 1 82.81 83 ARG B C 1
ATOM 3535 O O . ARG B 1 83 ? -10.898 -8.477 -2.545 1 82.81 83 ARG B O 1
ATOM 3542 N N . LEU B 1 84 ? -11.109 -7.668 -0.468 1 80.62 84 LEU B N 1
ATOM 3543 C CA . LEU B 1 84 ? -11.844 -8.82 0.034 1 80.62 84 LEU B CA 1
ATOM 3544 C C . LEU B 1 84 ? -13.211 -8.406 0.561 1 80.62 84 LEU B C 1
ATOM 3546 O O . LEU B 1 84 ? -13.328 -7.41 1.281 1 80.62 84 LEU B O 1
ATOM 3550 N N . GLN B 1 85 ? -14.195 -9.156 0.133 1 81.12 85 GLN B N 1
ATOM 3551 C CA . GLN B 1 85 ? -15.523 -8.938 0.699 1 81.12 85 GLN B CA 1
ATOM 3552 C C . GLN B 1 85 ? -15.688 -9.688 2.016 1 81.12 85 GLN B C 1
ATOM 3554 O O . GLN B 1 85 ? -15.453 -10.898 2.08 1 81.12 85 GLN B O 1
ATOM 3559 N N . LEU B 1 86 ? -16.047 -8.945 2.992 1 85.62 86 LEU B N 1
ATOM 3560 C CA . LEU B 1 86 ? -16.266 -9.531 4.309 1 85.62 86 LEU B CA 1
ATOM 3561 C C . LEU B 1 86 ? -17.766 -9.656 4.602 1 85.62 86 LEU B C 1
ATOM 3563 O O . LEU B 1 86 ? -18.594 -9.336 3.756 1 85.62 86 LEU B O 1
ATOM 3567 N N . ASP B 1 87 ? -17.984 -10.297 5.699 1 85.31 87 ASP B N 1
ATOM 3568 C CA . ASP B 1 87 ? -19.375 -10.422 6.109 1 85.31 87 ASP B CA 1
ATOM 3569 C C . ASP B 1 87 ? -20.016 -9.055 6.324 1 85.31 87 ASP B C 1
ATOM 3571 O O . ASP B 1 87 ? -19.312 -8.062 6.543 1 85.31 87 ASP B O 1
ATOM 3575 N N . ASN B 1 88 ? -21.375 -9 6.195 1 90 88 ASN B N 1
ATOM 3576 C CA . ASN B 1 88 ? -22.156 -7.809 6.496 1 90 88 ASN B CA 1
ATOM 3577 C C . ASN B 1 88 ? -21.781 -6.648 5.578 1 90 88 ASN B C 1
ATOM 3579 O O . ASN B 1 88 ? -21.672 -5.508 6.031 1 90 88 ASN B O 1
ATOM 3583 N N . ASP B 1 89 ? -21.375 -6.996 4.328 1 86.81 89 ASP B N 1
ATOM 3584 C CA . ASP B 1 89 ? -21.156 -6.031 3.256 1 86.81 89 ASP B CA 1
ATOM 3585 C C . ASP B 1 89 ? -19.891 -5.211 3.51 1 86.81 89 ASP B C 1
ATOM 3587 O O . ASP B 1 89 ? -19.688 -4.16 2.898 1 86.81 89 ASP B O 1
ATOM 3591 N N . LYS B 1 90 ? -19.156 -5.703 4.457 1 90.31 90 LYS B N 1
ATOM 3592 C CA . LYS B 1 90 ? -17.875 -5.047 4.695 1 90.31 90 LYS B CA 1
ATOM 3593 C C . LYS B 1 90 ? -16.859 -5.402 3.609 1 90.31 90 LYS B C 1
ATOM 3595 O O . LYS B 1 90 ? -16.906 -6.496 3.041 1 90.31 90 LYS B O 1
ATOM 3600 N N . GLU B 1 91 ? -16.062 -4.418 3.348 1 89.25 91 GLU B N 1
ATOM 3601 C CA . GLU B 1 91 ? -15 -4.613 2.359 1 89.25 91 GLU B CA 1
ATOM 3602 C C . GLU B 1 91 ? -13.625 -4.324 2.959 1 89.25 91 GLU B C 1
ATOM 3604 O O . GLU B 1 91 ? -13.422 -3.279 3.574 1 89.25 91 GLU B O 1
ATOM 3609 N N . LEU B 1 92 ? -12.734 -5.23 2.863 1 91 92 LEU B N 1
ATOM 3610 C CA . LEU B 1 92 ? -11.352 -5.062 3.303 1 91 92 LEU B CA 1
ATOM 3611 C C . LEU B 1 92 ? -10.438 -4.758 2.119 1 91 92 LEU B C 1
ATOM 3613 O O . LEU B 1 92 ? -10.398 -5.523 1.151 1 91 92 LEU B O 1
ATOM 3617 N N . LEU B 1 93 ? -9.82 -3.621 2.176 1 92.5 93 LEU B N 1
ATOM 3618 C CA . LEU B 1 93 ? -8.734 -3.271 1.274 1 92.5 93 LEU B CA 1
ATOM 3619 C C . LEU B 1 93 ? -7.379 -3.467 1.954 1 92.5 93 LEU B C 1
ATOM 3621 O O . LEU B 1 93 ? -7.09 -2.822 2.965 1 92.5 93 LEU B O 1
ATOM 3625 N N . THR B 1 94 ? -6.578 -4.371 1.466 1 93.12 94 THR B N 1
ATOM 3626 C CA . THR B 1 94 ? -5.266 -4.645 2.045 1 93.12 94 THR B CA 1
ATOM 3627 C C . THR B 1 94 ? -4.254 -4.98 0.953 1 93.12 94 THR B C 1
ATOM 3629 O O . THR B 1 94 ? -4.512 -4.754 -0.231 1 93.12 94 THR B O 1
ATOM 3632 N N . ARG B 1 95 ? -3.027 -5.312 1.433 1 93.56 95 ARG B N 1
ATOM 3633 C CA . ARG B 1 95 ? -1.943 -5.652 0.516 1 93.56 95 ARG B CA 1
ATOM 3634 C C . ARG B 1 95 ? -1.219 -6.914 0.969 1 93.56 95 ARG B C 1
ATOM 3636 O O . ARG B 1 95 ? -1.402 -7.371 2.1 1 93.56 95 ARG B O 1
ATOM 3643 N N . PHE B 1 96 ? -0.399 -7.48 -0.006 1 93.5 96 PHE B N 1
ATOM 3644 C CA . PHE B 1 96 ? 0.472 -8.578 0.387 1 93.5 96 PHE B CA 1
ATOM 3645 C C . PHE B 1 96 ? 1.626 -8.078 1.247 1 93.5 96 PHE B C 1
ATOM 3647 O O . PHE B 1 96 ? 1.968 -8.695 2.258 1 93.5 96 PHE B O 1
ATOM 3654 N N . VAL B 1 97 ? 2.059 -6.922 0.821 1 95.5 97 VAL B N 1
ATOM 3655 C CA . VAL B 1 97 ? 3.303 -6.406 1.38 1 95.5 97 VAL B CA 1
ATOM 3656 C C . VAL B 1 97 ? 3.09 -4.98 1.885 1 95.5 97 VAL B C 1
ATOM 3658 O O . VAL B 1 97 ? 2.617 -4.117 1.143 1 95.5 97 VAL B O 1
ATOM 3661 N N . GLN B 1 98 ? 3.463 -4.758 3.131 1 94 98 GLN B N 1
ATOM 3662 C CA . GLN B 1 98 ? 3.24 -3.424 3.684 1 94 98 GLN B CA 1
ATOM 3663 C C . GLN B 1 98 ? 4.488 -2.557 3.545 1 94 98 GLN B C 1
ATOM 3665 O O . GLN B 1 98 ? 4.402 -1.328 3.586 1 94 98 GLN B O 1
ATOM 3670 N N . SER B 1 99 ? 5.668 -3.188 3.389 1 95.5 99 SER B N 1
ATOM 3671 C CA . SER B 1 99 ? 6.863 -2.369 3.219 1 95.5 99 SER B CA 1
ATOM 3672 C C . SER B 1 99 ? 7.961 -3.141 2.494 1 95.5 99 SER B C 1
ATOM 3674 O O . SER B 1 99 ? 7.98 -4.371 2.512 1 95.5 99 SER B O 1
ATOM 3676 N N . VAL B 1 100 ? 8.781 -2.385 1.86 1 96.19 100 VAL B N 1
ATOM 3677 C CA . VAL B 1 100 ? 9.93 -2.908 1.136 1 96.19 100 VAL B CA 1
ATOM 3678 C C . VAL B 1 100 ? 11.172 -2.09 1.479 1 96.19 100 VAL B C 1
ATOM 3680 O O . VAL B 1 100 ? 11.117 -0.859 1.53 1 96.19 100 VAL B O 1
ATOM 3683 N N . ILE B 1 101 ? 12.266 -2.717 1.804 1 94.5 101 ILE B N 1
ATOM 3684 C CA . ILE B 1 101 ? 13.562 -2.072 1.944 1 94.5 101 ILE B CA 1
ATOM 3685 C C . ILE B 1 101 ? 14.516 -2.594 0.873 1 94.5 101 ILE B C 1
ATOM 3687 O O . ILE B 1 101 ? 14.797 -3.795 0.809 1 94.5 101 ILE B O 1
ATOM 3691 N N . PHE B 1 102 ? 14.945 -1.722 0.097 1 92.75 102 PHE B N 1
ATOM 3692 C CA . PHE B 1 102 ? 15.977 -2.066 -0.877 1 92.75 102 PHE B CA 1
ATOM 3693 C C . PHE B 1 102 ? 17.359 -1.769 -0.325 1 92.75 102 PHE B C 1
ATOM 3695 O O . PHE B 1 102 ? 17.625 -0.657 0.138 1 92.75 102 PHE B O 1
ATOM 3702 N N . ASP B 1 103 ? 18.188 -2.734 -0.387 1 94.19 103 ASP B N 1
ATOM 3703 C CA . ASP B 1 103 ? 19.578 -2.621 0.043 1 94.19 103 ASP B CA 1
ATOM 3704 C C . ASP B 1 103 ? 20.531 -2.764 -1.141 1 94.19 103 ASP B C 1
ATOM 3706 O O . ASP B 1 103 ? 20.953 -3.875 -1.482 1 94.19 103 ASP B O 1
ATOM 3710 N N . PRO B 1 104 ? 20.938 -1.681 -1.646 1 90.56 104 PRO B N 1
ATOM 3711 C CA . PRO B 1 104 ? 21.797 -1.763 -2.83 1 90.56 104 PRO B CA 1
ATOM 3712 C C . PRO B 1 104 ? 23.156 -2.404 -2.533 1 90.56 104 PRO B C 1
ATOM 3714 O O . PRO B 1 104 ? 23.75 -3.035 -3.41 1 90.56 104 PRO B O 1
ATOM 3717 N N . ASN B 1 105 ? 23.672 -2.209 -1.379 1 92.25 105 ASN B N 1
ATOM 3718 C CA . ASN B 1 105 ? 24.969 -2.768 -1.024 1 92.25 105 ASN B CA 1
ATOM 3719 C C . ASN B 1 105 ? 24.922 -4.293 -0.947 1 92.25 105 ASN B C 1
ATOM 3721 O O . ASN B 1 105 ? 25.844 -4.969 -1.404 1 92.25 105 ASN B O 1
ATOM 3725 N N . ALA B 1 106 ? 23.891 -4.777 -0.405 1 92.06 106 ALA B N 1
ATOM 3726 C CA . ALA B 1 106 ? 23.734 -6.227 -0.291 1 92.06 106 ALA B CA 1
ATOM 3727 C C . ALA B 1 106 ? 23.094 -6.812 -1.546 1 92.06 106 ALA B C 1
ATOM 3729 O O . ALA B 1 106 ? 23.078 -8.031 -1.732 1 92.06 106 ALA B O 1
ATOM 3730 N N . GLY B 1 107 ? 22.609 -5.949 -2.42 1 92.19 107 GLY B N 1
ATOM 3731 C CA . GLY B 1 107 ? 21.828 -6.453 -3.539 1 92.19 107 GLY B CA 1
ATOM 3732 C C . GLY B 1 107 ? 20.625 -7.277 -3.109 1 92.19 107 GLY B C 1
ATOM 3733 O O . GLY B 1 107 ? 20.453 -8.414 -3.555 1 92.19 107 GLY B O 1
ATOM 3734 N N . ALA B 1 108 ? 19.891 -6.73 -2.246 1 95.94 108 ALA B N 1
ATOM 3735 C CA . ALA B 1 108 ? 18.797 -7.5 -1.646 1 95.94 108 ALA B CA 1
ATOM 3736 C C . ALA B 1 108 ? 17.547 -6.645 -1.471 1 95.94 108 ALA B C 1
ATOM 3738 O O . ALA B 1 108 ? 17.641 -5.418 -1.376 1 95.94 108 ALA B O 1
ATOM 3739 N N . VAL B 1 109 ? 16.469 -7.32 -1.502 1 96.56 109 VAL B N 1
ATOM 3740 C CA . VAL B 1 109 ? 15.195 -6.711 -1.147 1 96.56 109 VAL B CA 1
ATOM 3741 C C . VAL B 1 109 ? 14.641 -7.363 0.121 1 96.56 109 VAL B C 1
ATOM 3743 O O . VAL B 1 109 ? 14.711 -8.586 0.277 1 96.56 109 VAL B O 1
ATOM 3746 N N . ASN B 1 110 ? 14.195 -6.535 1.011 1 96.75 110 ASN B N 1
ATOM 3747 C CA . ASN B 1 110 ? 13.539 -6.977 2.24 1 96.75 110 ASN B CA 1
ATOM 3748 C C . ASN B 1 110 ? 12.062 -6.598 2.258 1 96.75 110 ASN B C 1
ATOM 3750 O O . ASN B 1 110 ? 11.711 -5.438 2.041 1 96.75 110 ASN B O 1
ATOM 3754 N N . ILE B 1 111 ? 11.242 -7.594 2.518 1 96.75 111 ILE B N 1
ATOM 3755 C CA . ILE B 1 111 ? 9.812 -7.309 2.469 1 96.75 111 ILE B CA 1
ATOM 3756 C C . ILE B 1 111 ? 9.18 -7.625 3.822 1 96.75 111 ILE B C 1
ATOM 3758 O O . ILE B 1 111 ? 9.609 -8.547 4.516 1 96.75 111 ILE B O 1
ATOM 3762 N N . ARG B 1 112 ? 8.203 -6.863 4.172 1 95.69 112 ARG B N 1
ATOM 3763 C CA . ARG B 1 112 ? 7.309 -7.137 5.293 1 95.69 112 ARG B CA 1
ATOM 3764 C C . ARG B 1 112 ? 5.883 -7.383 4.809 1 95.69 112 ARG B C 1
ATOM 3766 O O . ARG B 1 112 ? 5.32 -6.566 4.074 1 95.69 112 ARG B O 1
ATOM 3773 N N . PHE B 1 113 ? 5.359 -8.492 5.262 1 94.81 113 PHE B N 1
ATOM 3774 C CA . PHE B 1 113 ? 3.996 -8.812 4.855 1 94.81 113 PHE B CA 1
ATOM 3775 C C . PHE B 1 113 ? 2.988 -7.98 5.645 1 94.81 113 PHE B C 1
ATOM 3777 O O . PHE B 1 113 ? 3.254 -7.586 6.781 1 94.81 113 PHE B O 1
ATOM 3784 N N . ALA B 1 114 ? 1.898 -7.73 4.996 1 93.44 114 ALA B N 1
ATOM 3785 C CA . ALA B 1 114 ? 0.809 -7.031 5.672 1 93.44 114 ALA B CA 1
ATOM 3786 C C . ALA B 1 114 ? 0.17 -7.914 6.738 1 93.44 114 ALA B C 1
ATOM 3788 O O . ALA B 1 114 ? 0.061 -9.133 6.562 1 93.44 114 ALA B O 1
ATOM 3789 N N . THR B 1 115 ? -0.33 -7.324 7.762 1 91.56 115 THR B N 1
ATOM 3790 C CA . THR B 1 115 ? -0.873 -8.039 8.914 1 91.56 115 THR B CA 1
ATOM 3791 C C . THR B 1 115 ? -2.08 -8.883 8.508 1 91.56 115 THR B C 1
ATOM 3793 O O . THR B 1 115 ? -2.254 -10 9 1 91.56 115 THR B O 1
ATOM 3796 N N . ASP B 1 116 ? -2.861 -8.406 7.637 1 91.06 116 ASP B N 1
ATOM 3797 C CA . ASP B 1 116 ? -4.098 -9.07 7.25 1 91.06 116 ASP B CA 1
ATOM 3798 C C . ASP B 1 116 ? -3.811 -10.367 6.488 1 91.06 116 ASP B C 1
ATOM 3800 O O . ASP B 1 116 ? -4.699 -11.203 6.32 1 91.06 116 ASP B O 1
ATOM 3804 N N . ILE B 1 117 ? -2.615 -10.578 6.078 1 91 117 ILE B N 1
ATOM 3805 C CA . ILE B 1 117 ? -2.303 -11.766 5.293 1 91 117 ILE B CA 1
ATOM 3806 C C . ILE B 1 117 ? -1.706 -12.836 6.203 1 91 117 ILE B C 1
ATOM 3808 O O . ILE B 1 117 ? -1.6 -14.008 5.812 1 91 117 ILE B O 1
ATOM 3812 N N . TYR B 1 118 ? -1.39 -12.492 7.406 1 92.31 118 TYR B N 1
ATOM 3813 C CA . TYR B 1 118 ? -0.723 -13.391 8.336 1 92.31 118 TYR B CA 1
ATOM 3814 C C . TYR B 1 118 ? -1.52 -14.68 8.516 1 92.31 118 TYR B C 1
ATOM 3816 O O . TYR B 1 118 ? -0.961 -15.773 8.445 1 92.31 118 TYR B O 1
ATOM 3824 N N . PRO B 1 119 ? -2.807 -14.531 8.648 1 91.5 119 PRO B N 1
ATOM 3825 C CA . PRO B 1 119 ? -3.572 -15.758 8.883 1 91.5 119 PRO B CA 1
ATOM 3826 C C . PRO B 1 119 ? -3.516 -16.719 7.707 1 91.5 119 PRO B C 1
ATOM 3828 O O . PRO B 1 119 ? -3.834 -17.906 7.855 1 91.5 119 PRO B O 1
ATOM 3831 N N . TYR B 1 120 ? -3.084 -16.25 6.625 1 93.31 120 TYR B N 1
ATOM 3832 C CA . TYR B 1 120 ? -3.057 -17.094 5.43 1 93.31 120 TYR B CA 1
ATOM 3833 C C . TYR B 1 120 ? -1.657 -17.641 5.184 1 93.31 120 TYR B C 1
ATOM 3835 O O . TYR B 1 120 ? -1.448 -18.438 4.258 1 93.31 120 TYR B O 1
ATOM 3843 N N . LEU B 1 121 ? -0.717 -17.281 6.035 1 95.38 121 LEU B N 1
ATOM 3844 C CA . LEU B 1 121 ? 0.666 -17.703 5.824 1 95.38 121 LEU B CA 1
ATOM 3845 C C . LEU B 1 121 ? 1.227 -18.375 7.074 1 95.38 121 LEU B C 1
ATOM 3847 O O . LEU B 1 121 ? 2.275 -19.016 7.02 1 95.38 121 LEU B O 1
ATOM 3851 N N . SER B 1 122 ? 0.55 -18.188 8.195 1 94.5 122 SER B N 1
ATOM 3852 C CA . SER B 1 122 ? 1.115 -18.625 9.469 1 94.5 122 SER B CA 1
ATOM 3853 C C . SER B 1 122 ? 0.091 -19.391 10.297 1 94.5 122 SER B C 1
ATOM 3855 O O . SER B 1 122 ? -1.115 -19.25 10.078 1 94.5 122 SER B O 1
ATOM 3857 N N . GLU B 1 123 ? 0.6 -20.219 11.172 1 94.94 123 GLU B N 1
ATOM 3858 C CA . GLU B 1 123 ? -0.224 -21.047 12.055 1 94.94 123 GLU B CA 1
ATOM 3859 C C . GLU B 1 123 ? -1.248 -21.859 11.258 1 94.94 123 GLU B C 1
ATOM 3861 O O . GLU B 1 123 ? -2.432 -21.875 11.602 1 94.94 123 GLU B O 1
ATOM 3866 N N . LEU B 1 124 ? -0.727 -22.359 10.211 1 94.56 124 LEU B N 1
ATOM 3867 C CA . LEU B 1 124 ? -1.593 -23.156 9.359 1 94.56 124 LEU B CA 1
ATOM 3868 C C . LEU B 1 124 ? -1.632 -24.609 9.828 1 94.56 124 LEU B C 1
ATOM 3870 O O . LEU B 1 124 ? -0.59 -25.266 9.93 1 94.56 124 LEU B O 1
ATOM 3874 N N . GLU B 1 125 ? -2.773 -25.078 10.18 1 93.12 125 GLU B N 1
ATOM 3875 C CA . GLU B 1 125 ? -2.928 -26.469 10.625 1 93.12 125 GLU B CA 1
ATOM 3876 C C . GLU B 1 125 ? -3.668 -27.297 9.586 1 93.12 125 GLU B C 1
ATOM 3878 O O . GLU B 1 125 ? -3.334 -28.469 9.375 1 93.12 125 GLU B O 1
ATOM 3883 N N . LYS B 1 126 ? -4.676 -26.625 9.039 1 92 126 LYS B N 1
ATOM 3884 C CA . LYS B 1 126 ? -5.469 -27.312 8.023 1 92 126 LYS B CA 1
ATOM 3885 C C . LYS B 1 126 ? -5.801 -26.375 6.863 1 92 126 LYS B C 1
ATOM 3887 O O . LYS B 1 126 ? -5.559 -25.156 6.949 1 92 126 LYS B O 1
ATOM 3892 N N . ASN B 1 127 ? -6.145 -27 5.695 1 93.94 127 ASN B N 1
ATOM 3893 C CA . ASN B 1 127 ? -6.641 -26.25 4.543 1 93.94 127 ASN B CA 1
ATOM 3894 C C . ASN B 1 127 ? -5.559 -25.359 3.939 1 93.94 127 ASN B C 1
ATOM 3896 O O . ASN B 1 127 ? -5.77 -24.156 3.742 1 93.94 127 ASN B O 1
ATOM 3900 N N . PHE B 1 128 ? -4.453 -25.984 3.848 1 96.56 128 PHE B N 1
ATOM 3901 C CA . PHE B 1 128 ? -3.369 -25.234 3.227 1 96.56 128 PHE B CA 1
ATOM 3902 C C . PHE B 1 128 ? -2.777 -26 2.053 1 96.56 128 PHE B C 1
ATOM 3904 O O . PHE B 1 128 ? -3.027 -27.203 1.9 1 96.56 128 PHE B O 1
ATOM 3911 N N . THR B 1 129 ? -2.115 -25.312 1.163 1 97.12 129 THR B N 1
ATOM 3912 C CA . THR B 1 129 ? -1.374 -25.828 0.014 1 97.12 129 THR B CA 1
ATOM 3913 C C . THR B 1 129 ? 0.129 -25.703 0.246 1 97.12 129 THR B C 1
ATOM 3915 O O . THR B 1 129 ? 0.608 -24.703 0.771 1 97.12 129 THR B O 1
ATOM 3918 N N . LYS B 1 130 ? 0.806 -26.781 -0.053 1 97.25 130 LYS B N 1
ATOM 3919 C CA . LYS B 1 130 ? 2.25 -26.812 0.162 1 97.25 130 LYS B CA 1
ATOM 3920 C C . LYS B 1 130 ? 2.971 -27.422 -1.038 1 97.25 130 LYS B C 1
ATOM 3922 O O . LYS B 1 130 ? 2.516 -28.422 -1.604 1 97.25 130 LYS B O 1
ATOM 3927 N N . TYR B 1 131 ? 4.059 -26.828 -1.446 1 96.69 131 TYR B N 1
ATOM 3928 C CA . TYR B 1 131 ? 4.914 -27.344 -2.514 1 96.69 131 TYR B CA 1
ATOM 3929 C C . TYR B 1 131 ? 6.324 -26.781 -2.395 1 96.69 131 TYR B C 1
ATOM 3931 O O . TYR B 1 131 ? 6.551 -25.797 -1.671 1 96.69 131 TYR B O 1
ATOM 3939 N N . ARG B 1 132 ? 7.25 -27.375 -3.066 1 96.38 132 ARG B N 1
ATOM 3940 C CA . ARG B 1 132 ? 8.617 -26.875 -3.072 1 96.38 132 ARG B CA 1
ATOM 3941 C C . ARG B 1 132 ? 8.773 -25.719 -4.055 1 96.38 132 ARG B C 1
ATOM 3943 O O . ARG B 1 132 ? 8.219 -25.766 -5.156 1 96.38 132 ARG B O 1
ATOM 3950 N N . LEU B 1 133 ? 9.531 -24.719 -3.627 1 96.38 133 LEU B N 1
ATOM 3951 C CA . LEU B 1 133 ? 9.805 -23.578 -4.492 1 96.38 133 LEU B CA 1
ATOM 3952 C C . LEU B 1 133 ? 10.414 -24.031 -5.816 1 96.38 133 LEU B C 1
ATOM 3954 O O . LEU B 1 133 ? 10.109 -23.469 -6.871 1 96.38 133 LEU B O 1
ATOM 3958 N N . ALA B 1 134 ? 11.188 -25.047 -5.859 1 94.62 134 ALA B N 1
ATOM 3959 C CA . ALA B 1 134 ? 11.875 -25.609 -7.027 1 94.62 134 ALA B CA 1
ATOM 3960 C C . ALA B 1 134 ? 10.867 -26.031 -8.102 1 94.62 134 ALA B C 1
ATOM 3962 O O . ALA B 1 134 ? 11.188 -26.016 -9.289 1 94.62 134 ALA B O 1
ATOM 3963 N N . ASN B 1 135 ? 9.648 -26.344 -7.633 1 95.19 135 ASN B N 1
ATOM 3964 C CA . ASN B 1 135 ? 8.648 -26.875 -8.555 1 95.19 135 ASN B CA 1
ATOM 3965 C C . ASN B 1 135 ? 8.195 -25.812 -9.547 1 95.19 135 ASN B C 1
ATOM 3967 O O . ASN B 1 135 ? 7.629 -26.125 -10.602 1 95.19 135 ASN B O 1
ATOM 3971 N N . ILE B 1 136 ? 8.398 -24.531 -9.188 1 95.44 136 ILE B N 1
ATOM 3972 C CA . ILE B 1 136 ? 7.816 -23.516 -10.047 1 95.44 136 ILE B CA 1
ATOM 3973 C C . ILE B 1 136 ? 8.922 -22.719 -10.734 1 95.44 136 ILE B C 1
ATOM 3975 O O . ILE B 1 136 ? 8.648 -21.797 -11.508 1 95.44 136 ILE B O 1
ATOM 3979 N N . VAL B 1 137 ? 10.133 -23.016 -10.516 1 93.69 137 VAL B N 1
ATOM 3980 C CA . VAL B 1 137 ? 11.258 -22.203 -10.984 1 93.69 137 VAL B CA 1
ATOM 3981 C C . VAL B 1 137 ? 11.32 -22.25 -12.508 1 93.69 137 VAL B C 1
ATOM 3983 O O . VAL B 1 137 ? 11.727 -21.266 -13.141 1 93.69 137 VAL B O 1
ATOM 3986 N N . GLN B 1 138 ? 10.883 -23.344 -13.094 1 93.38 138 GLN B N 1
ATOM 3987 C CA . GLN B 1 138 ? 10.984 -23.5 -14.539 1 93.38 138 GLN B CA 1
ATOM 3988 C C . GLN B 1 138 ? 9.727 -23 -15.234 1 93.38 138 GLN B C 1
ATOM 3990 O O . GLN B 1 138 ? 9.664 -22.969 -16.469 1 93.38 138 GLN B O 1
ATOM 3995 N N . LEU B 1 139 ? 8.781 -22.672 -14.477 1 96.25 139 LEU B N 1
ATOM 3996 C CA . LEU B 1 139 ? 7.559 -22.125 -15.047 1 96.25 139 LEU B CA 1
ATOM 3997 C C . LEU B 1 139 ? 7.715 -20.625 -15.312 1 96.25 139 LEU B C 1
ATOM 3999 O O . LEU B 1 139 ? 7.66 -19.812 -14.383 1 96.25 139 LEU B O 1
ATOM 4003 N N . THR B 1 140 ? 7.758 -20.234 -16.547 1 92.94 140 THR B N 1
ATOM 4004 C CA . THR B 1 140 ? 8.078 -18.859 -16.891 1 92.94 140 THR B CA 1
ATOM 4005 C C . THR B 1 140 ? 6.805 -18.031 -17.062 1 92.94 140 THR B C 1
ATOM 4007 O O . THR B 1 140 ? 6.844 -16.797 -17 1 92.94 140 THR B O 1
ATOM 4010 N N . SER B 1 141 ? 5.727 -18.734 -17.281 1 94.62 141 SER B N 1
ATOM 4011 C CA . SER B 1 141 ? 4.449 -18.031 -17.391 1 94.62 141 SER B CA 1
ATOM 4012 C C . SER B 1 141 ? 3.824 -17.797 -16.016 1 94.62 141 SER B C 1
ATOM 4014 O O . SER B 1 141 ? 3.752 -18.719 -15.195 1 94.62 141 SER B O 1
ATOM 4016 N N . VAL B 1 142 ? 3.381 -16.531 -15.844 1 95.12 142 VAL B N 1
ATOM 4017 C CA . VAL B 1 142 ? 2.707 -16.203 -14.594 1 95.12 142 VAL B CA 1
ATOM 4018 C C . VAL B 1 142 ? 1.465 -17.078 -14.43 1 95.12 142 VAL B C 1
ATOM 4020 O O . VAL B 1 142 ? 1.125 -17.484 -13.312 1 95.12 142 VAL B O 1
ATOM 4023 N N . TYR B 1 143 ? 0.879 -17.5 -15.5 1 96.75 143 TYR B N 1
ATOM 4024 C CA . TYR B 1 143 ? -0.348 -18.281 -15.469 1 96.75 143 TYR B CA 1
ATOM 4025 C C . TYR B 1 143 ? -0.046 -19.75 -15.18 1 96.75 143 TYR B C 1
ATOM 4027 O O . TYR B 1 143 ? -0.865 -20.453 -14.578 1 96.75 143 TYR B O 1
ATOM 4035 N N . ALA B 1 144 ? 1.116 -20.172 -15.586 1 97.69 144 ALA B N 1
ATOM 4036 C CA . ALA B 1 144 ? 1.524 -21.531 -15.273 1 97.69 144 ALA B CA 1
ATOM 4037 C C . ALA B 1 144 ? 1.708 -21.719 -13.766 1 97.69 144 ALA B C 1
ATOM 4039 O O . ALA B 1 144 ? 1.26 -22.719 -13.203 1 97.69 144 ALA B O 1
ATOM 4040 N N . VAL B 1 145 ? 2.309 -20.734 -13.172 1 97.25 145 VAL B N 1
ATOM 4041 C CA . VAL B 1 145 ? 2.52 -20.812 -11.727 1 97.25 145 VAL B CA 1
ATOM 4042 C C . VAL B 1 145 ? 1.173 -20.781 -11.008 1 97.25 145 VAL B C 1
ATOM 4044 O O . VAL B 1 145 ? 0.931 -21.594 -10.102 1 97.25 145 VAL B O 1
ATOM 4047 N N . ARG B 1 146 ? 0.355 -19.906 -11.422 1 96.5 146 ARG B N 1
ATOM 4048 C CA . ARG B 1 146 ? -0.967 -19.766 -10.82 1 96.5 146 ARG B CA 1
ATOM 4049 C C . ARG B 1 146 ? -1.77 -21.062 -10.953 1 96.5 146 ARG B C 1
ATOM 4051 O O . ARG B 1 146 ? -2.346 -21.547 -9.977 1 96.5 146 ARG B O 1
ATOM 4058 N N . LEU B 1 147 ? -1.817 -21.594 -12.125 1 97.25 147 LEU B N 1
ATOM 4059 C CA . LEU B 1 147 ? -2.553 -22.844 -12.359 1 97.25 147 LEU B CA 1
ATOM 4060 C C . LEU B 1 147 ? -1.938 -23.984 -11.578 1 97.25 147 LEU B C 1
ATOM 4062 O O . LEU B 1 147 ? -2.658 -24.844 -11.062 1 97.25 147 LEU B O 1
ATOM 4066 N N . TYR B 1 148 ? -0.63 -24.016 -11.516 1 98 148 TYR B N 1
ATOM 4067 C CA . TYR B 1 148 ? 0.062 -25.047 -10.75 1 98 148 TYR B CA 1
ATOM 4068 C C . TYR B 1 148 ? -0.353 -25 -9.281 1 98 148 TYR B C 1
ATOM 4070 O O . TYR B 1 148 ? -0.666 -26.031 -8.688 1 98 148 TYR B O 1
ATOM 4078 N N . GLU B 1 149 ? -0.39 -23.828 -8.688 1 96.69 149 GLU B N 1
ATOM 4079 C CA . GLU B 1 149 ? -0.798 -23.688 -7.289 1 96.69 149 GLU B CA 1
ATOM 4080 C C . GLU B 1 149 ? -2.227 -24.172 -7.078 1 96.69 149 GLU B C 1
ATOM 4082 O O . GLU B 1 149 ? -2.516 -24.844 -6.086 1 96.69 149 GLU B O 1
ATOM 4087 N N . LEU B 1 150 ? -3.055 -23.812 -7.992 1 96.5 150 LEU B N 1
ATOM 4088 C CA . LEU B 1 150 ? -4.445 -24.266 -7.918 1 96.5 150 LEU B CA 1
ATOM 4089 C C . LEU B 1 150 ? -4.535 -25.781 -8 1 96.5 150 LEU B C 1
ATOM 4091 O O . LEU B 1 150 ? -5.277 -26.406 -7.234 1 96.5 150 LEU B O 1
ATOM 4095 N N . LEU B 1 151 ? -3.754 -26.312 -8.883 1 97.5 151 LEU B N 1
ATOM 4096 C CA . LEU B 1 151 ? -3.713 -27.766 -9.07 1 97.5 151 LEU B CA 1
ATOM 4097 C C . LEU B 1 151 ? -3.291 -28.469 -7.781 1 97.5 151 LEU B C 1
ATOM 4099 O O . LEU B 1 151 ? -3.926 -29.438 -7.363 1 97.5 151 LEU B O 1
ATOM 4103 N N . ILE B 1 152 ? -2.244 -27.984 -7.203 1 97.62 152 ILE B N 1
ATOM 4104 C CA . ILE B 1 152 ? -1.745 -28.562 -5.965 1 97.62 152 ILE B CA 1
ATOM 4105 C C . ILE B 1 152 ? -2.799 -28.438 -4.867 1 97.62 152 ILE B C 1
ATOM 4107 O O . ILE B 1 152 ? -2.996 -29.359 -4.074 1 97.62 152 ILE B O 1
ATOM 4111 N N . CYS B 1 153 ? -3.434 -27.328 -4.797 1 97.19 153 CYS B N 1
ATOM 4112 C CA . CYS B 1 153 ? -4.5 -27.094 -3.83 1 97.19 153 CYS B CA 1
ATOM 4113 C C . CYS B 1 153 ? -5.609 -28.125 -3.977 1 97.19 153 CYS B C 1
ATOM 4115 O O . CYS B 1 153 ? -6.012 -28.75 -2.996 1 97.19 153 CYS B O 1
ATOM 4117 N N . TRP B 1 154 ? -6.035 -28.359 -5.172 1 97.31 154 TRP B N 1
ATOM 4118 C CA . TRP B 1 154 ? -7.133 -29.281 -5.449 1 97.31 154 TRP B CA 1
ATOM 4119 C C . TRP B 1 154 ? -6.715 -30.719 -5.188 1 97.31 154 TRP B C 1
ATOM 4121 O O . TRP B 1 154 ? -7.477 -31.5 -4.605 1 97.31 154 TRP B O 1
ATOM 4131 N N . LEU B 1 155 ? -5.559 -31.047 -5.602 1 96.94 155 LEU B N 1
ATOM 4132 C CA . LEU B 1 155 ? -5.051 -32.375 -5.336 1 96.94 155 LEU B CA 1
ATOM 4133 C C . LEU B 1 155 ? -4.984 -32.656 -3.836 1 96.94 155 LEU B C 1
ATOM 4135 O O . LEU B 1 155 ? -5.312 -33.75 -3.383 1 96.94 155 LEU B O 1
ATOM 4139 N N . GLY B 1 156 ? -4.555 -31.625 -3.115 1 95.31 156 GLY B N 1
ATOM 4140 C CA . GLY B 1 156 ? -4.512 -31.734 -1.666 1 95.31 156 GLY B CA 1
ATOM 4141 C C . GLY B 1 156 ? -5.871 -31.969 -1.043 1 95.31 156 GLY B C 1
ATOM 4142 O O . GLY B 1 156 ? -5.969 -32.531 0.059 1 95.31 156 GLY B O 1
ATOM 4143 N N . GLN B 1 157 ? -6.875 -31.594 -1.735 1 95.75 157 GLN B N 1
ATOM 4144 C CA . GLN B 1 157 ? -8.25 -31.766 -1.269 1 95.75 157 GLN B CA 1
ATOM 4145 C C . GLN B 1 157 ? -8.852 -33.062 -1.813 1 95.75 157 GLN B C 1
ATOM 4147 O O . GLN B 1 157 ? -10.047 -33.312 -1.646 1 95.75 157 GLN B O 1
ATOM 4152 N N . GLY B 1 158 ? -8.094 -33.75 -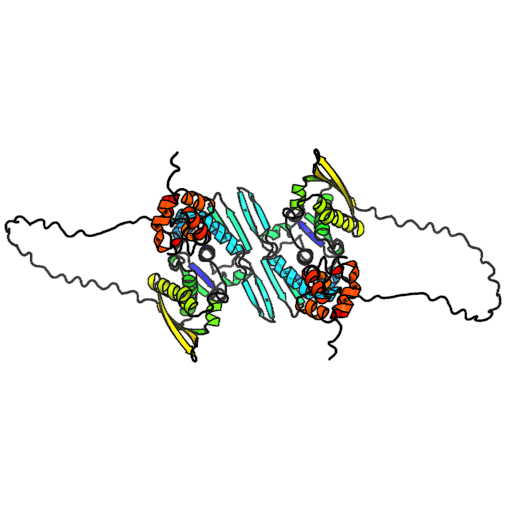2.52 1 95.31 158 GLY B N 1
ATOM 4153 C CA . GLY B 1 158 ? -8.531 -35.031 -3.062 1 95.31 158 GLY B CA 1
ATOM 4154 C C . GLY B 1 158 ? -9.273 -34.906 -4.379 1 95.31 158 GLY B C 1
ATOM 4155 O O . GLY B 1 158 ? -9.938 -35.844 -4.82 1 95.31 158 GLY B O 1
ATOM 4156 N N . LEU B 1 159 ? -9.141 -33.781 -4.949 1 96.56 159 LEU B N 1
ATOM 4157 C CA . LEU B 1 159 ? -9.82 -33.562 -6.223 1 96.56 159 LEU B CA 1
ATOM 4158 C C . LEU B 1 159 ? -8.875 -33.812 -7.395 1 96.56 159 LEU B C 1
ATOM 4160 O O . LEU B 1 159 ? -7.695 -33.438 -7.332 1 96.56 159 LEU B O 1
ATOM 4164 N N . HIS B 1 160 ? -9.469 -34.406 -8.469 1 97.38 160 HIS B N 1
ATOM 4165 C CA . HIS B 1 160 ? -8.664 -34.688 -9.648 1 97.38 160 HIS B CA 1
ATOM 4166 C C . HIS B 1 160 ? -9.273 -34.062 -10.898 1 97.38 160 HIS B C 1
ATOM 4168 O O . HIS B 1 160 ? -8.758 -34.25 -12 1 97.38 160 HIS B O 1
ATOM 4174 N N . ASN B 1 161 ? -10.328 -33.406 -10.656 1 97.44 161 ASN B N 1
ATOM 4175 C CA . ASN B 1 161 ? -10.984 -32.656 -11.719 1 97.44 161 ASN B CA 1
ATOM 4176 C C . ASN B 1 161 ? -11.68 -31.391 -11.188 1 97.44 161 ASN B C 1
ATOM 4178 O O . ASN B 1 161 ? -12.109 -31.359 -10.039 1 97.44 161 ASN B O 1
ATOM 4182 N N . LYS B 1 162 ? -11.703 -30.391 -11.992 1 97.25 162 LYS B N 1
ATOM 4183 C CA . LYS B 1 162 ? -12.383 -29.141 -11.672 1 97.25 162 LYS B CA 1
ATOM 4184 C C . LYS B 1 162 ? -12.961 -28.484 -12.922 1 97.25 162 LYS B C 1
ATOM 4186 O O . LYS B 1 162 ? -12.297 -28.438 -13.961 1 97.25 162 LYS B O 1
ATOM 4191 N N . GLU B 1 163 ? -14.211 -28.047 -12.805 1 97 163 GLU B N 1
ATOM 4192 C CA . GLU B 1 163 ? -14.867 -27.344 -13.898 1 97 163 GLU B CA 1
ATOM 4193 C C . GLU B 1 163 ? -15.219 -25.906 -13.508 1 97 163 GLU B C 1
ATOM 4195 O O . GLU B 1 163 ? -15.641 -25.656 -12.383 1 97 163 GLU B O 1
ATOM 4200 N N . PHE B 1 164 ? -15.086 -25.016 -14.5 1 95.88 164 PHE B N 1
ATOM 4201 C CA . PHE B 1 164 ? -15.359 -23.609 -14.266 1 95.88 164 PHE B CA 1
ATOM 4202 C C . PHE B 1 164 ? -16.188 -23.016 -15.406 1 95.88 164 PHE B C 1
ATOM 4204 O O . PHE B 1 164 ? -16.031 -23.422 -16.562 1 95.88 164 PHE B O 1
ATOM 4211 N N . ASP B 1 165 ? -16.953 -22.047 -14.867 1 95.56 165 ASP B N 1
ATOM 4212 C CA . ASP B 1 165 ? -17.391 -21.062 -15.859 1 95.56 165 ASP B CA 1
ATOM 4213 C C . ASP B 1 165 ? -16.219 -20.203 -16.328 1 95.56 165 ASP B C 1
ATOM 4215 O O . ASP B 1 165 ? -15.359 -19.828 -15.539 1 95.56 165 ASP B O 1
ATOM 4219 N N . ILE B 1 166 ? -16.312 -19.875 -17.609 1 95.44 166 ILE B N 1
ATOM 4220 C CA . ILE B 1 166 ? -15.172 -19.172 -18.188 1 95.44 166 ILE B CA 1
ATOM 4221 C C . ILE B 1 166 ? -14.938 -17.859 -17.453 1 95.44 166 ILE B C 1
ATOM 4223 O O . ILE B 1 166 ? -13.789 -17.469 -17.219 1 95.44 166 ILE B O 1
ATOM 4227 N N . ASP B 1 167 ? -15.922 -17.188 -17.109 1 93.5 167 ASP B N 1
ATOM 4228 C CA . ASP B 1 167 ? -15.773 -15.922 -16.391 1 93.5 167 ASP B CA 1
ATOM 4229 C C . ASP B 1 167 ? -15.18 -16.141 -15 1 93.5 167 ASP B C 1
ATOM 4231 O O . ASP B 1 167 ? -14.352 -15.359 -14.539 1 93.5 167 ASP B O 1
ATOM 4235 N N . ASP B 1 168 ? -15.57 -17.172 -14.391 1 93.44 168 ASP B N 1
ATOM 4236 C CA . ASP B 1 168 ? -15.008 -17.531 -13.094 1 93.44 168 ASP B CA 1
ATOM 4237 C C . ASP B 1 168 ? -13.531 -17.891 -13.211 1 93.44 168 ASP B C 1
ATOM 4239 O O . ASP B 1 168 ? -12.727 -17.531 -12.336 1 93.44 168 ASP B O 1
ATOM 4243 N N . PHE B 1 169 ? -13.258 -18.547 -14.242 1 95.38 169 PHE B N 1
ATOM 4244 C CA . PHE B 1 169 ? -11.867 -18.906 -14.477 1 95.38 169 PHE B CA 1
ATOM 4245 C C . PHE B 1 169 ? -11.016 -17.656 -14.695 1 95.38 169 PHE B C 1
ATOM 4247 O O . PHE B 1 169 ? -9.906 -17.562 -14.172 1 95.38 169 PHE B O 1
ATOM 4254 N N . ARG B 1 170 ? -11.547 -16.75 -15.438 1 94.81 170 ARG B N 1
ATOM 4255 C CA . ARG B 1 170 ? -10.836 -15.508 -15.672 1 94.81 170 ARG B CA 1
ATOM 4256 C C . ARG B 1 170 ? -10.547 -14.789 -14.352 1 94.81 170 ARG B C 1
ATOM 4258 O O . ARG B 1 170 ? -9.438 -14.273 -14.148 1 94.81 170 ARG B O 1
ATOM 4265 N N . ARG B 1 171 ? -11.477 -14.789 -13.531 1 90.75 171 ARG B N 1
ATOM 4266 C CA . ARG B 1 171 ? -11.312 -14.164 -12.227 1 90.75 171 ARG B CA 1
ATOM 4267 C C . ARG B 1 171 ? -10.25 -14.883 -11.406 1 90.75 171 ARG B C 1
ATOM 4269 O O . ARG B 1 171 ? -9.398 -14.242 -10.773 1 90.75 171 ARG B O 1
ATOM 4276 N N . LEU B 1 172 ? -10.32 -16.141 -11.484 1 91.25 172 LEU B N 1
ATOM 4277 C CA . LEU B 1 172 ? -9.391 -16.953 -10.727 1 91.25 172 LEU B CA 1
ATOM 4278 C C . LEU B 1 172 ? -7.953 -16.734 -11.195 1 91.25 172 LEU B C 1
ATOM 4280 O O . LEU B 1 172 ? -7.027 -16.688 -10.383 1 91.25 172 LEU B O 1
ATOM 4284 N N . MET B 1 173 ? -7.836 -16.547 -12.5 1 94.12 173 MET B N 1
ATOM 4285 C CA . MET B 1 173 ? -6.508 -16.391 -13.086 1 94.12 173 MET B CA 1
ATOM 4286 C C . MET B 1 173 ? -6.062 -14.938 -13.062 1 94.12 173 MET B C 1
ATOM 4288 O O . MET B 1 173 ? -4.926 -14.617 -13.414 1 94.12 173 MET B O 1
ATOM 4292 N N . GLY B 1 174 ? -6.902 -14.117 -12.633 1 89.56 174 GLY B N 1
ATOM 4293 C CA . GLY B 1 174 ? -6.57 -12.703 -12.539 1 89.56 174 GLY B CA 1
ATOM 4294 C C . GLY B 1 174 ? -6.574 -12 -13.883 1 89.56 174 GLY B C 1
ATOM 4295 O O . GLY B 1 174 ? -5.785 -11.078 -14.117 1 89.56 174 GLY B O 1
ATOM 4296 N N . VAL B 1 175 ? -7.359 -12.422 -14.859 1 93.19 175 VAL B N 1
ATOM 4297 C CA . VAL B 1 175 ? -7.375 -11.836 -16.188 1 93.19 175 VAL B CA 1
ATOM 4298 C C . VAL B 1 175 ? -8.797 -11.406 -16.547 1 93.19 175 VAL B C 1
ATOM 4300 O O . VAL B 1 175 ? -9.219 -11.539 -17.703 1 93.19 175 VAL B O 1
ATOM 4303 N N . ASP B 1 176 ? -9.523 -10.969 -15.578 1 87.56 176 ASP B N 1
ATOM 4304 C CA . ASP B 1 176 ? -10.922 -10.602 -15.789 1 87.56 176 ASP B CA 1
ATOM 4305 C C . ASP B 1 176 ? -11.039 -9.414 -16.75 1 87.56 176 ASP B C 1
ATOM 4307 O O . ASP B 1 176 ? -12.055 -9.258 -17.422 1 87.56 176 ASP B O 1
ATOM 4311 N N . ASP B 1 177 ? -10.055 -8.633 -16.906 1 87.44 177 ASP B N 1
ATOM 4312 C CA . ASP B 1 177 ? -10.094 -7.457 -17.766 1 87.44 177 ASP B CA 1
ATOM 4313 C C . ASP B 1 177 ? -9.242 -7.664 -19.016 1 87.44 177 ASP B C 1
ATOM 4315 O O . ASP B 1 177 ? -9.023 -6.727 -19.781 1 87.44 177 ASP B O 1
ATOM 4319 N N . LYS B 1 178 ? -8.773 -8.875 -19.141 1 88.88 178 LYS B N 1
ATOM 4320 C CA . LYS B 1 178 ? -7.898 -9.203 -20.266 1 88.88 178 LYS B CA 1
ATOM 4321 C C . LYS B 1 178 ? -8.438 -10.398 -21.047 1 88.88 178 LYS B C 1
ATOM 4323 O O . LYS B 1 178 ? -9.219 -11.188 -20.516 1 88.88 178 LYS B O 1
ATOM 4328 N N . TYR B 1 179 ? -8.07 -10.398 -22.297 1 90.62 179 TYR B N 1
ATOM 4329 C CA . TYR B 1 179 ? -8.344 -11.547 -23.156 1 90.62 179 TYR B CA 1
ATOM 4330 C C . TYR B 1 179 ? -9.836 -11.828 -23.219 1 90.62 179 TYR B C 1
ATOM 4332 O O . TYR B 1 179 ? -10.273 -12.961 -22.984 1 90.62 179 TYR B O 1
ATOM 4340 N N . SER B 1 180 ? -10.562 -10.93 -23.641 1 89.56 180 SER B N 1
ATOM 4341 C CA . SER B 1 180 ? -12.016 -11.023 -23.672 1 89.56 180 SER B CA 1
ATOM 4342 C C . SER B 1 180 ? -12.484 -12.102 -24.641 1 89.56 180 SER B C 1
ATOM 4344 O O . SER B 1 180 ? -13.492 -12.773 -24.391 1 89.56 180 SER B O 1
ATOM 4346 N N . GLN B 1 181 ? -11.711 -12.273 -25.688 1 92.69 181 GLN B N 1
ATOM 4347 C CA . GLN B 1 181 ? -12.031 -13.352 -26.609 1 92.69 181 GLN B CA 1
ATOM 4348 C C . GLN B 1 181 ? -11.492 -14.688 -26.125 1 92.69 181 GLN B C 1
ATOM 4350 O O . GLN B 1 181 ? -10.336 -14.781 -25.703 1 92.69 181 GLN B O 1
ATOM 4355 N N . PHE B 1 182 ? -12.281 -15.68 -26.281 1 94.19 182 PHE B N 1
ATOM 4356 C CA . PHE B 1 182 ? -11.906 -16.984 -25.766 1 94.19 182 PHE B CA 1
ATOM 4357 C C . PHE B 1 182 ? -10.625 -17.484 -26.422 1 94.19 182 PHE B C 1
ATOM 4359 O O . PHE B 1 182 ? -9.781 -18.109 -25.766 1 94.19 182 PHE B O 1
ATOM 4366 N N . GLY B 1 183 ? -10.531 -17.297 -27.625 1 95 183 GLY B N 1
ATOM 4367 C CA . GLY B 1 183 ? -9.328 -17.703 -28.328 1 95 183 GLY B CA 1
ATOM 4368 C C . GLY B 1 183 ? -8.062 -17.141 -27.719 1 95 183 GLY B C 1
ATOM 4369 O O . GLY B 1 183 ? -7.059 -17.859 -27.594 1 95 183 GLY B O 1
ATOM 4370 N N . GLN B 1 184 ? -8.125 -15.922 -27.359 1 96.31 184 GLN B N 1
ATOM 4371 C CA . GLN B 1 184 ? -6.977 -15.281 -26.734 1 96.31 184 GLN B CA 1
ATOM 4372 C C . GLN B 1 184 ? -6.695 -15.875 -25.359 1 96.31 184 GLN B C 1
ATOM 4374 O O . GLN B 1 184 ? -5.535 -16.062 -24.984 1 96.31 184 GLN B O 1
ATOM 4379 N N . LEU B 1 185 ? -7.754 -16.109 -24.656 1 96.94 185 LEU B N 1
ATOM 4380 C CA . LEU B 1 185 ? -7.605 -16.75 -23.359 1 96.94 185 LEU B CA 1
ATOM 4381 C C . LEU B 1 185 ? -6.926 -18.094 -23.484 1 96.94 185 LEU B C 1
ATOM 4383 O O . LEU B 1 185 ? -5.992 -18.406 -22.734 1 96.94 185 LEU B O 1
ATOM 4387 N N . LYS B 1 186 ? -7.387 -18.875 -24.406 1 97 186 LYS B N 1
ATOM 4388 C CA . LYS B 1 186 ? -6.855 -20.203 -24.656 1 97 186 LYS B CA 1
ATOM 4389 C C . LYS B 1 186 ? -5.387 -20.156 -25.062 1 97 186 LYS B C 1
ATOM 4391 O O . LYS B 1 186 ? -4.551 -20.844 -24.484 1 97 186 LYS B O 1
ATOM 4396 N N . ASP B 1 187 ? -5.035 -19.234 -25.891 1 97.06 187 ASP B N 1
ATOM 4397 C CA . ASP B 1 187 ? -3.715 -19.219 -26.516 1 97.06 187 ASP B CA 1
ATOM 4398 C C . ASP B 1 187 ? -2.686 -18.562 -25.609 1 97.06 187 ASP B C 1
ATOM 4400 O O . ASP B 1 187 ? -1.507 -18.922 -25.625 1 97.06 187 ASP B O 1
ATOM 4404 N N . ARG B 1 188 ? -3.215 -17.609 -24.844 1 96.75 188 ARG B N 1
ATOM 4405 C CA . ARG B 1 188 ? -2.264 -16.797 -24.109 1 96.75 188 ARG B CA 1
ATOM 4406 C C . ARG B 1 188 ? -2.17 -17.234 -22.641 1 96.75 188 ARG B C 1
ATOM 4408 O O . ARG B 1 188 ? -1.139 -17.047 -22 1 96.75 188 ARG B O 1
ATOM 4415 N N . VAL B 1 189 ? -3.189 -17.844 -22.188 1 97.12 189 VAL B N 1
ATOM 4416 C CA . VAL B 1 189 ? -3.232 -18.156 -20.75 1 97.12 189 VAL B CA 1
ATOM 4417 C C . VAL B 1 189 ? -3.219 -19.672 -20.562 1 97.12 189 VAL B C 1
ATOM 4419 O O . VAL B 1 189 ? -2.301 -20.219 -19.938 1 97.12 189 VAL B O 1
ATOM 4422 N N . ILE B 1 190 ? -4.086 -20.375 -21.172 1 98 190 ILE B N 1
ATOM 4423 C CA . ILE B 1 190 ? -4.355 -21.766 -20.844 1 98 190 ILE B CA 1
ATOM 4424 C C . ILE B 1 190 ? -3.277 -22.656 -21.453 1 98 190 ILE B C 1
ATOM 4426 O O . ILE B 1 190 ? -2.6 -23.406 -20.75 1 98 190 ILE B O 1
ATOM 4430 N N . THR B 1 191 ? -3.092 -22.516 -22.703 1 98.12 191 THR B N 1
ATOM 4431 C CA . THR B 1 191 ? -2.207 -23.422 -23.422 1 98.12 191 THR B CA 1
ATOM 4432 C C . THR B 1 191 ? -0.776 -23.312 -22.906 1 98.12 191 THR B C 1
ATOM 4434 O O . THR B 1 191 ? -0.153 -24.312 -22.562 1 98.12 191 THR B O 1
ATOM 4437 N N . PRO B 1 192 ? -0.346 -22.094 -22.812 1 97.81 192 PRO B N 1
ATOM 4438 C CA . PRO B 1 192 ? 1.022 -22.016 -22.297 1 97.81 192 PRO B CA 1
ATOM 4439 C C . PRO B 1 192 ? 1.161 -22.562 -20.891 1 97.81 192 PRO B C 1
ATOM 4441 O O . PRO B 1 192 ? 2.176 -23.188 -20.562 1 97.81 192 PRO B O 1
ATOM 4444 N N . ALA B 1 193 ? 0.229 -22.391 -20.062 1 98.12 193 ALA B N 1
ATOM 4445 C CA . ALA B 1 193 ? 0.271 -22.891 -18.688 1 98.12 193 ALA B CA 1
ATOM 4446 C C . ALA B 1 193 ? 0.275 -24.406 -18.672 1 98.12 193 ALA B C 1
ATOM 4448 O O . ALA B 1 193 ? 1.067 -25.031 -17.953 1 98.12 193 ALA B O 1
ATOM 4449 N N . LEU B 1 194 ? -0.519 -25 -19.469 1 98.31 194 LEU B N 1
ATOM 4450 C CA . LEU B 1 194 ? -0.6 -26.469 -19.547 1 98.31 194 LEU B CA 1
ATOM 4451 C C . LEU B 1 194 ? 0.717 -27.062 -20.031 1 98.31 194 LEU B C 1
ATOM 4453 O O . LEU B 1 194 ? 1.212 -28.031 -19.469 1 98.31 194 LEU B O 1
ATOM 4457 N N . GLU B 1 195 ? 1.192 -26.453 -21.031 1 98.25 195 GLU B N 1
ATOM 4458 C CA . GLU B 1 195 ? 2.432 -26.953 -21.625 1 98.25 195 GLU B CA 1
ATOM 4459 C C . GLU B 1 195 ? 3.578 -26.922 -20.625 1 98.25 195 GLU B C 1
ATOM 4461 O O . GLU B 1 195 ? 4.316 -27.891 -20.484 1 98.25 195 GLU B O 1
ATOM 4466 N N . GLN B 1 196 ? 3.639 -25.875 -19.922 1 97.94 196 GLN B N 1
ATOM 4467 C CA . GLN B 1 196 ? 4.734 -25.734 -18.969 1 97.94 196 GLN B CA 1
ATOM 4468 C C . GLN B 1 196 ? 4.559 -26.688 -17.797 1 97.94 196 GLN B C 1
ATOM 4470 O O . GLN B 1 196 ? 5.512 -27.344 -17.375 1 97.94 196 GLN B O 1
ATOM 4475 N N . ILE B 1 197 ? 3.396 -26.812 -17.266 1 98.19 197 ILE B N 1
ATOM 4476 C CA . ILE B 1 197 ? 3.148 -27.703 -16.141 1 98.19 197 ILE B CA 1
ATOM 4477 C C . ILE B 1 197 ? 3.441 -29.156 -16.547 1 98.19 197 ILE B C 1
ATOM 4479 O O . ILE B 1 197 ? 4.121 -29.891 -15.82 1 98.19 197 ILE B O 1
ATOM 4483 N N . ASN B 1 198 ? 3.027 -29.516 -17.688 1 98 198 ASN B N 1
ATOM 4484 C CA . ASN B 1 198 ? 3.217 -30.875 -18.156 1 98 198 ASN B CA 1
ATOM 4485 C C . ASN B 1 198 ? 4.684 -31.172 -18.453 1 98 198 ASN B C 1
ATOM 4487 O O . ASN B 1 198 ? 5.145 -32.312 -18.266 1 98 198 ASN B O 1
ATOM 4491 N N . GLU B 1 199 ? 5.293 -30.172 -18.828 1 97.31 199 GLU B N 1
ATOM 4492 C CA . GLU B 1 199 ? 6.684 -30.359 -19.234 1 97.31 199 GLU B CA 1
ATOM 4493 C C . GLU B 1 199 ? 7.613 -30.312 -18.016 1 97.31 199 GLU B C 1
ATOM 4495 O O . GLU B 1 199 ? 8.547 -31.109 -17.906 1 97.31 199 GLU B O 1
ATOM 4500 N N . PHE B 1 200 ? 7.332 -29.453 -17.109 1 96.44 200 PHE B N 1
ATOM 4501 C CA . PHE B 1 200 ? 8.398 -29.125 -16.172 1 96.44 200 PHE B CA 1
ATOM 4502 C C . PHE B 1 200 ? 8.023 -29.578 -14.758 1 96.44 200 PHE B C 1
ATOM 4504 O O . PHE B 1 200 ? 8.797 -29.391 -13.82 1 96.44 200 PHE B O 1
ATOM 4511 N N . THR B 1 201 ? 6.906 -30.156 -14.531 1 96.56 201 THR B N 1
ATOM 4512 C CA . THR B 1 201 ? 6.527 -30.594 -13.195 1 96.56 201 THR B CA 1
ATOM 4513 C C . THR B 1 201 ? 6.199 -32.094 -13.195 1 96.56 201 THR B C 1
ATOM 4515 O O . THR B 1 201 ? 6.273 -32.75 -14.234 1 96.56 201 THR B O 1
ATOM 4518 N N . ASP B 1 202 ? 5.918 -32.562 -12.008 1 95.88 202 ASP B N 1
ATOM 4519 C CA . ASP B 1 202 ? 5.582 -33.969 -11.852 1 95.88 202 ASP B CA 1
ATOM 4520 C C . ASP B 1 202 ? 4.078 -34.219 -11.977 1 95.88 202 ASP B C 1
ATOM 4522 O O . ASP B 1 202 ? 3.557 -35.219 -11.523 1 95.88 202 ASP B O 1
ATOM 4526 N N . HIS B 1 203 ? 3.449 -33.312 -12.586 1 97.25 203 HIS B N 1
ATOM 4527 C CA . HIS B 1 203 ? 1.999 -33.406 -12.719 1 97.25 203 HIS B CA 1
ATOM 4528 C C . HIS B 1 203 ? 1.58 -33.375 -14.188 1 97.25 203 HIS B C 1
ATOM 4530 O O . HIS B 1 203 ? 2.281 -32.781 -15.023 1 97.25 203 HIS B O 1
ATOM 4536 N N . GLU B 1 204 ? 0.526 -34 -14.43 1 97.44 204 GLU B N 1
ATOM 4537 C CA . GLU B 1 204 ? -0.115 -33.969 -15.742 1 97.44 204 GLU B CA 1
ATOM 4538 C C . GLU B 1 204 ? -1.484 -33.312 -15.664 1 97.44 204 GLU B C 1
ATOM 4540 O O . GLU B 1 204 ? -2.262 -33.562 -14.742 1 97.44 204 GLU B O 1
ATOM 4545 N N . ILE B 1 205 ? -1.729 -32.438 -16.547 1 98 205 ILE B N 1
ATOM 4546 C CA . ILE B 1 205 ? -2.994 -31.703 -16.562 1 98 205 ILE B CA 1
ATOM 4547 C C . ILE B 1 205 ? -3.541 -31.641 -17.984 1 98 205 ILE B C 1
ATOM 4549 O O . ILE B 1 205 ? -2.785 -31.453 -18.953 1 98 205 ILE B O 1
ATOM 4553 N N . ARG B 1 206 ? -4.781 -31.906 -18.141 1 98.19 206 ARG B N 1
ATOM 4554 C CA . ARG B 1 206 ? -5.512 -31.828 -19.406 1 98.19 206 ARG B CA 1
ATOM 4555 C C . ARG B 1 206 ? -6.707 -30.891 -19.297 1 98.19 206 ARG B C 1
ATOM 4557 O O . ARG B 1 206 ? -7.176 -30.594 -18.188 1 98.19 206 ARG B O 1
ATOM 4564 N N . VAL B 1 207 ? -7.109 -30.391 -20.484 1 98.06 207 VAL B N 1
ATOM 4565 C CA . VAL B 1 207 ? -8.211 -29.422 -20.469 1 98.06 207 VAL B CA 1
ATOM 4566 C C . VAL B 1 207 ? -9.242 -29.812 -21.516 1 98.06 207 VAL B C 1
ATOM 4568 O O . VAL B 1 207 ? -8.898 -30.375 -22.562 1 98.06 207 VAL B O 1
ATOM 4571 N N . SER B 1 208 ? -10.477 -29.609 -21.234 1 97.38 208 SER B N 1
ATOM 4572 C CA . SER B 1 208 ? -11.578 -29.703 -22.188 1 97.38 208 SER B CA 1
ATOM 4573 C C . SER B 1 208 ? -12.477 -28.469 -22.109 1 97.38 208 SER B C 1
ATOM 4575 O O . SER B 1 208 ? -12.562 -27.812 -21.062 1 97.38 208 SER B O 1
ATOM 4577 N N . TYR B 1 209 ? -13.047 -28.141 -23.234 1 96.88 209 TYR B N 1
ATOM 4578 C CA . TYR B 1 209 ? -13.922 -26.984 -23.328 1 96.88 209 TYR B CA 1
ATOM 4579 C C . TYR B 1 209 ? -15.336 -27.391 -23.734 1 96.88 209 TYR B C 1
ATOM 4581 O O . TYR B 1 209 ? -15.516 -28.281 -24.562 1 96.88 209 TYR B O 1
ATOM 4589 N N . ARG B 1 210 ? -16.297 -26.812 -23.078 1 95.31 210 ARG B N 1
ATOM 4590 C CA . ARG B 1 210 ? -17.688 -27.141 -23.406 1 95.31 210 ARG B CA 1
ATOM 4591 C C . ARG B 1 210 ? -18.438 -25.906 -23.875 1 95.31 210 ARG B C 1
ATOM 4593 O O . ARG B 1 210 ? -18.359 -24.844 -23.25 1 95.31 210 ARG B O 1
ATOM 4600 N N . LYS B 1 211 ? -19.188 -26.109 -24.891 1 94 211 LYS B N 1
ATOM 4601 C CA . LYS B 1 211 ? -20 -25.031 -25.469 1 94 211 LYS B CA 1
ATOM 4602 C C . LYS B 1 211 ? -21.453 -25.156 -25.016 1 94 211 LYS B C 1
ATOM 4604 O O . LYS B 1 211 ? -21.922 -26.25 -24.719 1 94 211 LYS B O 1
ATOM 4609 N N . VAL B 1 212 ? -22 -24.078 -24.844 1 92.5 212 VAL B N 1
ATOM 4610 C CA . VAL B 1 212 ? -23.453 -23.953 -24.75 1 92.5 212 VAL B CA 1
ATOM 4611 C C . VAL B 1 212 ? -23.984 -23.141 -25.922 1 92.5 212 VAL B C 1
ATOM 4613 O O . VAL B 1 212 ? -23.734 -21.938 -26.016 1 92.5 212 VAL B O 1
ATOM 4616 N N . GLY B 1 213 ? -24.703 -23.812 -26.797 1 92.31 213 GLY B N 1
ATOM 4617 C CA . GLY B 1 213 ? -25 -23.172 -28.078 1 92.31 213 GLY B CA 1
ATOM 4618 C C . GLY B 1 213 ? -23.781 -23.016 -28.969 1 92.31 213 GLY B C 1
ATOM 4619 O O . GLY B 1 213 ? -23.094 -24 -29.266 1 92.31 213 GLY B O 1
ATOM 4620 N N . ARG B 1 214 ? -23.484 -21.797 -29.344 1 91.38 214 ARG B N 1
ATOM 4621 C CA . ARG B 1 214 ? -22.359 -21.531 -30.25 1 91.38 214 ARG B CA 1
ATOM 4622 C C . ARG B 1 214 ? -21.172 -20.938 -29.5 1 91.38 214 ARG B C 1
ATOM 4624 O O . ARG B 1 214 ? -20.156 -20.609 -30.109 1 91.38 214 ARG B O 1
ATOM 4631 N N . VAL B 1 215 ? -21.359 -20.844 -28.203 1 91.31 215 VAL B N 1
ATOM 4632 C CA . VAL B 1 215 ? -20.328 -20.125 -27.469 1 91.31 215 VAL B CA 1
ATOM 4633 C C . VAL B 1 215 ? -19.703 -21.016 -26.391 1 91.31 215 VAL B C 1
ATOM 4635 O O . VAL B 1 215 ? -20.422 -21.797 -25.75 1 91.31 215 VAL B O 1
ATOM 4638 N N . PHE B 1 216 ? -18.422 -20.984 -26.281 1 94.06 216 PHE B N 1
ATOM 4639 C CA . PHE B 1 216 ? -17.75 -21.672 -25.203 1 94.06 216 PHE B CA 1
ATOM 4640 C C . PHE B 1 216 ? -18.156 -21.094 -23.844 1 94.06 216 PHE B C 1
ATOM 4642 O O . PHE B 1 216 ? -18.109 -19.875 -23.656 1 94.06 216 PHE B O 1
ATOM 4649 N N . ARG B 1 217 ? -18.5 -21.984 -22.922 1 94.5 217 ARG B N 1
ATOM 4650 C CA . ARG B 1 217 ? -19 -21.453 -21.656 1 94.5 217 ARG B CA 1
ATOM 4651 C C . ARG B 1 217 ? -18.266 -22.078 -20.484 1 94.5 217 ARG B C 1
ATOM 4653 O O . ARG B 1 217 ? -18.125 -21.453 -19.422 1 94.5 217 ARG B O 1
ATOM 4660 N N . PHE B 1 218 ? -17.734 -23.312 -20.75 1 96.69 218 PHE B N 1
ATOM 4661 C CA . PHE B 1 218 ? -17.156 -24.016 -19.609 1 96.69 218 PHE B CA 1
ATOM 4662 C C . PHE B 1 218 ? -15.773 -24.547 -19.953 1 96.69 218 PHE B C 1
ATOM 4664 O O . PHE B 1 218 ? -15.508 -24.891 -21.109 1 96.69 218 PHE B O 1
ATOM 4671 N N . ILE B 1 219 ? -14.945 -24.547 -18.906 1 97.56 219 ILE B N 1
ATOM 4672 C CA . ILE B 1 219 ? -13.609 -25.141 -18.969 1 97.56 219 ILE B CA 1
ATOM 4673 C C . ILE B 1 219 ? -13.477 -26.234 -17.906 1 97.56 219 ILE B C 1
ATOM 4675 O O . ILE B 1 219 ? -13.812 -26 -16.734 1 97.56 219 ILE B O 1
ATOM 4679 N N . ALA B 1 220 ? -13 -27.359 -18.344 1 97.62 220 ALA B N 1
ATOM 4680 C CA . ALA B 1 220 ? -12.828 -28.453 -17.391 1 97.62 220 ALA B CA 1
ATOM 4681 C C . ALA B 1 220 ? -11.391 -28.969 -17.406 1 97.62 220 ALA B C 1
ATOM 4683 O O . ALA B 1 220 ? -10.828 -29.219 -18.469 1 97.62 220 ALA B O 1
ATOM 4684 N N . PHE B 1 221 ? -10.875 -29.094 -16.188 1 98.31 221 PHE B N 1
ATOM 4685 C CA . PHE B 1 221 ? -9.516 -29.609 -16.047 1 98.31 221 PHE B CA 1
ATOM 4686 C C . PHE B 1 221 ? -9.516 -31 -15.414 1 98.31 221 PHE B C 1
ATOM 4688 O O . PHE B 1 221 ? -10.328 -31.266 -14.523 1 98.31 221 PHE B O 1
ATOM 4695 N N . SER B 1 222 ? -8.609 -31.859 -15.906 1 98.31 222 SER B N 1
ATOM 4696 C CA . SER B 1 222 ? -8.266 -33.125 -15.273 1 98.31 222 SER B CA 1
ATOM 4697 C C . SER B 1 222 ? -6.77 -33.219 -15 1 98.31 222 SER B C 1
ATOM 4699 O O . SER B 1 222 ? -5.953 -32.875 -15.859 1 98.31 222 SER B O 1
ATOM 4701 N N . PHE B 1 223 ? -6.449 -33.688 -13.836 1 97.31 223 PHE B N 1
ATOM 4702 C CA . PHE B 1 223 ? -5.043 -33.625 -13.461 1 97.31 223 PHE B CA 1
ATOM 4703 C C . PHE B 1 223 ? -4.688 -34.75 -12.5 1 97.31 223 PHE B C 1
ATOM 4705 O O . PHE B 1 223 ? -5.551 -35.25 -11.781 1 97.31 223 PHE B O 1
ATOM 4712 N N . ASN B 1 224 ? -3.375 -35.125 -12.547 1 96.12 224 ASN B N 1
ATOM 4713 C CA . ASN B 1 224 ? -2.82 -36.188 -11.727 1 96.12 224 ASN B CA 1
ATOM 4714 C C . ASN B 1 224 ? -1.308 -36.062 -11.578 1 96.12 224 ASN B C 1
ATOM 4716 O O . ASN B 1 224 ? -0.677 -35.281 -12.281 1 96.12 224 ASN B O 1
ATOM 4720 N N . VAL B 1 225 ? -0.823 -36.781 -10.586 1 95.06 225 VAL B N 1
ATOM 4721 C CA . VAL B 1 225 ? 0.627 -36.875 -10.453 1 95.06 225 VAL B CA 1
ATOM 4722 C C . VAL B 1 225 ? 1.171 -37.875 -11.477 1 95.06 225 VAL B C 1
ATOM 4724 O O . VAL B 1 225 ? 0.6 -38.969 -11.672 1 95.06 225 VAL B O 1
ATOM 4727 N N . LYS B 1 226 ? 2.195 -37.469 -12.156 1 93 226 LYS B N 1
ATOM 4728 C CA . LYS B 1 226 ? 2.793 -38.344 -13.148 1 93 226 LYS B CA 1
ATOM 4729 C C . LYS B 1 226 ? 3.35 -39.625 -12.492 1 93 226 LYS B C 1
ATOM 4731 O O . LYS B 1 226 ? 3.84 -39.562 -11.367 1 93 226 LYS B O 1
ATOM 4736 N N . ASP B 1 227 ? 3.031 -40.75 -13.109 1 81.31 227 ASP B N 1
ATOM 4737 C CA . ASP B 1 227 ? 3.557 -42.031 -12.633 1 81.31 227 ASP B CA 1
ATOM 4738 C C . ASP B 1 227 ? 5.082 -42.062 -12.719 1 81.31 227 ASP B C 1
ATOM 4740 O O . ASP B 1 227 ? 5.664 -41.562 -13.68 1 81.31 227 ASP B O 1
ATOM 4744 N N . ARG B 1 228 ? 5.73 -41.969 -11.664 1 58.84 228 ARG B N 1
ATOM 4745 C CA . ARG B 1 228 ? 7.176 -42.125 -11.695 1 58.84 228 ARG B CA 1
ATOM 4746 C C . ARG B 1 228 ? 7.559 -43.375 -12.516 1 58.84 228 ARG B C 1
ATOM 4748 O O . ARG B 1 228 ? 7.023 -44.469 -12.289 1 58.84 228 ARG B O 1
ATOM 4755 N N . GLU B 1 229 ? 7.719 -43.312 -13.766 1 49.62 229 GLU B N 1
ATOM 4756 C CA . GLU B 1 229 ? 8.234 -44.5 -14.445 1 49.62 229 GLU B CA 1
ATOM 4757 C C . GLU B 1 229 ? 9.172 -45.281 -13.547 1 49.62 229 GLU B C 1
ATOM 4759 O O . GLU B 1 229 ? 10.086 -44.719 -12.938 1 49.62 229 GLU B O 1
ATOM 4764 N N . LYS B 1 230 ? 8.688 -46.375 -12.914 1 43.66 230 LYS B N 1
ATOM 4765 C CA . LYS B 1 230 ? 9.617 -47.344 -12.352 1 43.66 230 LYS B CA 1
ATOM 4766 C C . LYS B 1 230 ? 10.836 -47.531 -13.25 1 43.66 230 LYS B C 1
ATOM 4768 O O . LYS B 1 230 ? 10.703 -47.625 -14.477 1 43.66 230 LYS B O 1
ATOM 4773 N N . PRO B 1 231 ? 12.031 -47.094 -12.82 1 41.94 231 PRO B N 1
ATOM 4774 C CA . PRO B 1 231 ? 13.156 -47.438 -13.688 1 41.94 231 PRO B CA 1
ATOM 4775 C C . PRO B 1 231 ? 12.969 -48.75 -14.414 1 41.94 231 PRO B C 1
ATOM 4777 O O . PRO B 1 231 ? 12.516 -49.75 -13.805 1 41.94 231 PRO B O 1
ATOM 4780 N N . LYS B 1 232 ? 12.617 -48.688 -15.633 1 40.06 232 LYS B N 1
ATOM 4781 C CA . LYS B 1 232 ? 12.656 -49.938 -16.406 1 40.06 232 LYS B CA 1
ATOM 4782 C C . LYS B 1 232 ? 13.812 -50.844 -15.953 1 40.06 232 LYS B C 1
ATOM 4784 O O . LYS B 1 232 ? 14.961 -50.375 -15.906 1 40.06 232 LYS B O 1
ATOM 4789 N N . ALA B 1 233 ? 13.562 -51.844 -15.211 1 37.66 233 ALA B N 1
ATOM 4790 C CA . ALA B 1 233 ? 14.547 -52.875 -14.922 1 37.66 233 ALA B CA 1
ATOM 4791 C C . ALA B 1 233 ? 15.328 -53.25 -16.188 1 37.66 233 ALA B C 1
ATOM 4793 O O . ALA B 1 233 ? 14.734 -53.656 -17.188 1 37.66 233 ALA B O 1
ATOM 4794 N N . ILE B 1 234 ? 16.406 -52.5 -16.469 1 36.59 234 ILE B N 1
ATOM 4795 C CA . ILE B 1 234 ? 17.328 -53 -17.484 1 36.59 234 ILE B CA 1
ATOM 4796 C C . ILE B 1 234 ? 17.484 -54.5 -17.375 1 36.59 234 ILE B C 1
ATOM 4798 O O . ILE B 1 234 ? 17.922 -55 -16.344 1 36.59 234 ILE B O 1
ATOM 4802 N N . GLU B 1 235 ? 16.594 -55.25 -17.953 1 32.5 235 GLU B N 1
ATOM 4803 C CA . GLU B 1 235 ? 16.828 -56.656 -18.109 1 32.5 235 GLU B CA 1
ATOM 4804 C C . GLU B 1 235 ? 18.234 -56.938 -18.656 1 32.5 235 GLU B C 1
ATOM 4806 O O . GLU B 1 235 ? 18.562 -56.531 -19.766 1 32.5 235 GLU B O 1
ATOM 4811 N N . THR B 1 236 ? 19.328 -56.875 -17.797 1 32.47 236 THR B N 1
ATOM 4812 C CA . THR B 1 236 ? 20.703 -57.25 -18.094 1 32.47 236 THR B CA 1
ATOM 4813 C C . THR B 1 236 ? 20.766 -58.625 -18.766 1 32.47 236 THR B C 1
ATOM 4815 O O . THR B 1 236 ? 20.531 -59.656 -18.125 1 32.47 236 THR B O 1
ATOM 4818 N N . THR B 1 237 ? 20.109 -58.781 -19.969 1 30.38 237 THR B N 1
ATOM 4819 C CA . THR B 1 237 ? 20.359 -60.031 -20.672 1 30.38 237 THR B CA 1
ATOM 4820 C C . THR B 1 237 ? 21.859 -60.219 -20.875 1 30.38 237 THR B C 1
ATOM 4822 O O . THR B 1 237 ? 22.516 -59.469 -21.578 1 30.38 237 THR B O 1
ATOM 4825 N N . THR B 1 238 ? 22.578 -60.781 -19.859 1 28.95 238 THR B N 1
ATOM 4826 C CA . THR B 1 238 ? 23.969 -61.188 -19.781 1 28.95 238 THR B CA 1
ATOM 4827 C C . THR B 1 238 ? 24.344 -62.125 -20.922 1 28.95 238 THR B C 1
ATOM 4829 O O . THR B 1 238 ? 24.031 -63.312 -20.875 1 28.95 238 THR B O 1
ATOM 4832 N N . LYS B 1 239 ? 23.891 -61.75 -22.141 1 28.36 239 LYS B N 1
ATOM 4833 C CA . LYS B 1 239 ? 24.328 -62.75 -23.094 1 28.36 239 LYS B CA 1
ATOM 4834 C C . LYS B 1 239 ? 25.859 -62.906 -23.062 1 28.36 239 LYS B C 1
ATOM 4836 O O . LYS B 1 239 ? 26.578 -61.906 -23.078 1 28.36 239 LYS B O 1
ATOM 4841 N N . PRO B 1 240 ? 26.469 -64.062 -22.766 1 27.69 240 PRO B N 1
ATOM 4842 C CA . PRO B 1 240 ? 27.875 -64.375 -22.594 1 27.69 240 PRO B CA 1
ATOM 4843 C C . PRO B 1 240 ? 28.688 -64.188 -23.875 1 27.69 240 PRO B C 1
ATOM 4845 O O . PRO B 1 240 ? 28.438 -64.812 -24.891 1 27.69 240 PRO B O 1
ATOM 4848 N N . SER B 1 241 ? 28.688 -62.938 -24.391 1 21.83 241 SER B N 1
ATOM 4849 C CA . SER B 1 241 ? 29.297 -62.781 -25.703 1 21.83 241 SER B CA 1
ATOM 4850 C C . SER B 1 241 ? 30.719 -63.344 -25.734 1 21.83 241 SER B C 1
ATOM 4852 O O . SER B 1 241 ? 31.484 -63.156 -24.797 1 21.83 241 SER B O 1
ATOM 4854 N N . LYS B 1 242 ? 30.906 -64.375 -26.484 1 21.59 242 LYS B N 1
ATOM 4855 C CA . LYS B 1 242 ? 32.094 -65.125 -26.844 1 21.59 242 LYS B CA 1
ATOM 4856 C C . LYS B 1 242 ? 33.25 -64.25 -27.25 1 21.59 242 LYS B C 1
ATOM 4858 O O . LYS B 1 242 ? 33 -63.156 -27.812 1 21.59 242 LYS B O 1
ATOM 4863 N N . ARG B 1 243 ? 34.469 -64.375 -26.688 1 22.83 243 ARG B N 1
ATOM 4864 C CA . ARG B 1 243 ? 35.812 -63.781 -26.719 1 22.83 243 ARG B CA 1
ATOM 4865 C C . ARG B 1 243 ? 36.344 -63.719 -28.141 1 22.83 243 ARG B C 1
ATOM 4867 O O . ARG B 1 243 ? 36.781 -64.75 -28.703 1 22.83 243 ARG B O 1
ATOM 4874 N N . SER B 1 244 ? 35.5 -63.156 -29.172 1 20.27 244 SER B N 1
ATOM 4875 C CA . SER B 1 244 ? 36.031 -63.406 -30.5 1 20.27 244 SER B CA 1
ATOM 4876 C C . SER B 1 244 ? 37.438 -62.844 -30.625 1 20.27 244 SER B C 1
ATOM 4878 O O . SER B 1 244 ? 37.812 -61.875 -29.953 1 20.27 244 SER B O 1
ATOM 4880 N N . LYS B 1 245 ? 38.312 -63.719 -31.172 1 22.56 245 LYS B N 1
ATOM 4881 C CA . LYS B 1 245 ? 39.719 -63.812 -31.484 1 22.56 245 LYS B CA 1
ATOM 4882 C C . LYS B 1 245 ? 40.188 -62.688 -32.375 1 22.56 245 LYS B C 1
ATOM 4884 O O . LYS B 1 245 ? 39.812 -62.594 -33.531 1 22.56 245 LYS B O 1
ATOM 4889 N N . THR B 1 246 ? 40.219 -61.344 -31.828 1 22.36 246 THR B N 1
ATOM 4890 C CA . THR B 1 246 ? 40.531 -60.094 -32.5 1 22.36 246 THR B CA 1
ATOM 4891 C C . THR B 1 246 ? 41.875 -60.188 -33.188 1 22.36 246 THR B C 1
ATOM 4893 O O . THR B 1 246 ? 42.906 -60.406 -32.562 1 22.36 246 THR B O 1
ATOM 4896 N N . GLN B 1 247 ? 41.75 -60.688 -34.406 1 20.45 247 GLN B N 1
ATOM 4897 C CA . GLN B 1 247 ? 42.875 -60.844 -35.344 1 20.45 247 GLN B CA 1
ATOM 4898 C C . GLN B 1 247 ? 43.656 -59.562 -35.5 1 20.45 247 GLN B C 1
ATOM 4900 O O . GLN B 1 247 ? 43.094 -58.469 -35.438 1 20.45 247 GLN B O 1
ATOM 4905 N N . ASN B 1 248 ? 44.969 -59.656 -35.375 1 21.62 248 ASN B N 1
ATOM 4906 C CA . ASN B 1 248 ? 46.094 -58.75 -35.219 1 21.62 248 ASN B CA 1
ATOM 4907 C C . ASN B 1 248 ? 46.281 -57.875 -36.469 1 21.62 248 ASN B C 1
ATOM 4909 O O . ASN B 1 248 ? 47.312 -57.25 -36.656 1 21.62 248 ASN B O 1
ATOM 4913 N N . ARG B 1 249 ? 45.188 -57.688 -37.312 1 20.88 249 ARG B N 1
ATOM 4914 C CA . ARG B 1 249 ? 45.75 -57.281 -38.594 1 20.88 249 ARG B CA 1
ATOM 4915 C C . ARG B 1 249 ? 46.5 -55.969 -38.469 1 20.88 249 ARG B C 1
ATOM 4917 O O . ARG B 1 249 ? 46.125 -55.125 -37.656 1 20.88 249 ARG B O 1
ATOM 4924 N N . PRO B 1 250 ? 47.469 -55.844 -39.344 1 22.17 250 PRO B N 1
ATOM 4925 C CA . PRO B 1 250 ? 48.594 -54.906 -39.469 1 22.17 250 PRO B CA 1
ATOM 4926 C C . PRO B 1 250 ? 48.125 -53.469 -39.75 1 22.17 250 PRO B C 1
ATOM 4928 O O . PRO B 1 250 ? 47.062 -53.25 -40.312 1 22.17 250 PRO B O 1
ATOM 4931 N N . LEU B 1 251 ? 48.688 -52.469 -39.031 1 22.31 251 LEU B N 1
ATOM 4932 C CA . LEU B 1 251 ? 48.531 -51.062 -38.656 1 22.31 251 LEU B CA 1
ATOM 4933 C C . LEU B 1 251 ? 48.656 -50.188 -39.906 1 22.31 251 LEU B C 1
ATOM 4935 O O . LEU B 1 251 ? 49.688 -49.531 -40.094 1 22.31 251 LEU B O 1
ATOM 4939 N N . SER B 1 252 ? 48.062 -50.75 -41.031 1 19.45 252 SER B N 1
ATOM 4940 C CA . SER B 1 252 ? 48.5 -50 -42.188 1 19.45 252 SER B CA 1
ATOM 4941 C C . SER B 1 252 ? 48.219 -48.5 -42.062 1 19.45 252 SER B C 1
ATOM 4943 O O . SER B 1 252 ? 47.375 -48.125 -41.25 1 19.45 252 SER B O 1
ATOM 4945 N N . GLU B 1 253 ? 48.469 -47.719 -43.188 1 21.12 253 GLU B N 1
ATOM 4946 C CA . GLU B 1 253 ? 49.031 -46.406 -43.562 1 21.12 253 GLU B CA 1
ATOM 4947 C C . GLU B 1 253 ? 47.938 -45.312 -43.469 1 21.12 253 GLU B C 1
ATOM 4949 O O . GLU B 1 253 ? 46.75 -45.594 -43.625 1 21.12 253 GLU B O 1
ATOM 4954 N N . PRO B 1 254 ? 48.281 -44.094 -42.969 1 23.33 254 PRO B N 1
ATOM 4955 C CA . PRO B 1 254 ? 47.688 -42.875 -42.406 1 23.33 254 PRO B CA 1
ATOM 4956 C C . PRO B 1 254 ? 46.844 -42.094 -43.406 1 23.33 254 PRO B C 1
ATOM 4958 O O . PRO B 1 254 ? 46.438 -40.969 -43.125 1 23.33 254 PRO B O 1
ATOM 4961 N N . PHE B 1 255 ? 46.125 -42.781 -44.312 1 19.94 255 PHE B N 1
ATOM 4962 C CA . PHE B 1 255 ? 45.781 -41.938 -45.469 1 19.94 255 PHE B CA 1
ATOM 4963 C C . PHE B 1 255 ? 44.875 -40.781 -45.062 1 19.94 255 PHE B C 1
ATOM 4965 O O . PHE B 1 255 ? 44.062 -40.906 -44.156 1 19.94 255 PHE B O 1
ATOM 4972 N N . ARG B 1 256 ? 45.062 -39.531 -45.625 1 22.27 256 ARG B N 1
ATOM 4973 C CA . ARG B 1 256 ? 44.875 -38.094 -45.438 1 22.27 256 ARG B CA 1
ATOM 4974 C C . ARG B 1 256 ? 43.438 -37.688 -45.719 1 22.27 256 ARG B C 1
ATOM 4976 O O . ARG B 1 256 ? 43.094 -36.5 -45.562 1 22.27 256 ARG B O 1
ATOM 4983 N N . ASP B 1 257 ? 42.406 -38.531 -45.75 1 21.11 257 ASP B N 1
ATOM 4984 C CA . ASP B 1 257 ? 41.438 -37.969 -46.688 1 21.11 257 ASP B CA 1
ATOM 4985 C C . ASP B 1 257 ? 40.812 -36.688 -46.156 1 21.11 257 ASP B C 1
ATOM 4987 O O . ASP B 1 257 ? 40.312 -36.656 -45.031 1 21.11 257 ASP B O 1
ATOM 4991 N N . PRO B 1 258 ? 40.938 -35.469 -46.75 1 22.86 258 PRO B N 1
ATOM 4992 C CA . PRO B 1 258 ? 40.781 -34.062 -46.438 1 22.86 258 PRO B CA 1
ATOM 4993 C C . PRO B 1 258 ? 39.344 -33.688 -46.094 1 22.86 258 PRO B C 1
ATOM 4995 O O . PRO B 1 258 ? 39.125 -32.688 -45.406 1 22.86 258 PRO B O 1
ATOM 4998 N N . ASN B 1 259 ? 38.375 -34.156 -46.781 1 23.44 259 ASN B N 1
ATOM 4999 C CA . ASN B 1 259 ? 37.312 -33.281 -47.312 1 23.44 259 ASN B CA 1
ATOM 5000 C C . ASN B 1 259 ? 36.281 -32.969 -46.25 1 23.44 259 ASN B C 1
ATOM 5002 O O . ASN B 1 259 ? 35.312 -32.25 -46.5 1 23.44 259 ASN B O 1
ATOM 5006 N N . THR B 1 260 ? 35.906 -33.844 -45.344 1 23.27 260 THR B N 1
ATOM 5007 C CA . THR B 1 260 ? 34.5 -33.75 -44.938 1 23.27 260 THR B CA 1
ATOM 5008 C C . THR B 1 26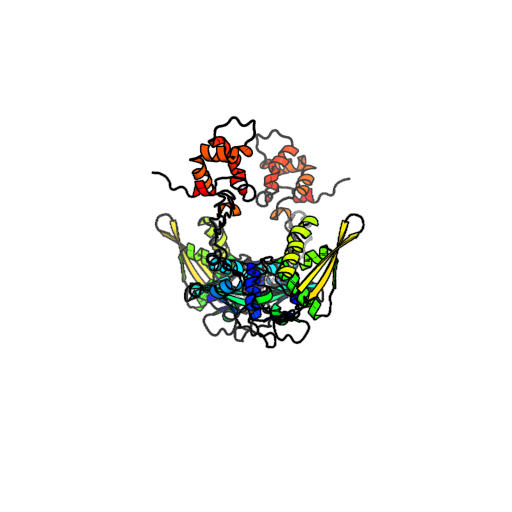0 ? 34.281 -32.531 -44.062 1 23.27 260 THR B C 1
ATOM 5010 O O . THR B 1 260 ? 34.844 -32.438 -42.969 1 23.27 260 THR B O 1
ATOM 5013 N N . LEU B 1 261 ? 33.938 -31.375 -44.625 1 21.69 261 LEU B N 1
ATOM 5014 C CA . LEU B 1 261 ? 33.812 -30.062 -44.031 1 21.69 261 LEU B CA 1
ATOM 5015 C C . LEU B 1 261 ? 32.719 -30.062 -42.938 1 21.69 261 LEU B C 1
ATOM 5017 O O . LEU B 1 261 ? 31.547 -30.266 -43.219 1 21.69 261 LEU B O 1
ATOM 5021 N N . ASP B 1 262 ? 32.875 -30.672 -41.781 1 21 262 ASP B N 1
ATOM 5022 C CA . ASP B 1 262 ? 31.891 -30.75 -40.719 1 21 262 ASP B CA 1
ATOM 5023 C C . ASP B 1 262 ? 31.484 -29.359 -40.25 1 21 262 ASP B C 1
ATOM 5025 O O . ASP B 1 262 ? 32.312 -28.578 -39.812 1 21 262 ASP B O 1
ATOM 5029 N N . LEU B 1 263 ? 30.422 -28.75 -40.812 1 23.06 263 LEU B N 1
ATOM 5030 C CA . LEU B 1 263 ? 29.969 -27.391 -40.531 1 23.06 263 LEU B CA 1
ATOM 5031 C C . LEU B 1 263 ? 29.562 -27.234 -39.062 1 23.06 263 LEU B C 1
ATOM 5033 O O . LEU B 1 263 ? 28.516 -27.75 -38.656 1 23.06 263 LEU B O 1
ATOM 5037 N N . PHE B 1 264 ? 30.328 -27.422 -38.062 1 22.14 264 PHE B N 1
ATOM 5038 C CA . PHE B 1 264 ? 30.031 -27.297 -36.625 1 22.14 264 PHE B CA 1
ATOM 5039 C C . PHE B 1 264 ? 29.688 -25.859 -36.281 1 22.14 264 PHE B C 1
ATOM 5041 O O . PHE B 1 264 ? 30.578 -25.016 -36.125 1 22.14 264 PHE B O 1
ATOM 5048 N N . THR B 1 265 ? 28.703 -25.125 -36.875 1 25.08 265 THR B N 1
ATOM 5049 C CA . THR B 1 265 ? 28.672 -23.734 -36.406 1 25.08 265 THR B CA 1
ATOM 5050 C C . THR B 1 265 ? 28.266 -23.656 -34.938 1 25.08 265 THR B C 1
ATOM 5052 O O . THR B 1 265 ? 27.172 -24.094 -34.562 1 25.08 265 THR B O 1
ATOM 5055 N N . GLY B 1 266 ? 29.031 -23.734 -33.969 1 25.39 266 GLY B N 1
ATOM 5056 C CA . GLY B 1 266 ? 29.016 -23.672 -32.531 1 25.39 266 GLY B CA 1
ATOM 5057 C C . GLY B 1 266 ? 28.516 -22.328 -31.984 1 25.39 266 GLY B C 1
ATOM 5058 O O . GLY B 1 266 ? 28.766 -21.984 -30.828 1 25.39 266 GLY B O 1
ATOM 5059 N N . ILE B 1 267 ? 27.625 -21.547 -32.625 1 26.39 267 ILE B N 1
ATOM 5060 C CA . ILE B 1 267 ? 27.516 -20.203 -32.031 1 26.39 267 ILE B CA 1
ATOM 5061 C C . ILE B 1 267 ? 26.844 -20.281 -30.672 1 26.39 267 ILE B C 1
ATOM 5063 O O . ILE B 1 267 ? 25.688 -20.688 -30.562 1 26.39 267 ILE B O 1
ATOM 5067 N N . MET B 1 268 ? 27.453 -20.656 -29.734 1 26.23 268 MET B N 1
ATOM 5068 C CA . MET B 1 268 ? 27.016 -20.688 -28.344 1 26.23 268 MET B CA 1
ATOM 5069 C C . MET B 1 268 ? 26.562 -19.312 -27.875 1 26.23 268 MET B C 1
ATOM 5071 O O . MET B 1 268 ? 26.312 -19.094 -26.688 1 26.23 268 MET B O 1
ATOM 5075 N N . ASP B 1 269 ? 26.734 -18.203 -28.625 1 28.08 269 ASP B N 1
ATOM 5076 C CA . ASP B 1 269 ? 26.844 -16.938 -27.906 1 28.08 269 ASP B CA 1
ATOM 5077 C C . ASP B 1 269 ? 25.531 -16.609 -27.188 1 28.08 269 ASP B C 1
ATOM 5079 O O . ASP B 1 269 ? 24.453 -16.75 -27.766 1 28.08 269 ASP B O 1
ATOM 5083 N N . ASN B 1 270 ? 25.5 -16.641 -25.922 1 31.95 270 ASN B N 1
ATOM 5084 C CA . ASN B 1 270 ? 24.547 -16.062 -24.984 1 31.95 270 ASN B CA 1
ATOM 5085 C C . ASN B 1 270 ? 24.062 -14.688 -25.453 1 31.95 270 ASN B C 1
ATOM 5087 O O . ASN B 1 270 ? 24.594 -13.664 -25.016 1 31.95 270 ASN B O 1
ATOM 5091 N N . GLU B 1 271 ? 23.984 -14.352 -26.703 1 33.41 271 GLU B N 1
ATOM 5092 C CA . GLU B 1 271 ? 23.766 -13 -27.203 1 33.41 271 GLU B CA 1
ATOM 5093 C C . GLU B 1 271 ? 22.406 -12.469 -26.766 1 33.41 271 GLU B C 1
ATOM 5095 O O . GLU B 1 271 ? 21.375 -13.094 -27.031 1 33.41 271 GLU B O 1
ATOM 5100 N N . LYS B 1 272 ? 22.422 -11.586 -25.703 1 41.97 272 LYS B N 1
ATOM 5101 C CA . LYS B 1 272 ? 21.328 -10.742 -25.234 1 41.97 272 LYS B CA 1
ATOM 5102 C C . LYS B 1 272 ? 20.484 -10.242 -26.406 1 41.97 272 LYS B C 1
ATOM 5104 O O . LYS B 1 272 ? 21.016 -9.727 -27.391 1 41.97 272 LYS B O 1
ATOM 5109 N N . GLN B 1 273 ? 19.469 -10.742 -26.547 1 50.81 273 GLN B N 1
ATOM 5110 C CA . GLN B 1 273 ? 18.594 -10.188 -27.562 1 50.81 273 GLN B CA 1
ATOM 5111 C C . GLN B 1 273 ? 18.625 -8.664 -27.562 1 50.81 273 GLN B C 1
ATOM 5113 O O . GLN B 1 273 ? 18.516 -8.039 -26.516 1 50.81 273 GLN B O 1
ATOM 5118 N N . PRO B 1 274 ? 19 -8.023 -28.578 1 60.09 274 PRO B N 1
ATOM 5119 C CA . PRO B 1 274 ? 19.172 -6.57 -28.578 1 60.09 274 PRO B CA 1
ATOM 5120 C C . PRO B 1 274 ? 17.922 -5.824 -28.125 1 60.09 274 PRO B C 1
ATOM 5122 O O . PRO B 1 274 ? 16.797 -6.289 -28.359 1 60.09 274 PRO B O 1
ATOM 5125 N N . ALA B 1 275 ? 18.094 -4.828 -27.281 1 64.81 275 ALA B N 1
ATOM 5126 C CA . ALA B 1 275 ? 17.047 -4.039 -26.641 1 64.81 275 ALA B CA 1
ATOM 5127 C C . ALA B 1 275 ? 15.984 -3.598 -27.641 1 64.81 275 ALA B C 1
ATOM 5129 O O . ALA B 1 275 ? 14.797 -3.518 -27.312 1 64.81 275 ALA B O 1
ATOM 5130 N N . TRP B 1 276 ? 16.359 -3.432 -28.828 1 73 276 TRP B N 1
ATOM 5131 C CA . TRP B 1 276 ? 15.438 -2.91 -29.828 1 73 276 TRP B CA 1
ATOM 5132 C C . TRP B 1 276 ? 14.422 -3.973 -30.234 1 73 276 TRP B C 1
ATOM 5134 O O . TRP B 1 276 ? 13.336 -3.648 -30.719 1 73 276 TRP B O 1
ATOM 5144 N N . GLN B 1 277 ? 14.664 -5.145 -29.922 1 73.19 277 GLN B N 1
ATOM 5145 C CA . GLN B 1 277 ? 13.742 -6.223 -30.266 1 73.19 277 GLN B CA 1
ATOM 5146 C C . GLN B 1 277 ? 12.57 -6.281 -29.281 1 73.19 277 GLN B C 1
ATOM 5148 O O . GLN B 1 277 ? 11.484 -6.734 -29.641 1 73.19 277 GLN B O 1
ATOM 5153 N N . ILE B 1 278 ? 12.805 -5.68 -28.125 1 71.31 278 ILE B N 1
ATOM 5154 C CA . ILE B 1 278 ? 11.805 -5.734 -27.062 1 71.31 278 ILE B CA 1
ATOM 5155 C C . ILE B 1 278 ? 11.031 -4.418 -27.016 1 71.31 278 ILE B C 1
ATOM 5157 O O . ILE B 1 278 ? 9.82 -4.406 -26.812 1 71.31 278 ILE B O 1
ATOM 5161 N N . LYS B 1 279 ? 11.664 -3.322 -27.234 1 74.25 279 LYS B N 1
ATOM 5162 C CA . LYS B 1 279 ? 11.055 -2.016 -27 1 74.25 279 LYS B CA 1
ATOM 5163 C C . LYS B 1 279 ? 10.852 -1.259 -28.312 1 74.25 279 LYS B C 1
ATOM 5165 O O . LYS B 1 279 ? 10.273 -0.17 -28.312 1 74.25 279 LYS B O 1
ATOM 5170 N N . GLY B 1 280 ? 11.242 -1.775 -29.359 1 80.12 280 GLY B N 1
ATOM 5171 C CA . GLY B 1 280 ? 11.281 -1.044 -30.609 1 80.12 280 GLY B CA 1
ATOM 5172 C C . GLY B 1 280 ? 12.43 -0.058 -30.688 1 80.12 280 GLY B C 1
ATOM 5173 O O . GLY B 1 280 ? 13.164 0.133 -29.719 1 80.12 280 GLY B O 1
ATOM 5174 N N . LEU B 1 281 ? 12.539 0.577 -31.75 1 84.56 281 LEU B N 1
ATOM 5175 C CA . LEU B 1 281 ? 13.641 1.504 -31.984 1 84.56 281 LEU B CA 1
ATOM 5176 C C . LEU B 1 281 ? 13.273 2.914 -31.531 1 84.56 281 LEU B C 1
ATOM 5178 O O . LEU B 1 281 ? 12.117 3.33 -31.672 1 84.56 281 LEU B O 1
ATOM 5182 N N . THR B 1 282 ? 14.188 3.619 -30.969 1 83 282 THR B N 1
ATOM 5183 C CA . THR B 1 282 ? 14.031 5.031 -30.641 1 83 282 THR B CA 1
ATOM 5184 C C . THR B 1 282 ? 14.203 5.895 -31.891 1 83 282 THR B C 1
ATOM 5186 O O . THR B 1 282 ? 14.734 5.434 -32.906 1 83 282 THR B O 1
ATOM 5189 N N . ASP B 1 283 ? 13.812 7.137 -31.75 1 83.88 283 ASP B N 1
ATOM 5190 C CA . ASP B 1 283 ? 13.984 8.055 -32.875 1 83.88 283 ASP B CA 1
ATOM 5191 C C . ASP B 1 283 ? 15.461 8.242 -33.219 1 83.88 283 ASP B C 1
ATOM 5193 O O . ASP B 1 283 ? 15.828 8.328 -34.375 1 83.88 283 ASP B O 1
ATOM 5197 N N . LYS B 1 284 ? 16.281 8.203 -32.25 1 83.19 284 LYS B N 1
ATOM 5198 C CA . LYS B 1 284 ? 17.719 8.352 -32.469 1 83.19 284 LYS B CA 1
ATOM 5199 C C . LYS B 1 284 ? 18.297 7.145 -33.219 1 83.19 284 LYS B C 1
ATOM 5201 O O . LYS B 1 284 ? 19.125 7.297 -34.094 1 83.19 284 LYS B O 1
ATOM 5206 N N . GLN B 1 285 ? 17.844 6.043 -32.906 1 83.44 285 GLN B N 1
ATOM 5207 C CA . GLN B 1 285 ? 18.281 4.805 -33.531 1 83.44 285 GLN B CA 1
ATOM 5208 C C . GLN B 1 285 ? 17.797 4.727 -34.969 1 83.44 285 GLN B C 1
ATOM 5210 O O . GLN B 1 285 ? 18.547 4.32 -35.875 1 83.44 285 GLN B O 1
ATOM 5215 N N . ILE B 1 286 ? 16.625 5.168 -35.156 1 88.12 286 ILE B N 1
ATOM 5216 C CA . ILE B 1 286 ? 16.047 5.156 -36.5 1 88.12 286 ILE B CA 1
ATOM 5217 C C . ILE B 1 286 ? 16.781 6.164 -37.375 1 88.12 286 ILE B C 1
ATOM 5219 O O . ILE B 1 286 ? 17.094 5.875 -38.531 1 88.12 286 ILE B O 1
ATOM 5223 N N . ASN B 1 287 ? 17.156 7.219 -36.781 1 84.12 287 ASN B N 1
ATOM 5224 C CA . ASN B 1 287 ? 17.938 8.211 -37.531 1 84.12 287 ASN B CA 1
ATOM 5225 C C . ASN B 1 287 ? 19.328 7.699 -37.875 1 84.12 287 ASN B C 1
ATOM 5227 O O . ASN B 1 287 ? 19.844 7.992 -38.969 1 84.12 287 ASN B O 1
ATOM 5231 N N . LYS B 1 288 ? 19.875 6.93 -37.031 1 85.06 288 LYS B N 1
ATOM 5232 C CA . LYS B 1 288 ? 21.172 6.301 -37.312 1 85.06 288 LYS B CA 1
ATOM 5233 C C . LYS B 1 288 ? 21.062 5.297 -38.469 1 85.06 288 LYS B C 1
ATOM 5235 O O . LYS B 1 288 ? 21.938 5.242 -39.312 1 85.06 288 LYS B O 1
ATOM 5240 N N . ILE B 1 289 ? 20.016 4.625 -38.438 1 86.44 289 ILE B N 1
ATOM 5241 C CA . ILE B 1 289 ? 19.766 3.633 -39.469 1 86.44 289 ILE B CA 1
ATOM 5242 C C . ILE B 1 289 ? 19.5 4.332 -40.812 1 86.44 289 ILE B C 1
ATOM 5244 O O . ILE B 1 289 ? 19.938 3.869 -41.844 1 86.44 289 ILE B O 1
ATOM 5248 N N . ALA B 1 290 ? 18.953 5.441 -40.688 1 84.81 290 ALA B N 1
ATOM 5249 C CA . ALA B 1 290 ? 18.562 6.207 -41.844 1 84.81 290 ALA B CA 1
ATOM 5250 C C . ALA B 1 290 ? 19.812 6.699 -42.594 1 84.81 290 ALA B C 1
ATOM 5252 O O . ALA B 1 290 ? 19.75 6.953 -43.812 1 84.81 290 ALA B O 1
ATOM 5253 N N . ILE B 1 291 ? 20.891 6.781 -41.969 1 84.94 291 ILE B N 1
ATOM 5254 C CA . ILE B 1 291 ? 22.141 7.148 -42.594 1 84.94 291 ILE B CA 1
ATOM 5255 C C . ILE B 1 291 ? 22.531 6.098 -43.625 1 84.94 291 ILE B C 1
ATOM 5257 O O . ILE B 1 291 ? 23.094 6.426 -44.688 1 84.94 291 ILE B O 1
ATOM 5261 N N . TYR B 1 292 ? 22.125 4.914 -43.406 1 84.75 292 TYR B N 1
ATOM 5262 C CA . TYR B 1 292 ? 22.391 3.801 -44.312 1 84.75 292 TYR B CA 1
ATOM 5263 C C . TYR B 1 292 ? 21.109 3.326 -44.969 1 84.75 292 TYR B C 1
ATOM 5265 O O . TYR B 1 292 ? 20.844 2.121 -45.062 1 84.75 292 TYR B O 1
ATOM 5273 N N . ALA B 1 293 ? 20.391 4.215 -45.375 1 85.44 293 ALA B N 1
ATOM 5274 C CA . ALA B 1 293 ? 19.031 3.949 -45.875 1 85.44 293 ALA B CA 1
ATOM 5275 C C . ALA B 1 293 ? 19.062 2.969 -47.031 1 85.44 293 ALA B C 1
ATOM 5277 O O . ALA B 1 293 ? 18.234 2.057 -47.094 1 85.44 293 ALA B O 1
ATOM 5278 N N . ASP B 1 294 ? 20 3.037 -47.844 1 83.06 294 ASP B N 1
ATOM 5279 C CA . ASP B 1 294 ? 20.094 2.188 -49.031 1 83.06 294 ASP B CA 1
ATOM 5280 C C . ASP B 1 294 ? 20.312 0.727 -48.656 1 83.06 294 ASP B C 1
ATOM 5282 O O . ASP B 1 294 ? 19.625 -0.166 -49.156 1 83.06 294 ASP B O 1
ATOM 5286 N N . GLU B 1 295 ? 21.219 0.576 -47.781 1 83.88 295 GLU B N 1
ATOM 5287 C CA . GLU B 1 295 ? 21.547 -0.774 -47.344 1 83.88 295 GLU B CA 1
ATOM 5288 C C . GLU B 1 295 ? 20.391 -1.396 -46.562 1 83.88 295 GLU B C 1
ATOM 5290 O O . GLU B 1 295 ? 20.062 -2.568 -46.75 1 83.88 295 GLU B O 1
ATOM 5295 N N . PHE B 1 296 ? 19.781 -0.631 -45.75 1 87.69 296 PHE B N 1
ATOM 5296 C CA . PHE B 1 296 ? 18.688 -1.118 -44.906 1 87.69 296 PHE B CA 1
ATOM 5297 C C . PHE B 1 296 ? 17.453 -1.444 -45.75 1 87.69 296 PHE B C 1
ATOM 5299 O O . PHE B 1 296 ? 16.828 -2.488 -45.562 1 87.69 296 PHE B O 1
ATOM 5306 N N . THR B 1 297 ? 17.141 -0.575 -46.656 1 85.75 297 THR B N 1
ATOM 5307 C CA . THR B 1 297 ? 15.961 -0.801 -47.5 1 85.75 297 THR B CA 1
ATOM 5308 C C . THR B 1 297 ? 16.188 -1.97 -48.438 1 85.75 297 THR B C 1
ATOM 5310 O O . THR B 1 297 ? 15.266 -2.754 -48.719 1 85.75 297 THR B O 1
ATOM 5313 N N . SER B 1 298 ? 17.359 -2.148 -48.812 1 82.69 298 SER B N 1
ATOM 5314 C CA . SER B 1 298 ? 17.688 -3.271 -49.688 1 82.69 298 SER B CA 1
ATOM 5315 C C . SER B 1 298 ? 17.578 -4.598 -48.938 1 82.69 298 SER B C 1
ATOM 5317 O O . SER B 1 298 ? 17.078 -5.586 -49.5 1 82.69 298 SER B O 1
ATOM 5319 N N . ALA B 1 299 ? 17.969 -4.539 -47.719 1 83.19 299 ALA B N 1
ATOM 5320 C CA . ALA B 1 299 ? 17.938 -5.754 -46.906 1 83.19 299 ALA B CA 1
ATOM 5321 C C . ALA B 1 299 ? 16.5 -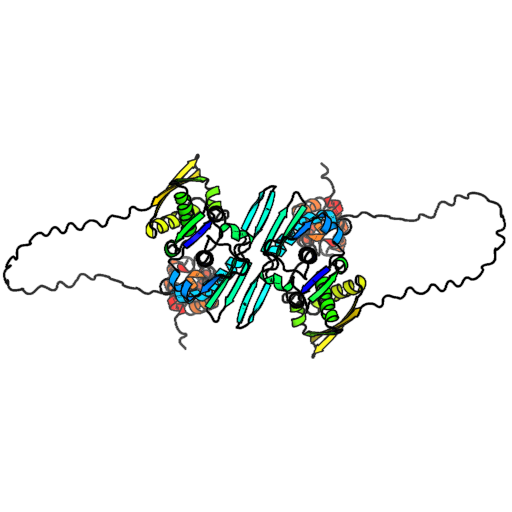6.121 -46.531 1 83.19 299 ALA B C 1
ATOM 5323 O O . ALA B 1 299 ? 16.219 -7.281 -46.219 1 83.19 299 ALA B O 1
ATOM 5324 N N . ASN B 1 300 ? 15.617 -5.121 -46.625 1 86.31 300 ASN B N 1
ATOM 5325 C CA . ASN B 1 300 ? 14.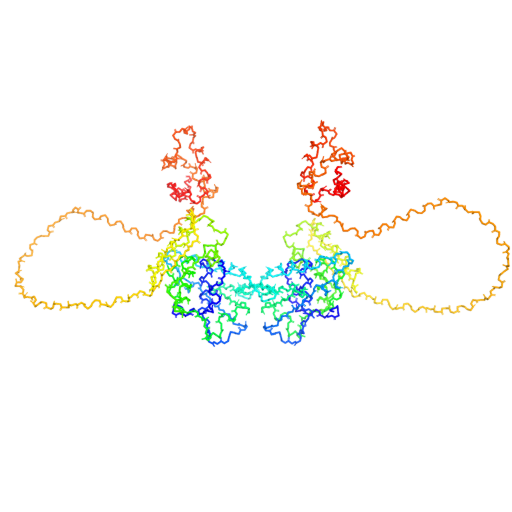242 -5.348 -46.219 1 86.31 300 ASN B CA 1
ATOM 5326 C C . ASN B 1 300 ? 13.258 -5.07 -47.344 1 86.31 300 ASN B C 1
ATOM 5328 O O . ASN B 1 300 ? 12.109 -4.699 -47.094 1 86.31 300 ASN B O 1
ATOM 5332 N N . SER B 1 301 ? 13.625 -5.316 -48.469 1 81.62 301 SER B N 1
ATOM 5333 C CA . SER B 1 301 ? 12.859 -5.039 -49.688 1 81.62 301 SER B CA 1
ATOM 5334 C C . SER B 1 301 ? 11.57 -5.852 -49.719 1 81.62 301 SER B C 1
ATOM 5336 O O . SER B 1 301 ? 10.594 -5.453 -50.375 1 81.62 301 SER B O 1
ATOM 5338 N N . LYS B 1 302 ? 11.625 -6.891 -49.031 1 80.56 302 LYS B N 1
ATOM 5339 C CA . LYS B 1 302 ? 10.438 -7.738 -48.969 1 80.56 302 LYS B CA 1
ATOM 5340 C C . LYS B 1 302 ? 9.273 -7.031 -48.281 1 80.56 302 LYS B C 1
ATOM 5342 O O . LYS B 1 302 ? 8.109 -7.371 -48.5 1 80.56 302 LYS B O 1
ATOM 5347 N N . LEU B 1 303 ? 9.578 -6.016 -47.5 1 81.06 303 LEU B N 1
ATOM 5348 C CA . LEU B 1 303 ? 8.555 -5.301 -46.75 1 81.06 303 LEU B CA 1
ATOM 5349 C C . LEU B 1 303 ? 8.094 -4.059 -47.5 1 81.06 303 LEU B C 1
ATOM 5351 O O . LEU B 1 303 ? 7.188 -3.354 -47.031 1 81.06 303 LEU B O 1
ATOM 5355 N N . MET B 1 304 ? 8.602 -3.889 -48.656 1 77.44 304 MET B N 1
ATOM 5356 C CA . MET B 1 304 ? 8.289 -2.732 -49.469 1 77.44 304 MET B CA 1
ATOM 5357 C C . MET B 1 304 ? 7.113 -3.031 -50.406 1 77.44 304 MET B C 1
ATOM 5359 O O . MET B 1 304 ? 7.035 -4.117 -51 1 77.44 304 MET B O 1
ATOM 5363 N N . SER B 1 305 ? 6.211 -2.117 -50.375 1 74.12 305 SER B N 1
ATOM 5364 C CA . SER B 1 305 ? 5.141 -2.221 -51.344 1 74.12 305 SER B CA 1
ATOM 5365 C C . SER B 1 305 ? 5.676 -2.078 -52.781 1 74.12 305 SER B C 1
ATOM 5367 O O . SER B 1 305 ? 6.531 -1.229 -53.031 1 74.12 305 SER B O 1
ATOM 5369 N N . PRO B 1 306 ? 5.258 -2.973 -53.562 1 72.94 306 PRO B N 1
ATOM 5370 C CA . PRO B 1 306 ? 5.699 -2.908 -54.969 1 72.94 306 PRO B CA 1
ATOM 5371 C C . PRO B 1 306 ? 5.363 -1.575 -55.625 1 72.94 306 PRO B C 1
ATOM 5373 O O . PRO B 1 306 ? 6.035 -1.168 -56.562 1 72.94 306 PRO B O 1
ATOM 5376 N N . SER B 1 307 ? 4.477 -0.797 -55.125 1 69.44 307 SER B N 1
ATOM 5377 C CA . SER B 1 307 ? 4.035 0.45 -55.719 1 69.44 307 SER B CA 1
ATOM 5378 C C . SER B 1 307 ? 4.766 1.648 -55.125 1 69.44 307 SER B C 1
ATOM 5380 O O . SER B 1 307 ? 4.488 2.795 -55.5 1 69.44 307 SER B O 1
ATOM 5382 N N . PHE B 1 308 ? 5.723 1.338 -54.312 1 74.06 308 PHE B N 1
ATOM 5383 C CA . PHE B 1 308 ? 6.375 2.459 -53.656 1 74.06 308 PHE B CA 1
ATOM 5384 C C . PHE B 1 308 ? 7.359 3.148 -54.594 1 74.06 308 PHE B C 1
ATOM 5386 O O . PHE B 1 308 ? 8.234 2.498 -55.188 1 74.06 308 PHE B O 1
ATOM 5393 N N . LYS B 1 309 ? 7.262 4.387 -54.812 1 72.38 309 LYS B N 1
ATOM 5394 C CA . LYS B 1 309 ? 8.109 5.168 -55.719 1 72.38 309 LYS B CA 1
ATOM 5395 C C . LYS B 1 309 ? 8.922 6.207 -54.938 1 72.38 309 LYS B C 1
ATOM 5397 O O . LYS B 1 309 ? 9.602 7.035 -55.562 1 72.38 309 LYS B O 1
ATOM 5402 N N . GLY B 1 310 ? 9.117 6.062 -53.781 1 73.38 310 GLY B N 1
ATOM 5403 C CA . GLY B 1 310 ? 9.828 7.078 -53 1 73.38 310 GLY B CA 1
ATOM 5404 C C . GLY B 1 310 ? 11.281 6.723 -52.75 1 73.38 310 GLY B C 1
ATOM 5405 O O . GLY B 1 310 ? 11.766 5.684 -53.219 1 73.38 310 GLY B O 1
ATOM 5406 N N . ASP B 1 311 ? 12.047 7.668 -52.188 1 79.06 311 ASP B N 1
ATOM 5407 C CA . ASP B 1 311 ? 13.461 7.434 -51.906 1 79.06 311 ASP B CA 1
ATOM 5408 C C . ASP B 1 311 ? 13.633 6.57 -50.656 1 79.06 311 ASP B C 1
ATOM 5410 O O . ASP B 1 311 ? 12.672 6.316 -49.938 1 79.06 311 ASP B O 1
ATOM 5414 N N . TYR B 1 312 ? 14.781 6.105 -50.469 1 80.06 312 TYR B N 1
ATOM 5415 C CA . TYR B 1 312 ? 15.094 5.207 -49.375 1 80.06 312 TYR B CA 1
ATOM 5416 C C . TYR B 1 312 ? 14.758 5.852 -48.031 1 80.06 312 TYR B C 1
ATOM 5418 O O . TYR B 1 312 ? 14.258 5.184 -47.125 1 80.06 312 TYR B O 1
ATOM 5426 N N . ASN B 1 313 ? 14.945 7.113 -48.031 1 81.06 313 ASN B N 1
ATOM 5427 C CA . ASN B 1 313 ? 14.648 7.824 -46.781 1 81.06 313 ASN B CA 1
ATOM 5428 C C . ASN B 1 313 ? 13.148 7.926 -46.531 1 81.06 313 ASN B C 1
ATOM 5430 O O . ASN B 1 313 ? 12.688 7.84 -45.406 1 81.06 313 ASN B O 1
ATOM 5434 N N . ASP B 1 314 ? 12.43 8.102 -47.562 1 80.88 314 ASP B N 1
ATOM 5435 C CA . ASP B 1 314 ? 10.977 8.109 -47.469 1 80.88 314 ASP B CA 1
ATOM 5436 C C . ASP B 1 314 ? 10.453 6.754 -46.969 1 80.88 314 ASP B C 1
ATOM 5438 O O . ASP B 1 314 ? 9.5 6.695 -46.188 1 80.88 314 ASP B O 1
ATOM 5442 N N . LEU B 1 315 ? 11.078 5.812 -47.406 1 82.75 315 LEU B N 1
ATOM 5443 C CA . LEU B 1 315 ? 10.672 4.461 -47.031 1 82.75 315 LEU B CA 1
ATOM 5444 C C . LEU B 1 315 ? 10.945 4.199 -45.562 1 82.75 315 LEU B C 1
ATOM 5446 O O . LEU B 1 315 ? 10.109 3.602 -44.875 1 82.75 315 LEU B O 1
ATOM 5450 N N . ILE B 1 316 ? 11.945 4.684 -45.094 1 84.88 316 ILE B N 1
ATOM 5451 C CA . ILE B 1 316 ? 12.258 4.531 -43.688 1 84.88 316 ILE B CA 1
ATOM 5452 C C . ILE B 1 316 ? 11.266 5.34 -42.844 1 84.88 316 ILE B C 1
ATOM 5454 O O . ILE B 1 316 ? 10.789 4.867 -41.812 1 84.88 316 ILE B O 1
ATOM 5458 N N . ASN B 1 317 ? 10.914 6.477 -43.344 1 83.69 317 ASN B N 1
ATOM 5459 C CA . ASN B 1 317 ? 9.922 7.277 -42.656 1 83.69 317 ASN B CA 1
ATOM 5460 C C . ASN B 1 317 ? 8.555 6.602 -42.656 1 83.69 317 ASN B C 1
ATOM 5462 O O . ASN B 1 317 ? 7.816 6.68 -41.656 1 83.69 317 ASN B O 1
ATOM 5466 N N . LEU B 1 318 ? 8.297 5.91 -43.688 1 82 318 LEU B N 1
ATOM 5467 C CA . LEU B 1 318 ? 7.066 5.133 -43.781 1 82 318 LEU B CA 1
ATOM 5468 C C . LEU B 1 318 ? 7.098 3.953 -42.812 1 82 318 LEU B C 1
ATOM 5470 O O . LEU B 1 318 ? 6.07 3.598 -42.219 1 82 318 LEU B O 1
ATOM 5474 N N . TRP B 1 319 ? 8.312 3.404 -42.656 1 86.19 319 TRP B N 1
ATOM 5475 C CA . TRP B 1 319 ? 8.461 2.234 -41.812 1 86.19 319 TRP B CA 1
ATOM 5476 C C . TRP B 1 319 ? 8.617 2.648 -40.344 1 86.19 319 TRP B C 1
ATOM 5478 O O . TRP B 1 319 ? 8.602 1.802 -39.438 1 86.19 319 TRP B O 1
ATOM 5488 N N . ARG B 1 320 ? 8.656 3.902 -40.062 1 86 320 ARG B N 1
ATOM 5489 C CA . ARG B 1 320 ? 8.977 4.41 -38.719 1 86 320 ARG B CA 1
ATOM 5490 C C . ARG B 1 320 ? 8.008 3.863 -37.688 1 86 320 ARG B C 1
ATOM 5492 O O . ARG B 1 320 ? 8.43 3.428 -36.594 1 86 320 ARG B O 1
ATOM 5499 N N . PRO B 1 321 ? 6.727 3.84 -38 1 83.81 321 PRO B N 1
ATOM 5500 C CA . PRO B 1 321 ? 5.832 3.262 -37 1 83.81 321 PRO B CA 1
ATOM 5501 C C . PRO B 1 321 ? 6.086 1.774 -36.75 1 83.81 321 PRO B C 1
ATOM 5503 O O . PRO B 1 321 ? 5.969 1.292 -35.625 1 83.81 321 PRO B O 1
ATOM 5506 N N . MET B 1 322 ? 6.523 1.039 -37.75 1 83.94 322 MET B N 1
ATOM 5507 C CA . MET B 1 322 ? 6.816 -0.387 -37.625 1 83.94 322 MET B CA 1
ATOM 5508 C C . MET B 1 322 ? 8.125 -0.618 -36.875 1 83.94 322 MET B C 1
ATOM 5510 O O . MET B 1 322 ? 8.242 -1.568 -36.094 1 83.94 322 MET B O 1
ATOM 5514 N N . LEU B 1 323 ? 8.922 0.272 -37.062 1 88.5 323 LEU B N 1
ATOM 5515 C CA . LEU B 1 323 ? 10.234 0.16 -36.438 1 88.5 323 LEU B CA 1
ATOM 5516 C C . LEU B 1 323 ? 10.172 0.497 -34.938 1 88.5 323 LEU B C 1
ATOM 5518 O O . LEU B 1 323 ? 10.953 -0.021 -34.156 1 88.5 323 LEU B O 1
ATOM 5522 N N . LYS B 1 324 ? 9.172 1.29 -34.594 1 85.31 324 LYS B N 1
ATOM 5523 C CA . LYS B 1 324 ? 9.008 1.665 -33.219 1 85.31 324 LYS B CA 1
ATOM 5524 C C . LYS B 1 324 ? 8.172 0.632 -32.469 1 85.31 324 LYS B C 1
ATOM 5526 O O . LYS B 1 324 ? 8.148 0.618 -31.219 1 85.31 324 LYS B O 1
ATOM 5531 N N . ASP B 1 325 ? 7.578 -0.196 -33.188 1 80.94 325 ASP B N 1
ATOM 5532 C CA . ASP B 1 325 ? 6.754 -1.265 -32.625 1 80.94 325 ASP B CA 1
ATOM 5533 C C . ASP B 1 325 ? 7.57 -2.539 -32.406 1 80.94 325 ASP B C 1
ATOM 5535 O O . ASP B 1 325 ? 8.07 -3.125 -33.375 1 80.94 325 ASP B O 1
ATOM 5539 N N . PRO B 1 326 ? 7.602 -3.016 -31.266 1 80.31 326 PRO B N 1
ATOM 5540 C CA . PRO B 1 326 ? 8.414 -4.203 -30.984 1 80.31 326 PRO B CA 1
ATOM 5541 C C . PRO B 1 326 ? 7.898 -5.449 -31.703 1 80.31 326 PRO B C 1
ATOM 5543 O O . PRO B 1 326 ? 8.672 -6.363 -31.984 1 80.31 326 PRO B O 1
ATOM 5546 N N . THR B 1 327 ? 6.691 -5.484 -31.953 1 80.56 327 THR B N 1
ATOM 5547 C CA . THR B 1 327 ? 6.137 -6.664 -32.594 1 80.56 327 THR B CA 1
ATOM 5548 C C . THR B 1 327 ? 6.41 -6.633 -34.125 1 80.56 327 THR B C 1
ATOM 5550 O O . THR B 1 327 ? 6.398 -7.676 -34.781 1 80.56 327 THR B O 1
ATOM 5553 N N . GLN B 1 328 ? 6.742 -5.508 -34.594 1 84.19 328 GLN B N 1
ATOM 5554 C CA . GLN B 1 328 ? 6.926 -5.387 -36.062 1 84.19 328 GLN B CA 1
ATOM 5555 C C . GLN B 1 328 ? 8.398 -5.207 -36.406 1 84.19 328 GLN B C 1
ATOM 5557 O O . GLN B 1 328 ? 8.844 -5.637 -37.469 1 84.19 328 GLN B O 1
ATOM 5562 N N . VAL B 1 329 ? 9.141 -4.707 -35.5 1 87.62 329 VAL B N 1
ATOM 5563 C CA . VAL B 1 329 ? 10.523 -4.359 -35.781 1 87.62 329 VAL B CA 1
ATOM 5564 C C . VAL B 1 329 ? 11.344 -5.633 -36 1 87.62 329 VAL B C 1
ATOM 5566 O O . VAL B 1 329 ? 12.32 -5.629 -36.75 1 87.62 329 VAL B O 1
ATOM 5569 N N . ILE B 1 330 ? 10.906 -6.59 -35.469 1 80.81 330 ILE B N 1
ATOM 5570 C CA . ILE B 1 330 ? 11.641 -7.855 -35.531 1 80.81 330 ILE B CA 1
ATOM 5571 C C . ILE B 1 330 ? 11.602 -8.414 -36.938 1 80.81 330 ILE B C 1
ATOM 5573 O O . ILE B 1 330 ? 12.438 -9.242 -37.312 1 80.81 330 ILE B O 1
ATOM 5577 N N . LYS B 1 331 ? 10.773 -7.922 -37.75 1 82.44 331 LYS B N 1
ATOM 5578 C CA . LYS B 1 331 ? 10.664 -8.391 -39.125 1 82.44 331 LYS B CA 1
ATOM 5579 C C . LYS B 1 331 ? 11.758 -7.785 -40 1 82.44 331 LYS B C 1
ATOM 5581 O O . LYS B 1 331 ? 11.977 -8.242 -41.125 1 82.44 331 LYS B O 1
ATOM 5586 N N . PHE B 1 332 ? 12.32 -6.863 -39.406 1 87.31 332 PHE B N 1
ATOM 5587 C CA . PHE B 1 332 ? 13.328 -6.16 -40.188 1 87.31 332 PHE B CA 1
ATOM 5588 C C . PHE B 1 332 ? 14.703 -6.797 -40 1 87.31 332 PHE B C 1
ATOM 5590 O O . PHE B 1 332 ? 15.039 -7.238 -38.906 1 87.31 332 PHE B O 1
ATOM 5597 N N . ALA B 1 333 ? 15.367 -6.789 -41.062 1 83.75 333 ALA B N 1
ATOM 5598 C CA . ALA B 1 333 ? 16.703 -7.371 -41.031 1 83.75 333 ALA B CA 1
ATOM 5599 C C . ALA B 1 333 ? 17.781 -6.289 -40.875 1 83.75 333 ALA B C 1
ATOM 5601 O O . ALA B 1 333 ? 17.5 -5.102 -41.062 1 83.75 333 ALA B O 1
ATOM 5602 N N . LYS B 1 334 ? 18.984 -6.559 -40.344 1 84.44 334 LYS B N 1
ATOM 5603 C CA . LYS B 1 334 ? 20.234 -5.797 -40.281 1 84.44 334 LYS B CA 1
ATOM 5604 C C . LYS B 1 334 ? 20.125 -4.652 -39.281 1 84.44 334 LYS B C 1
ATOM 5606 O O . LYS B 1 334 ? 20.859 -3.668 -39.375 1 84.44 334 LYS B O 1
ATOM 5611 N N . ILE B 1 335 ? 19.203 -4.801 -38.406 1 84.94 335 ILE B N 1
ATOM 5612 C CA . ILE B 1 335 ? 19 -3.742 -37.438 1 84.94 335 ILE B CA 1
ATOM 5613 C C . ILE B 1 335 ? 20.203 -3.678 -36.5 1 84.94 335 ILE B C 1
ATOM 5615 O O . ILE B 1 335 ? 20.828 -2.625 -36.344 1 84.94 335 ILE B O 1
ATOM 5619 N N . GLN B 1 336 ? 20.5 -4.684 -35.938 1 81.88 336 GLN B N 1
ATOM 5620 C CA . GLN B 1 336 ? 21.594 -4.711 -34.969 1 81.88 336 GLN B CA 1
ATOM 5621 C C . GLN B 1 336 ? 22.922 -4.359 -35.625 1 81.88 336 GLN B C 1
ATOM 5623 O O . GLN B 1 336 ? 23.734 -3.621 -35.062 1 81.88 336 GLN B O 1
ATOM 5628 N N . GLU B 1 337 ? 23.172 -4.793 -36.719 1 82.88 337 GLU B N 1
ATOM 5629 C CA . GLU B 1 337 ? 24.406 -4.547 -37.469 1 82.88 337 GLU B CA 1
ATOM 5630 C C . GLU B 1 337 ? 24.594 -3.057 -37.719 1 82.88 337 GLU B C 1
ATOM 5632 O O . GLU B 1 337 ? 25.688 -2.525 -37.594 1 82.88 337 GLU B O 1
ATOM 5637 N N . LEU B 1 338 ? 23.516 -2.416 -38.094 1 85.12 338 LEU B N 1
ATOM 5638 C CA . LEU B 1 338 ? 23.594 -1.004 -38.469 1 85.12 338 LEU B CA 1
ATOM 5639 C C . LEU B 1 338 ? 23.672 -0.131 -37.219 1 85.12 338 LEU B C 1
ATOM 5641 O O . LEU B 1 338 ? 24.312 0.924 -37.219 1 85.12 338 LEU B O 1
ATOM 5645 N N . LEU B 1 339 ? 23.156 -0.669 -36.156 1 83 339 LEU B N 1
ATOM 5646 C CA . LEU B 1 339 ? 23.219 0.037 -34.875 1 83 339 LEU B CA 1
ATOM 5647 C C . LEU B 1 339 ? 24.609 -0.053 -34.281 1 83 339 LEU B C 1
ATOM 5649 O O . LEU B 1 339 ? 25.047 0.856 -33.562 1 83 339 LEU B O 1
ATOM 5653 N N . ASP B 1 340 ? 25.344 -0.973 -34.562 1 80.19 340 ASP B N 1
ATOM 5654 C CA . ASP B 1 340 ? 26.656 -1.221 -34 1 80.19 340 ASP B CA 1
ATOM 5655 C C . ASP B 1 340 ? 27.75 -0.571 -34.844 1 80.19 340 ASP B C 1
ATOM 5657 O O . ASP B 1 340 ? 28.922 -0.543 -34.469 1 80.19 340 ASP B O 1
ATOM 5661 N N . ARG B 1 341 ? 27.406 -0.157 -35.938 1 78.25 341 ARG B N 1
ATOM 5662 C CA . ARG B 1 341 ? 28.422 0.454 -36.812 1 78.25 341 ARG B CA 1
ATOM 5663 C C . ARG B 1 341 ? 28.875 1.799 -36.25 1 78.25 341 ARG B C 1
ATOM 5665 O O . ARG B 1 341 ? 28.047 2.617 -35.844 1 78.25 341 ARG B O 1
ATOM 5672 N N . LYS B 1 342 ? 30.094 1.886 -35.844 1 63.75 342 LYS B N 1
ATOM 5673 C CA . LYS B 1 342 ? 30.719 3.129 -35.406 1 63.75 342 LYS B CA 1
ATOM 5674 C C . LYS B 1 342 ? 30.719 4.172 -36.5 1 63.75 342 LYS B C 1
ATOM 5676 O O . LYS B 1 342 ? 30.828 3.832 -37.688 1 63.75 342 LYS B O 1
ATOM 5681 N N . LYS B 1 343 ? 30.281 5.375 -36.188 1 51.69 343 LYS B N 1
ATOM 5682 C CA . LYS B 1 343 ? 30.297 6.496 -37.125 1 51.69 343 LYS B CA 1
ATOM 5683 C C . LYS B 1 343 ? 31.625 6.555 -37.844 1 51.69 343 LYS B C 1
ATOM 5685 O O . LYS B 1 343 ? 32.688 6.551 -37.25 1 51.69 343 LYS B O 1
ATOM 5690 N N . GLN B 1 344 ? 31.672 6.02 -38.906 1 37.62 344 GLN B N 1
ATOM 5691 C CA . GLN B 1 344 ? 32.844 6.422 -39.656 1 37.62 344 GLN B CA 1
ATOM 5692 C C . GLN B 1 344 ? 33 7.941 -39.688 1 37.62 344 GLN B C 1
ATOM 5694 O O . GLN B 1 344 ? 32.062 8.641 -40.094 1 37.62 344 GLN B O 1
ATOM 5699 N N . ASN B 1 345 ? 33.844 8.461 -38.875 1 34.5 345 ASN B N 1
ATOM 5700 C CA . ASN B 1 345 ? 34.312 9.781 -39.25 1 34.5 345 ASN B CA 1
ATOM 5701 C C . ASN B 1 345 ? 34.656 9.836 -40.75 1 34.5 345 ASN B C 1
ATOM 5703 O O . ASN B 1 345 ? 35.312 8.93 -41.281 1 34.5 345 ASN B O 1
#

Sequence (690 aa):
MKDNLVVQHNDLVTASYAMTRHEQNVLLSCISQIDSRKRLEEAQVFTLTVEQARDLFYNGNDQYNAYRDLKTASERLFERKIRLQLDNDKELLTRFVQSVIFDPNAGAVNIRFATDIYPYLSELEKNFTKYRLANIVQLTSVYAVRLYELLICWLGQGLHNKEFDIDDFRRLMGVDDKYSQFGQLKDRVITPALEQINEFTDHEIRVSYRKVGRVFRFIAFSFNVKDREKPKAIETTTKPSKRSKTQNRPLSEPFRDPNTLDLFTGIMDNEKQPAWQIKGLTDKQINKIAIYADEFTSANSKLMSPSFKGDYNDLINLWRPMLKDPTQVIKFAKIQELLDRKKQNMKDNLVVQHNDLVTASYAMTRHEQNVLLSCISQIDSRKRLEEAQVFTLTVEQARDLFYNGNDQYNAYRDLKTASERLFERKIRLQLDNDKELLTRFVQSVIFDPNAGAVNIRFATDIYPYLSELEKNFTKYRLANIVQLTSVYAVRLYELLICWLGQGLHNKEFDIDDFRRLMGVDDKYSQFGQLKDRVITPALEQINEFTDHEIRVSYRKVGRVFRFIAFSFNVKDREKPKAIETTTKPSKRSKTQNRPLSEPFRDPNTLDLFTGIMDNEKQPAWQIKGLTDKQINKIAIYADEFTSANSKLMSPSFKGDYNDLINLWRPMLKDPTQVIKFAKIQELLDRKKQN

=== Feature glossary ===
Key to the feature types in this record:

— What the protein is —

Primary structure: the covalent order of the twenty standard amino acids along the backbone. Two proteins with the same sequence will (almost always) fold to the same structure; two with 30% identity often share a fold but not the details.

Database cross-references. InterPro integrates a dozen domain/family signature databases into unified entries with residue-range hits. GO terms attach function/process/location labels with evidence codes. CATH codes position the fold in a four-level structural taxonomy. Organism is the NCBI-taxonomy species name.

— Where its atoms are —

The mmCIF block holds the 3D Cartesian coordinates of each backbone atom (N, Cα, C, O) in ångströms. mmCIF is the PDB's canonical archive format — a tagged-loop text representation of the atomic model.

Six rendered views show the 3D structure from the faces of a cube — i.e. along ±x, ±y, ±z. Rendering representation is drawn randomly per protein from cartoon (secondary-structure ribbons), sticks (backbone bonds), or molecular surface; coloring is either N→C rainbow (blue at the N-terminus through red at the C-terminus) or one color per chain.

— Local backbone conformation —

DSSP 8-state secondary structure assigns each residue one of H (α-helix), G (3₁₀-helix), I (π-helix), E (extended β-strand), B (isolated β-bridge), T (hydrogen-bonded turn), S (bend), or '-' (coil). The assignment is computed from backbone hydrogen-bond geometry via the Kabsch–Sander algorithm.

P-SEA three-state annotation labels each residue as helix, strand, or coil based purely on the geometry of the Cα trace. It serves as a fallback when the full backbone (and thus DSSP) is unavailable.

The φ/ψ torsion pair specifies the backbone conformation at each residue. φ rotates about the N–Cα bond, ψ about the Cα–C bond. Steric clashes forbid most of the (φ, ψ) plane — the allowed regions (α-helix basin, β-sheet basin, left-handed helix) are the Ramachandran-allowed regions.

— Global shape and packing —

The geometric summary reports three shape descriptors. Rg (radius of gyration) measures how spread out the Cα atoms are about their centre of mass; compact globular proteins have small Rg, elongated or unfolded ones large. Cα contacts (<8 Å, |i−j|>4) count long-range residue pairs in spatial proximity — high for tightly packed folds, near zero for rods or random coil. The bounding-box extents give the protein's footprint along x, y, z in Å.

Accessible surface area quantifies burial. A residue with SASA near zero is packed into the hydrophobic core; one with SASA >100 Å² sits on the surface. Computed here via the Shrake–Rupley numerical algorithm with a 1.4 Å probe.

Plot images: a contact map (which residues are close in 3D, as an N×N binary image), a Ramachandran scatter (backbone torsion angles, revealing secondary-structure composition at a glance), and — for AlphaFold structures — a PAE heatmap (pairwise prediction confidence).

— Structural neighborhood —

The Foldseek 3Di string encodes local tertiary geometry as a 20-letter alphabet — one character per residue — derived from the relative positions of nearby Cα atoms. Unlike the amino-acid sequence, 3Di is a direct function of the 3D structure, so two proteins with the same fold have similar 3Di strings even at low sequence identity.

Nearest PDB neighbors are the top structural matches found by Foldseek when searching this structure against the entire Protein Data Bank. Each hit reports a TM-score (0 to 1; >0.5 almost always implies the same fold) and an E-value. These are *structural* homologs — they may share no detectable sequence similarity.

— Confidence and disorder —

For AlphaFold models, the B-factor field carries pLDDT — the model's own estimate of local accuracy on a 0–100 scale. Regions with pLDDT<50 should be treated as essentially unmodeled; they often correspond to intrinsically disordered segments.

B-factor (Debye–Waller factor) reflects atomic displacement in the crystal lattice. It is an experimental observable (units Å²), not a prediction; low values mean the atom is pinned down, high values mean it moves or is heterogeneous across the crystal.

Predicted aligned error is AlphaFold's pairwise confidence. Unlike pLDDT (per-residue), PAE is per-residue-pair and captures whether two parts of the structure are correctly placed relative to each other. Units are ångströms of expected positional error.